Protein AF-0000000079276105 (afdb_homodimer)

Radius of gyration: 37.13 Å; Cα contacts (8 Å, |Δi|>4): 1372; chains: 2; bounding box: 143×108×104 Å

pLDDT: mean 85.69, std 26.73, range [13.9, 98.94]

Sequence (684 aa):
MSLVTCQRFIRVLRTFSAPSLNPFFSAVNPKIQPFCHRSVSFTVARSCSKMASYTIEERGPQNSMDYRVFFKNASGTYVSPFHDIPLTPPGSTDPAVFNMVVEVPRWTNAKMEIKTTEKLNPIRQDVKKEKLRFVKNCFPHHGYIWNYGALPQTWEDPSHTDEHTNCKGDNDPLDVCEIGSRVAKRGDVIQVKVLGVLAMIDEGETDWKIVAIDVRDKLANVLNDIEDLRKHMPGFLEATFEWFKIYKVPDGKPFNTFAFNSEPKNKDFALSIIKQTHGQWQQLMQGKTDPAGIVCENVTVAGSAHMVAADTAKQFFEAAPETGQVEPVNPEIDAWHYIPQQMSLVTCQRFIRVLRTFSAPSLNPFFSAVNPKIQPFCHRSVSFTVARSCSKMASYTIEERGPQNSMDYRVFFKNASGTYVSPFHDIPLTPPGSTDPAVFNMVVEVPRWTNAKMEIKTTEKLNPIRQDVKKEKLRFVKNCFPHHGYIWNYGALPQTWEDPSHTDEHTNCKGDNDPLDVCEIGSRVAKRGDVIQVKVLGVLAMIDEGETDWKIVAIDVRDKLANVLNDIEDLRKHMPGFLEATFEWFKIYKVPDGKPFNTFAFNSEPKNKDFALSIIKQTHGQWQQLMQGKTDPAGIVCENVTVAGSAHMVAADTAKQFFEAAPETGQVEPVNPEIDAWHYIPQQ

Organism: Patiria miniata (NCBI:txid46514)

InterPro domains:
  IPR008162 Inorganic pyrophosphatase [PF00719] (100-282)
  IPR008162 Inorganic pyrophosphatase [PTHR10286] (49-293)
  IPR008162 Inorganic pyrophosphatase [cd00412] (97-278)
  IPR036649 Inorganic pyrophosphatase superfamily [G3DSA:3.90.80.10] (51-342)
  IPR036649 Inorganic pyrophosphatase superfamily [SSF50324] (54-339)

Foldseek 3Di:
DDDPDPCPDDDDDDDDDPDDPPDPPVDDPPPPDPPPPPPPPPPVPPVPVPFFDKDWDWFAAAPAQQIWIWIATPVRFTWQQAEAQDQCTPPDPDLQKGKWAFQDWALFWFQWAQQQQAPSRTIGTDDDPRHGGTFAAAPPGRHHHFRKYARHLFFQAQVDQDPQLRAGAPGGGAMEGANADDGDDHGDIFMWGWAWWWWWDDPRHTRIYTYTYGCPGPCNVQRHHPVSCCVPPNPVLVVVLVCQQCRCVVVVDHGIDTGPRSDIGMSVVVSVNRVVRSVVSVCLQQVNDDSVSGDNEGDHDPNGPRDDHSVVSVVSVVVRHHYDHHDDDDPCSRDYDYDDDD/DDDPDDDDDDDDDDDDDDDDYDDDPPDDDDPPDPPPPPPPPPPVPPCPLPQFDKDWDWFAAAPAQQIWIWIATPVRFTWQQAAAQDQCTPPDPDLQKGKWAFQDWALFWFQWAQQQQAPSRTTGTDDDPRHGGTFAAAPPGGHHHFRKYARHLFFQAQVDQDPQLRAGAPGGGAMEGANADDGDDHGDIFMWGWAWWWWWADPRHTRIYTYTYGCPGPCNVVRHHPVSCCVPPNPVLVVVLVCQQCRCVVVVDHGIDTGPRSDIGMSVVVSVNRVVRSVVSVCLQQVNDDSVSGDNEGDHDPNGPRDDHSVVSVVSVVVRHHYDHHDDDDPCSRDYDYDDDD

Secondary structure (DSSP, 8-state):
------------------------------------------------------EEEEES-TTSTT-EEEEE-TTS-EE-TTTTS-SSPTT---TTEEEEEEEE-TT--B-EEE-TTSTT--EEE-EETTEE-B--EETT--S-SSEEEEETT----TTPBPTTT--EE-SSPEEEEE-SSS-PPTT-EEEEEEEEEEEEEETTEEEEEEEEEETTSTTTTT--STTHHHHHSTTHHHHHHHHHHHTTGGGTPPPPEESGGG--B-HHHHHHHHHHHHHHHHHHHTT-S--TT----BSS-TT-TTB--HHHHHHHHHTSPPP-PPPPPPGGGG-EE-----/------------------------------------------------------EEEEES-TTSTT-EEEEE-TTS-EE-TTTTS-SSPTT---TTEEEEEEEE-TT--B-EEE-TTSTT--EEE-EETTEE-B--EETT--S-SSEEEEETT----TTPBPTTT--EE-SSPEEEEE-SSS-PPTT-EEEEEEEEEEEEEETTEEEEEEEEEETTSTTTTT--STTHHHHHSTTHHHHHHHHHHHTTGGGTPPPPEESGGG--B-HHHHHHHHHHHHHHHHHHHTT-S--TT----BSS-TT-TTB--HHHHHHHHHTSPPP-PPPPPPGGGG-EE-----

Nearest PDB structures (foldseek):
  6c45-assembly2_C  TM=9.780E-01  e=4.608E-44  Homo sapiens
  2ik0-assembly1_B  TM=9.447E-01  e=2.100E-42  Saccharomyces cerevisiae
  1wgi-assembly1_B  TM=9.507E-01  e=5.790E-42  Saccharomyces cerevisiae
  1m38-assembly1_B  TM=9.476E-01  e=4.561E-42  Saccharomyces cerevisiae
  2ik7-assembly1_B  TM=9.477E-01  e=6.524E-42  Saccharomyces cerevisiae

Solvent-accessible surface area (backbone atoms only — not comparable to full-atom values): 38229 Å² total; per-residue (Å²): 143,70,95,71,87,73,86,75,82,89,82,74,89,83,80,80,73,82,82,74,85,70,79,74,82,74,79,77,77,73,81,74,69,80,74,75,73,72,71,72,71,71,69,68,66,74,67,64,58,67,68,84,54,66,48,70,49,74,24,16,20,46,76,45,93,57,25,33,39,37,38,23,42,80,88,65,42,49,36,11,61,50,60,42,38,56,35,58,46,74,80,63,84,53,91,54,40,29,30,31,41,31,38,27,29,40,59,41,33,61,43,38,32,68,32,52,68,35,84,45,24,30,37,28,64,42,68,56,95,92,32,80,41,60,48,49,17,41,63,77,42,54,35,36,88,25,33,27,30,28,32,20,43,28,24,28,45,56,86,43,66,39,88,88,72,73,20,24,26,64,66,40,52,41,33,30,37,31,65,44,44,67,69,53,52,66,65,39,75,44,52,26,34,51,16,13,24,38,44,33,41,55,97,66,18,42,46,56,38,32,34,27,27,35,63,84,33,91,56,38,84,71,48,69,33,46,70,39,38,60,75,78,37,61,61,50,66,61,49,51,54,48,48,68,25,46,48,47,34,90,77,72,42,70,72,46,48,46,45,76,84,69,40,73,40,42,30,71,56,33,51,51,51,50,52,51,21,26,50,45,28,51,36,43,44,57,62,72,46,85,57,83,71,52,51,68,54,24,62,66,48,82,79,39,78,39,58,47,53,62,67,57,40,45,49,56,58,67,68,47,54,64,66,54,70,70,45,84,74,73,62,73,66,57,28,75,38,74,71,81,83,128,139,82,89,85,72,89,85,84,83,76,92,78,87,90,82,88,78,90,83,82,86,88,84,79,84,78,77,79,78,78,84,78,74,83,76,78,77,73,76,73,75,72,72,68,67,75,70,66,56,67,68,84,53,68,47,69,50,74,25,16,20,46,78,46,93,55,24,33,40,37,38,24,43,79,88,66,42,51,35,10,60,50,58,41,39,56,35,58,46,73,78,62,82,54,90,54,41,28,30,32,41,30,38,27,30,41,60,41,32,64,42,37,33,69,32,50,67,36,84,47,23,31,37,29,62,41,69,58,94,90,32,81,40,59,48,50,18,42,63,76,44,53,36,36,89,27,33,27,31,28,34,18,42,27,24,29,47,57,87,42,65,39,88,89,71,73,21,23,25,66,67,40,52,40,33,33,37,30,65,44,44,67,69,53,54,65,64,39,75,44,51,27,34,51,17,14,25,37,44,34,43,54,96,66,18,41,45,54,38,32,32,26,28,34,62,84,34,91,56,38,86,70,48,69,33,45,71,39,38,59,76,78,37,60,61,50,65,60,48,51,54,49,46,67,25,48,47,48,34,90,77,72,41,70,72,46,48,47,44,76,84,70,42,73,39,44,29,69,57,32,51,50,53,52,52,50,21,27,50,46,28,52,34,42,45,56,64,73,48,84,56,84,72,51,51,67,54,23,63,67,50,82,80,37,77,37,59,48,55,62,67,57,42,46,49,58,59,68,69,48,52,65,66,55,71,70,45,83,72,71,62,72,64,58,27,76,39,76,72,81,82,128

Structure (mmCIF, N/CA/C/O backbone):
data_AF-0000000079276105-model_v1
#
loop_
_entity.id
_entity.type
_entity.pdbx_description
1 polymer 'Inorganic pyrophosphatase'
#
loop_
_atom_site.group_PDB
_atom_site.id
_atom_site.type_symbol
_atom_site.label_atom_id
_atom_site.label_alt_id
_atom_site.label_comp_id
_atom_site.label_asym_id
_atom_site.label_entity_id
_atom_site.label_seq_id
_atom_site.pdbx_PDB_ins_code
_atom_site.Cartn_x
_atom_site.Cartn_y
_atom_site.Cartn_z
_atom_site.occupancy
_atom_site.B_iso_or_equiv
_atom_site.auth_seq_id
_atom_site.auth_comp_id
_atom_site.auth_asym_id
_atom_site.auth_atom_id
_atom_site.pdbx_PDB_model_num
ATOM 1 N N . MET A 1 1 ? -35.656 -9.117 66.438 1 18.77 1 MET A N 1
ATOM 2 C CA . MET A 1 1 ? -37.094 -9.336 66.688 1 18.77 1 MET A CA 1
ATOM 3 C C . MET A 1 1 ? -37.938 -8.461 65.812 1 18.77 1 MET A C 1
ATOM 5 O O . MET A 1 1 ? -38.906 -8.945 65.188 1 18.77 1 MET A O 1
ATOM 9 N N . SER A 1 2 ? -37.969 -7.176 66 1 15.38 2 SER A N 1
ATOM 10 C CA . SER A 1 2 ? -39.031 -6.238 66.312 1 15.38 2 SER A CA 1
ATOM 11 C C . SER A 1 2 ? -39.531 -5.508 65.062 1 15.38 2 SER A C 1
ATOM 13 O O . SER A 1 2 ? -40.75 -5.367 64.875 1 15.38 2 SER A O 1
ATOM 15 N N . LEU A 1 3 ? -38.812 -4.566 64.438 1 16.64 3 LEU A N 1
ATOM 16 C CA . LEU A 1 3 ? -39.406 -3.234 64.312 1 16.64 3 LEU A CA 1
ATOM 17 C C . LEU A 1 3 ? -40.312 -3.156 63.094 1 16.64 3 LEU A C 1
ATOM 19 O O . LEU A 1 3 ? -39.844 -3.248 61.969 1 16.64 3 LEU A O 1
ATOM 23 N N . VAL A 1 4 ? -41.625 -3.484 63.125 1 17.94 4 VAL A N 1
ATOM 24 C CA . VAL A 1 4 ? -42.812 -3.883 62.375 1 17.94 4 VAL A CA 1
ATOM 25 C C . VAL A 1 4 ? -43.406 -2.67 61.688 1 17.94 4 VAL A C 1
ATOM 27 O O . VAL A 1 4 ? -44.188 -2.818 60.719 1 17.94 4 VAL A O 1
ATOM 30 N N . THR A 1 5 ? -43.031 -1.369 62.094 1 16.92 5 THR A N 1
ATOM 31 C CA . THR A 1 5 ? -44.219 -0.502 62.219 1 16.92 5 THR A CA 1
ATOM 32 C C . THR A 1 5 ? -44.656 -0.034 60.812 1 16.92 5 THR A C 1
ATOM 34 O O . THR A 1 5 ? -43.875 0.525 60.062 1 16.92 5 THR A O 1
ATOM 37 N N . CYS A 1 6 ? -45.875 -0.445 60.156 1 17.64 6 CYS A N 1
ATOM 38 C CA . CYS A 1 6 ? -46.719 -0.57 58.969 1 17.64 6 CYS A CA 1
ATOM 39 C C . CYS A 1 6 ? -47.406 0.744 58.656 1 17.64 6 CYS A C 1
ATOM 41 O O . CYS A 1 6 ? -48.438 0.753 57.969 1 17.64 6 CYS A O 1
ATOM 43 N N . GLN A 1 7 ? -46.812 1.893 59.188 1 15.2 7 GLN A N 1
ATOM 44 C CA . GLN A 1 7 ? -47.812 2.939 59.375 1 15.2 7 GLN A CA 1
ATOM 45 C C . GLN A 1 7 ? -48.406 3.383 58.031 1 15.2 7 GLN A C 1
ATOM 47 O O . GLN A 1 7 ? -47.656 3.797 57.125 1 15.2 7 GLN A O 1
ATOM 52 N N . ARG A 1 8 ? -49.719 3.162 57.688 1 15.91 8 ARG A N 1
ATOM 53 C CA . ARG A 1 8 ? -50.781 3.064 56.719 1 15.91 8 ARG A CA 1
ATOM 54 C C . ARG A 1 8 ? -51.281 4.445 56.312 1 15.91 8 ARG A C 1
ATOM 56 O O . ARG A 1 8 ? -52.219 4.566 55.5 1 15.91 8 ARG A O 1
ATOM 63 N N . PHE A 1 9 ? -50.594 5.676 56.625 1 15.14 9 PHE A N 1
ATOM 64 C CA . PHE A 1 9 ? -51.531 6.727 57.031 1 15.14 9 PHE A CA 1
ATOM 65 C C . PHE A 1 9 ? -52.406 7.113 55.844 1 15.14 9 PHE A C 1
ATOM 67 O O . PHE A 1 9 ? -52.062 6.859 54.688 1 15.14 9 PHE A O 1
ATOM 74 N N . ILE A 1 10 ? -53.156 8.359 56 1 15.45 10 ILE A N 1
ATOM 75 C CA . ILE A 1 10 ? -54.531 8.906 56.125 1 15.45 10 ILE A CA 1
ATOM 76 C C . ILE A 1 10 ? -54.969 9.508 54.812 1 15.45 10 ILE A C 1
ATOM 78 O O . ILE A 1 10 ? -54.156 10.086 54.062 1 15.45 10 ILE A O 1
ATOM 82 N N . ARG A 1 11 ? -56.281 9.492 54.469 1 15.89 11 ARG A N 1
ATOM 83 C CA . ARG A 1 11 ? -57.406 9.445 53.531 1 15.89 11 ARG A CA 1
ATOM 84 C C . ARG A 1 11 ? -57.75 10.844 53.031 1 15.89 11 ARG A C 1
ATOM 86 O O . ARG A 1 11 ? -58.625 11 52.156 1 15.89 11 ARG A O 1
ATOM 93 N N . VAL A 1 12 ? -57.188 11.992 53.688 1 14.58 12 VAL A N 1
ATOM 94 C CA . VAL A 1 12 ? -58.312 12.883 53.969 1 14.58 12 VAL A CA 1
ATOM 95 C C . VAL A 1 12 ? -58.906 13.445 52.688 1 14.58 12 VAL A C 1
ATOM 97 O O . VAL A 1 12 ? -60.094 13.352 52.438 1 14.58 12 VAL A O 1
ATOM 100 N N . LEU A 1 13 ? -58.594 14.805 52.312 1 15.87 13 LEU A N 1
ATOM 101 C CA . LEU A 1 13 ? -59.562 15.875 52.562 1 15.87 13 LEU A CA 1
ATOM 102 C C . LEU A 1 13 ? -60.438 16.094 51.344 1 15.87 13 LEU A C 1
ATOM 104 O O . LEU A 1 13 ? -60.094 15.664 50.219 1 15.87 13 LEU A O 1
ATOM 108 N N . ARG A 1 14 ? -60.688 17.531 50.938 1 16.06 14 ARG A N 1
ATOM 109 C CA . ARG A 1 14 ? -61.781 18.469 51 1 16.06 14 ARG A CA 1
ATOM 110 C C . ARG A 1 14 ? -62.469 18.609 49.625 1 16.06 14 ARG A C 1
ATOM 112 O O . ARG A 1 14 ? -61.781 18.828 48.625 1 16.06 14 ARG A O 1
ATOM 119 N N . THR A 1 15 ? -63.719 18.234 49.531 1 17.47 15 THR A N 1
ATOM 120 C CA . THR A 1 15 ? -64.688 17.969 48.5 1 17.47 15 THR A CA 1
ATOM 121 C C . THR A 1 15 ? -65.188 19.266 47.812 1 17.47 15 THR A C 1
ATOM 123 O O . THR A 1 15 ? -65.812 19.234 46.781 1 17.47 15 THR A O 1
ATOM 126 N N . PHE A 1 16 ? -64.688 20.547 48.281 1 17.41 16 PHE A N 1
ATOM 127 C CA . PHE A 1 16 ? -65.875 21.406 48.25 1 17.41 16 PHE A CA 1
ATOM 128 C C . PHE A 1 16 ? -66.438 21.531 46.844 1 17.41 16 PHE A C 1
ATOM 130 O O . PHE A 1 16 ? -65.688 21.375 45.875 1 17.41 16 PHE A O 1
ATOM 137 N N . SER A 1 17 ? -67.812 21.906 46.781 1 17.98 17 SER A N 1
ATOM 138 C CA . SER A 1 17 ? -69.062 21.797 46.031 1 17.98 17 SER A CA 1
ATOM 139 C C . SER A 1 17 ? -69.125 22.875 44.969 1 17.98 17 SER A C 1
ATOM 141 O O . SER A 1 17 ? -70.125 22.984 44.281 1 17.98 17 SER A O 1
ATOM 143 N N . ALA A 1 18 ? -68.125 23.625 44.594 1 19.19 18 ALA A N 1
ATOM 144 C CA . ALA A 1 18 ? -68.625 24.922 44.156 1 19.19 18 ALA A CA 1
ATOM 145 C C . ALA A 1 18 ? -69.625 24.766 43.031 1 19.19 18 ALA A C 1
ATOM 147 O O . ALA A 1 18 ? -69.5 23.875 42.188 1 19.19 18 ALA A O 1
ATOM 148 N N . PRO A 1 19 ? -70.688 25.656 43.094 1 19.64 19 PRO A N 1
ATOM 149 C CA . PRO A 1 19 ? -72 25.703 42.469 1 19.64 19 PRO A CA 1
ATOM 150 C C . PRO A 1 19 ? -71.938 25.828 40.938 1 19.64 19 PRO A C 1
ATOM 152 O O . PRO A 1 19 ? -70.875 26.188 40.406 1 19.64 19 PRO A O 1
ATOM 155 N N . SER A 1 20 ? -73.125 25.625 40.281 1 18.66 20 SER A N 1
ATOM 156 C CA . SER A 1 20 ? -73.75 25.156 39.031 1 18.66 20 SER A CA 1
ATOM 157 C C . SER A 1 20 ? -73.812 26.25 38 1 18.66 20 SER A C 1
ATOM 159 O O . SER A 1 20 ? -74.062 26 36.812 1 18.66 20 SER A O 1
ATOM 161 N N . LEU A 1 21 ? -73.25 27.484 38.312 1 21.05 21 LEU A N 1
ATOM 162 C CA . LEU A 1 21 ? -74.125 28.453 37.625 1 21.05 21 LEU A CA 1
ATOM 163 C C . LEU A 1 21 ? -74.062 28.234 36.125 1 21.05 21 LEU A C 1
ATOM 165 O O . LEU A 1 21 ? -73 28.031 35.531 1 21.05 21 LEU A O 1
ATOM 169 N N . ASN A 1 22 ? -75.312 27.984 35.5 1 18.56 22 ASN A N 1
ATOM 170 C CA . ASN A 1 22 ? -75.75 27.438 34.219 1 18.56 22 ASN A CA 1
ATOM 171 C C . ASN A 1 22 ? -75.5 28.422 33.094 1 18.56 22 ASN A C 1
ATOM 173 O O . ASN A 1 22 ? -75.688 28.078 31.922 1 18.56 22 ASN A O 1
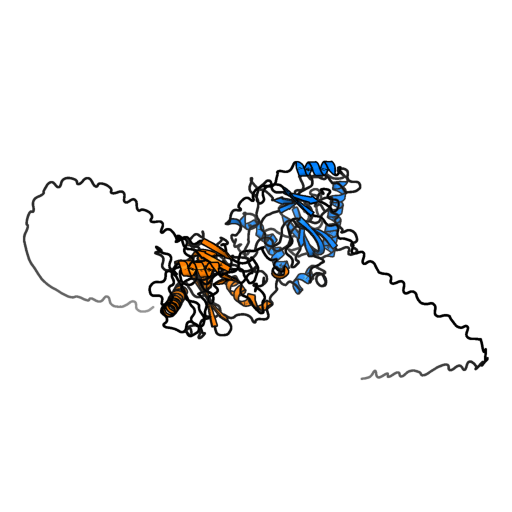ATOM 177 N N . PRO A 1 23 ? -75.125 29.703 33.281 1 21.25 23 PRO A N 1
ATOM 178 C CA . PRO A 1 23 ? -75.875 30.516 32.375 1 21.25 23 PRO A CA 1
ATOM 179 C C . PRO A 1 23 ? -75.625 30.219 30.906 1 21.25 23 PRO A C 1
ATOM 181 O O . PRO A 1 23 ? -74.5 29.719 30.578 1 21.25 23 PRO A O 1
ATOM 184 N N . PHE A 1 24 ? -76.688 30.141 29.984 1 22.02 24 PHE A N 1
ATOM 185 C CA . PHE A 1 24 ? -76.938 29.672 28.625 1 22.02 24 PHE A CA 1
ATOM 186 C C . PHE A 1 24 ? -76.188 30.562 27.609 1 22.02 24 PHE A C 1
ATOM 188 O O . PHE A 1 24 ? -76.5 30.5 26.406 1 22.02 24 PHE A O 1
ATOM 195 N N . PHE A 1 25 ? -75.062 31.266 27.891 1 19.94 25 PHE A N 1
ATOM 196 C CA . PHE A 1 25 ? -74.875 32.312 26.891 1 19.94 25 PHE A CA 1
ATOM 197 C C . PHE A 1 25 ? -74.688 31.734 25.5 1 19.94 25 PHE A C 1
ATOM 199 O O . PHE A 1 25 ? -73.938 30.781 25.328 1 19.94 25 PHE A O 1
ATOM 206 N N . SER A 1 26 ? -75.688 31.922 24.594 1 21.2 26 SER A N 1
ATOM 207 C CA . SER A 1 26 ? -75.875 31.438 23.234 1 21.2 26 SER A CA 1
ATOM 208 C C . SER A 1 26 ? -74.75 31.906 22.297 1 21.2 26 SER A C 1
ATOM 210 O O . SER A 1 26 ? -74.812 31.625 21.094 1 21.2 26 SER A O 1
ATOM 212 N N . ALA A 1 27 ? -73.688 32.438 22.719 1 21.16 27 ALA A N 1
ATOM 213 C CA . ALA A 1 27 ? -73.125 33.344 21.719 1 21.16 27 ALA A CA 1
ATOM 214 C C . ALA A 1 27 ? -72.812 32.594 20.422 1 21.16 27 ALA A C 1
ATOM 216 O O . ALA A 1 27 ? -72.438 31.422 20.438 1 21.16 27 ALA A O 1
ATOM 217 N N . VAL A 1 28 ? -73.062 33.281 19.297 1 25.8 28 VAL A N 1
ATOM 218 C CA . VAL A 1 28 ? -73.188 33.156 17.844 1 25.8 28 VAL A CA 1
ATOM 219 C C . VAL A 1 28 ? -71.812 32.812 17.266 1 25.8 28 VAL A C 1
ATOM 221 O O . VAL A 1 28 ? -70.812 33.406 17.641 1 25.8 28 VAL A O 1
ATOM 224 N N . ASN A 1 29 ? -71.562 31.609 16.797 1 22.11 29 ASN A N 1
ATOM 225 C CA . ASN A 1 29 ? -70.312 31.047 16.328 1 22.11 29 ASN A CA 1
ATOM 226 C C . ASN A 1 29 ? -69.75 31.781 15.102 1 22.11 29 ASN A C 1
ATOM 228 O O . ASN A 1 29 ? -70.375 31.797 14.047 1 22.11 29 ASN A O 1
ATOM 232 N N . PRO A 1 30 ? -69.125 33 15.344 1 24.72 30 PRO A N 1
ATOM 233 C CA . PRO A 1 30 ? -68.625 33.531 14.055 1 24.72 30 PRO A CA 1
ATOM 234 C C . PRO A 1 30 ? -67.812 32.531 13.25 1 24.72 30 PRO A C 1
ATOM 236 O O . PRO A 1 30 ? -67.188 31.641 13.82 1 24.72 30 PRO A O 1
ATOM 239 N N . LYS A 1 31 ? -68.25 32.312 11.922 1 23.81 31 LYS A N 1
ATOM 240 C CA . LYS A 1 31 ? -67.625 31.422 10.93 1 23.81 31 LYS A CA 1
ATOM 241 C C . LYS A 1 31 ? -66.125 31.719 10.758 1 23.81 31 LYS A C 1
ATOM 243 O O . LYS A 1 31 ? -65.75 32.844 10.43 1 23.81 31 LYS A O 1
ATOM 248 N N . ILE A 1 32 ? -65.25 31.172 11.688 1 23.45 32 ILE A N 1
ATOM 249 C CA . ILE A 1 32 ? -63.812 31.359 11.539 1 23.45 32 ILE A CA 1
ATOM 250 C C . ILE A 1 32 ? -63.375 30.906 10.156 1 23.45 32 ILE A C 1
ATOM 252 O O . ILE A 1 32 ? -63.625 29.75 9.773 1 23.45 32 ILE A O 1
ATOM 256 N N . GLN A 1 33 ? -63.406 31.797 9.219 1 26.39 33 GLN A N 1
ATOM 257 C CA . GLN A 1 33 ? -62.875 31.531 7.887 1 26.39 33 GLN A CA 1
ATOM 258 C C . GLN A 1 33 ? -61.5 30.844 7.953 1 26.39 33 GLN A C 1
ATOM 260 O O . GLN A 1 33 ? -60.688 31.172 8.812 1 26.39 33 GLN A O 1
ATOM 265 N N . PRO A 1 34 ? -61.469 29.609 7.441 1 24.36 34 PRO A N 1
ATOM 266 C CA . PRO A 1 34 ? -60.219 28.828 7.523 1 24.36 34 PRO A CA 1
ATOM 267 C C . PRO A 1 34 ? -59.031 29.562 6.969 1 24.36 34 PRO A C 1
ATOM 269 O O . PRO A 1 34 ? -59.094 30.203 5.918 1 24.36 34 PRO A O 1
ATOM 272 N N . PHE A 1 35 ? -58.344 30.344 7.855 1 24.03 35 PHE A N 1
ATOM 273 C CA . PHE A 1 35 ? -57.062 30.891 7.379 1 24.03 35 PHE A CA 1
ATOM 274 C C . PHE A 1 35 ? -56.219 29.812 6.734 1 24.03 35 PHE A C 1
ATOM 276 O O . PHE A 1 35 ? -56 28.75 7.316 1 24.03 35 PHE A O 1
ATOM 283 N N . CYS A 1 36 ? -56.281 29.672 5.387 1 24.98 36 CYS A N 1
ATOM 284 C CA . CYS A 1 36 ? -55.375 28.812 4.617 1 24.98 36 CYS A CA 1
ATOM 285 C C . CYS A 1 36 ? -53.938 29 5.059 1 24.98 36 CYS A C 1
ATOM 287 O O . CYS A 1 36 ? -53.406 30.125 5.059 1 24.98 36 CYS A O 1
ATOM 289 N N . HIS A 1 37 ? -53.594 28.25 6.141 1 24.33 37 HIS A N 1
ATOM 290 C CA . HIS A 1 37 ? -52.188 28.25 6.535 1 24.33 37 HIS A CA 1
ATOM 291 C C . HIS A 1 37 ? -51.281 28.078 5.328 1 24.33 37 HIS A C 1
ATOM 293 O O . HIS A 1 37 ? -51.375 27.078 4.605 1 24.33 37 HIS A O 1
ATOM 299 N N . ARG A 1 38 ? -51.156 29.156 4.52 1 27.27 38 ARG A N 1
ATOM 300 C CA . ARG A 1 38 ? -50.031 29.125 3.57 1 27.27 38 ARG A CA 1
ATOM 301 C C . ARG A 1 38 ? -48.781 28.578 4.227 1 27.27 38 ARG A C 1
ATOM 303 O O . ARG A 1 38 ? -48.281 29.156 5.207 1 27.27 38 ARG A O 1
ATOM 310 N N . SER A 1 39 ? -48.75 27.25 4.305 1 27.77 39 SER A N 1
ATOM 311 C CA . SER A 1 39 ? -47.5 26.625 4.711 1 27.77 39 SER A CA 1
ATOM 312 C C . SER A 1 39 ? -46.312 27.281 4.016 1 27.77 39 SER A C 1
ATOM 314 O O . SER A 1 39 ? -46.25 27.344 2.785 1 27.77 39 SER A O 1
ATOM 316 N N . VAL A 1 40 ? -45.875 28.422 4.559 1 29.59 40 VAL A N 1
ATOM 317 C CA . VAL A 1 40 ? -44.594 28.875 4.102 1 29.59 40 VAL A CA 1
ATOM 318 C C . VAL A 1 40 ? -43.562 27.734 4.191 1 29.59 40 VAL A C 1
ATOM 320 O O . VAL A 1 40 ? -43.344 27.188 5.273 1 29.59 40 VAL A O 1
ATOM 323 N N . SER A 1 41 ? -43.656 26.844 3.227 1 30.58 41 SER A N 1
ATOM 324 C CA . SER A 1 41 ? -42.562 25.906 3.111 1 30.58 41 SER A CA 1
ATOM 325 C C . SER A 1 41 ? -41.219 26.625 3.291 1 30.58 41 SER A C 1
ATOM 327 O O . SER A 1 41 ? -40.875 27.531 2.527 1 30.58 41 SER A O 1
ATOM 329 N N . PHE A 1 42 ? -40.875 26.875 4.539 1 28.08 42 PHE A N 1
ATOM 330 C CA . PHE A 1 42 ? -39.5 27.25 4.719 1 28.08 42 PHE A CA 1
ATOM 331 C C . PHE A 1 42 ? -38.562 26.266 4.035 1 28.08 42 PHE A C 1
ATOM 333 O O . PHE A 1 42 ? -38.531 25.078 4.41 1 28.08 42 PHE A O 1
ATOM 340 N N . THR A 1 43 ? -38.562 26.359 2.729 1 30.27 43 THR A N 1
ATOM 341 C CA . THR A 1 43 ? -37.406 25.703 2.154 1 30.27 43 THR A CA 1
ATOM 342 C C . THR A 1 43 ? -36.156 26.078 2.922 1 30.27 43 THR A C 1
ATOM 344 O O . THR A 1 43 ? -35.75 27.25 2.947 1 30.27 43 THR A O 1
ATOM 347 N N . VAL A 1 44 ? -36.031 25.5 4.039 1 29.98 44 VAL A N 1
ATOM 348 C CA . VAL A 1 44 ? -34.688 25.625 4.574 1 29.98 44 VAL A CA 1
ATOM 349 C C . VAL A 1 44 ? -33.656 25.359 3.467 1 29.98 44 VAL A C 1
ATOM 351 O O . VAL A 1 44 ? -33.625 24.266 2.898 1 29.98 44 VAL A O 1
ATOM 354 N N . ALA A 1 45 ? -33.438 26.328 2.719 1 28.8 45 ALA A N 1
ATOM 355 C CA . ALA A 1 45 ? -32.219 26.219 1.913 1 28.8 45 ALA A CA 1
ATOM 356 C C . ALA A 1 45 ? -31.078 25.578 2.707 1 28.8 45 ALA A C 1
ATOM 358 O O . ALA A 1 45 ? -30.703 26.062 3.771 1 28.8 45 ALA A O 1
ATOM 359 N N . ARG A 1 46 ? -31.188 24.281 2.752 1 31.77 46 ARG A N 1
ATOM 360 C CA . ARG A 1 46 ? -29.906 23.703 3.172 1 31.77 46 ARG A CA 1
ATOM 361 C C . ARG A 1 46 ? -28.734 24.469 2.594 1 31.77 46 ARG A C 1
ATOM 363 O O . ARG A 1 46 ? -28.516 24.453 1.382 1 31.77 46 ARG A O 1
ATOM 370 N N . SER A 1 47 ? -28.641 25.734 3.102 1 30.12 47 SER A N 1
ATOM 371 C CA . SER A 1 47 ? -27.359 26.344 2.771 1 30.12 47 SER A CA 1
ATOM 372 C C . SER A 1 47 ? -26.234 25.328 2.846 1 30.12 47 SER A C 1
ATOM 374 O O . SER A 1 47 ? -25.891 24.844 3.93 1 30.12 47 SER A O 1
ATOM 376 N N . CYS A 1 48 ? -26.312 24.375 2.035 1 33.34 48 CYS A N 1
ATOM 377 C CA . CYS A 1 48 ? -25.062 23.625 1.912 1 33.34 48 CYS A CA 1
ATOM 378 C C . CYS A 1 48 ? -23.859 24.562 1.88 1 33.34 48 CYS A C 1
ATOM 380 O O . CYS A 1 48 ? -23.75 25.406 0.982 1 33.34 48 CYS A O 1
ATOM 382 N N . SER A 1 49 ? -23.469 25.188 3.035 1 34.47 49 SER A N 1
ATOM 383 C CA . SER A 1 49 ? -22.188 25.875 3.035 1 34.47 49 SER A CA 1
ATOM 384 C C . SER A 1 49 ? -21.266 25.312 1.957 1 34.47 49 SER A C 1
ATOM 386 O O . SER A 1 49 ? -21 24.109 1.917 1 34.47 49 SER A O 1
ATOM 388 N N . LYS A 1 50 ? -21.359 25.719 0.839 1 44.59 50 LYS A N 1
ATOM 389 C CA . LYS A 1 50 ? -20.484 25.406 -0.288 1 44.59 50 LYS A CA 1
ATOM 390 C C . LYS A 1 50 ? -19.031 25.297 0.159 1 44.59 50 LYS A C 1
ATOM 392 O O . LYS A 1 50 ? -18.453 26.266 0.654 1 44.59 50 LYS A O 1
ATOM 397 N N . MET A 1 51 ? -18.672 24.203 0.826 1 54.12 51 MET A N 1
ATOM 398 C CA . MET A 1 51 ? -17.25 23.938 1.075 1 54.12 51 MET A CA 1
ATOM 399 C C . MET A 1 51 ? -16.375 24.656 0.059 1 54.12 51 MET A C 1
ATOM 401 O O . MET A 1 51 ? -16.609 24.562 -1.147 1 54.12 51 MET A O 1
ATOM 405 N N . ALA A 1 52 ? -15.727 25.781 0.507 1 60.78 52 ALA A N 1
ATOM 406 C CA . ALA A 1 52 ? -14.797 26.484 -0.382 1 60.78 52 ALA A CA 1
ATOM 407 C C . ALA A 1 52 ? -13.961 25.5 -1.183 1 60.78 52 ALA A C 1
ATOM 409 O O . ALA A 1 52 ? -13.383 24.562 -0.617 1 60.78 52 ALA A O 1
ATOM 410 N N . SER A 1 53 ? -14.172 25.391 -2.492 1 86.75 53 SER A N 1
ATOM 411 C CA . SER A 1 53 ? -13.539 24.453 -3.424 1 86.75 53 SER A CA 1
ATOM 412 C C . SER A 1 53 ? -12.164 24.953 -3.85 1 86.75 53 SER A C 1
ATOM 414 O O . SER A 1 53 ? -11.984 26.141 -4.125 1 86.75 53 SER A O 1
ATOM 416 N N . TYR A 1 54 ? -11.164 24.328 -3.469 1 97.25 54 TYR A N 1
ATOM 417 C CA . TYR A 1 54 ? -9.797 24.609 -3.91 1 97.25 54 TYR A CA 1
ATOM 418 C C . TYR A 1 54 ? -9.375 23.625 -4.992 1 97.25 54 TYR A C 1
ATOM 420 O O . TYR A 1 54 ? -9.805 22.469 -4.996 1 97.25 54 TYR A O 1
ATOM 428 N N . THR A 1 55 ? -8.602 24.062 -5.934 1 98.06 55 THR A N 1
ATOM 429 C CA . THR A 1 55 ? -8.008 23.219 -6.965 1 98.06 55 THR A CA 1
ATOM 430 C C . THR A 1 55 ? -6.484 23.344 -6.945 1 98.06 55 THR A C 1
ATOM 432 O O . THR A 1 55 ? -5.934 24.25 -6.312 1 98.06 55 THR A O 1
ATOM 435 N N . ILE A 1 56 ? -5.855 22.422 -7.578 1 98.56 56 ILE A N 1
ATOM 436 C CA . ILE A 1 56 ? -4.398 22.453 -7.574 1 98.56 56 ILE A CA 1
ATOM 437 C C . ILE A 1 56 ? -3.883 22.656 -9 1 98.56 56 ILE A C 1
ATOM 439 O O . ILE A 1 56 ? -4.605 22.406 -9.969 1 98.56 56 ILE A O 1
ATOM 443 N N . GLU A 1 57 ? -2.688 23.141 -9.078 1 98.31 57 GLU A N 1
ATOM 444 C CA . GLU A 1 57 ? -1.908 23.203 -10.312 1 98.31 57 GLU A CA 1
ATOM 445 C C . GLU A 1 57 ? -0.454 22.812 -10.07 1 98.31 57 GLU A C 1
ATOM 447 O O . GLU A 1 57 ? 0.198 23.359 -9.172 1 98.31 57 GLU A O 1
ATOM 452 N N . GLU A 1 58 ? 0.024 21.875 -10.867 1 98.19 58 GLU A N 1
ATOM 453 C CA . GLU A 1 58 ? 1.362 21.328 -10.664 1 98.19 58 GLU A CA 1
ATOM 454 C C . GLU A 1 58 ? 2.389 22.047 -11.531 1 98.19 58 GLU A C 1
ATOM 456 O O . GLU A 1 58 ? 2.066 22.5 -12.633 1 98.19 58 GLU A O 1
ATOM 461 N N . ARG A 1 59 ? 3.57 22.219 -11.031 1 98.12 59 ARG A N 1
ATOM 462 C CA . ARG A 1 59 ? 4.742 22.703 -11.75 1 98.12 59 ARG A CA 1
ATOM 463 C C . ARG A 1 59 ? 5.938 21.781 -11.547 1 98.12 59 ARG A C 1
ATOM 465 O O . ARG A 1 59 ? 6.012 21.062 -10.547 1 98.12 59 ARG A O 1
ATOM 472 N N . GLY A 1 60 ? 6.875 21.75 -12.539 1 98 60 GLY A N 1
ATOM 473 C CA . GLY A 1 60 ? 8.016 20.859 -12.461 1 98 60 GLY A CA 1
ATOM 474 C C . GLY A 1 60 ? 7.668 19.406 -12.742 1 98 60 GLY A C 1
ATOM 475 O O . GLY A 1 60 ? 6.531 18.984 -12.523 1 98 60 GLY A O 1
ATOM 476 N N . PRO A 1 61 ? 8.695 18.609 -13.203 1 97.12 61 PRO A N 1
ATOM 477 C CA . PRO A 1 61 ? 8.43 17.188 -13.43 1 97.12 61 PRO A CA 1
ATOM 478 C C . PRO A 1 61 ? 8.141 16.438 -12.133 1 97.12 61 PRO A C 1
ATOM 480 O O . PRO A 1 61 ? 8.828 16.641 -11.133 1 97.12 61 PRO A O 1
ATOM 483 N N . GLN A 1 62 ? 7.129 15.609 -12.188 1 96.94 62 GLN A N 1
ATOM 484 C CA . GLN A 1 62 ? 6.871 14.727 -11.055 1 96.94 62 GLN A CA 1
ATOM 485 C C . GLN A 1 62 ? 8.086 13.867 -10.727 1 96.94 62 GLN A C 1
ATOM 487 O O . GLN A 1 62 ? 8.789 13.414 -11.633 1 96.94 62 GLN A O 1
ATOM 492 N N . ASN A 1 63 ? 8.328 13.688 -9.469 1 97.19 63 ASN A N 1
ATOM 493 C CA . ASN A 1 63 ? 9.445 12.898 -8.961 1 97.19 63 ASN A CA 1
ATOM 494 C C . ASN A 1 63 ? 10.781 13.586 -9.219 1 97.19 63 ASN A C 1
ATOM 496 O O . ASN A 1 63 ? 11.781 12.922 -9.477 1 97.19 63 ASN A O 1
ATOM 500 N N . SER A 1 64 ? 10.789 14.891 -9.281 1 97.5 64 SER A N 1
ATOM 501 C CA . SER A 1 64 ? 12 15.688 -9.414 1 97.5 64 SER A CA 1
ATOM 502 C C . SER A 1 64 ? 12.102 16.734 -8.312 1 97.5 64 SER A C 1
ATOM 504 O O . SER A 1 64 ? 11.133 16.984 -7.59 1 97.5 64 SER A O 1
ATOM 506 N N . MET A 1 65 ? 13.219 17.344 -8.188 1 96.75 65 MET A N 1
ATOM 507 C CA . MET A 1 65 ? 13.461 18.375 -7.184 1 96.75 65 MET A CA 1
ATOM 508 C C . MET A 1 65 ? 12.672 19.641 -7.508 1 96.75 65 MET A C 1
ATOM 510 O O . MET A 1 65 ? 12.484 20.5 -6.641 1 96.75 65 MET A O 1
ATOM 514 N N . ASP A 1 66 ? 12.18 19.719 -8.695 1 97.44 66 ASP A N 1
ATOM 515 C CA . ASP A 1 66 ? 11.508 20.938 -9.141 1 97.44 66 ASP A CA 1
ATOM 516 C C . ASP A 1 66 ? 9.992 20.812 -8.977 1 97.44 66 ASP A C 1
ATOM 518 O O . ASP A 1 66 ? 9.266 21.797 -9.148 1 97.44 66 ASP A O 1
ATOM 522 N N . TYR A 1 67 ? 9.508 19.656 -8.633 1 98.44 67 TYR A N 1
ATOM 523 C CA . TYR A 1 67 ? 8.07 19.406 -8.578 1 98.44 67 TYR A CA 1
ATOM 524 C C . TYR A 1 67 ? 7.426 20.203 -7.449 1 98.44 67 TYR A C 1
ATOM 526 O O . TYR A 1 67 ? 7.953 20.234 -6.332 1 98.44 67 TYR A O 1
ATOM 534 N N . ARG A 1 68 ? 6.301 20.906 -7.762 1 98.62 68 ARG A N 1
ATOM 535 C CA . ARG A 1 68 ? 5.52 21.688 -6.816 1 98.62 68 ARG A CA 1
ATOM 536 C C . ARG A 1 68 ? 4.027 21.562 -7.09 1 98.62 68 ARG A C 1
ATOM 538 O O . ARG A 1 68 ? 3.613 21.422 -8.242 1 98.62 68 ARG A O 1
ATOM 545 N N . VAL A 1 69 ? 3.279 21.625 -6.043 1 98.81 69 VAL A N 1
ATOM 546 C CA . VAL A 1 69 ? 1.824 21.672 -6.141 1 98.81 69 VAL A CA 1
ATOM 547 C C . VAL A 1 69 ? 1.316 23 -5.586 1 98.81 69 VAL A C 1
ATOM 549 O O . VAL A 1 69 ? 1.462 23.281 -4.395 1 98.81 69 VAL A O 1
ATOM 552 N N . PHE A 1 70 ? 0.711 23.781 -6.441 1 98.88 70 PHE A N 1
ATOM 553 C CA . PHE A 1 70 ? 0.147 25.078 -6.059 1 98.88 70 PHE A CA 1
ATOM 554 C C . PHE A 1 70 ? -1.369 24.984 -5.934 1 98.88 70 PHE A C 1
ATOM 556 O O . PHE A 1 70 ? -1.986 24.047 -6.449 1 98.88 70 PHE A O 1
ATOM 563 N N . PHE A 1 71 ? -1.946 25.938 -5.23 1 98.88 71 PHE A N 1
ATOM 564 C CA . PHE A 1 71 ? -3.375 25.938 -4.934 1 98.88 71 PHE A CA 1
ATOM 565 C C . PHE A 1 71 ? -4.055 27.172 -5.5 1 98.88 71 PHE A C 1
ATOM 567 O O . PHE A 1 71 ? -3.469 28.25 -5.512 1 98.88 71 PHE A O 1
ATOM 574 N N . LYS A 1 72 ? -5.293 26.969 -5.898 1 98.5 72 LYS A N 1
ATOM 575 C CA . LYS A 1 72 ? -6.188 28.062 -6.301 1 98.5 72 LYS A CA 1
ATOM 576 C C . LYS A 1 72 ? -7.516 27.984 -5.559 1 98.5 72 LYS A C 1
ATOM 578 O O . LYS A 1 72 ? -8.023 26.891 -5.289 1 98.5 72 LYS A O 1
ATOM 583 N N . ASN A 1 73 ? -8.023 29.156 -5.25 1 97 73 ASN A N 1
ATOM 584 C CA . ASN A 1 73 ? -9.367 29.172 -4.684 1 97 73 ASN A CA 1
ATOM 585 C C . ASN A 1 73 ? -10.438 29.188 -5.77 1 97 73 ASN A C 1
ATOM 587 O O . ASN A 1 73 ? -10.125 29.047 -6.957 1 97 73 ASN A O 1
ATOM 591 N N . ALA A 1 74 ? -11.68 29.328 -5.363 1 94.75 74 ALA A N 1
ATOM 592 C CA . ALA A 1 74 ? -12.812 29.219 -6.277 1 94.75 74 ALA A CA 1
ATOM 593 C C . ALA A 1 74 ? -12.781 30.328 -7.316 1 94.75 74 ALA A C 1
ATOM 595 O O . ALA A 1 74 ? -13.289 30.172 -8.43 1 94.75 74 ALA A O 1
ATOM 596 N N . SER A 1 75 ? -12.18 31.453 -6.961 1 94.44 75 SER A N 1
ATOM 597 C CA . SER A 1 75 ? -12.125 32.594 -7.863 1 94.44 75 SER A CA 1
ATOM 598 C C . SER A 1 75 ? -10.961 32.469 -8.844 1 94.44 75 SER A C 1
ATOM 600 O O . SER A 1 75 ? -10.789 33.312 -9.719 1 94.44 75 SER A O 1
ATOM 602 N N . GLY A 1 76 ? -10.117 31.438 -8.641 1 96.38 76 GLY A N 1
ATOM 603 C CA . GLY A 1 76 ? -8.984 31.219 -9.539 1 96.38 76 GLY A CA 1
ATOM 604 C C . GLY A 1 76 ? -7.719 31.906 -9.07 1 96.38 76 GLY A C 1
ATOM 605 O O . GLY A 1 76 ? -6.715 31.922 -9.789 1 96.38 76 GLY A O 1
ATOM 606 N N . THR A 1 77 ? -7.793 32.531 -7.918 1 97.88 77 THR A N 1
ATOM 607 C CA . THR A 1 77 ? -6.625 33.188 -7.34 1 97.88 77 THR A CA 1
ATOM 608 C C . THR A 1 77 ? -5.699 32.188 -6.684 1 97.88 77 THR A C 1
ATOM 610 O O . THR A 1 77 ? -6.16 31.297 -5.953 1 97.88 77 THR A O 1
ATOM 613 N N . TYR A 1 78 ? -4.395 32.281 -7.043 1 98.62 78 TYR A N 1
ATOM 614 C CA . TYR A 1 78 ? -3.424 31.422 -6.367 1 98.62 78 TYR A CA 1
ATOM 615 C C . TYR A 1 78 ? -3.328 31.766 -4.887 1 98.62 78 TYR A C 1
ATOM 617 O O . TYR A 1 78 ? -3.275 32.938 -4.523 1 98.62 78 TYR A O 1
ATOM 625 N N . VAL A 1 79 ? -3.297 30.75 -4.035 1 98.75 79 VAL A N 1
ATOM 626 C CA . VAL A 1 79 ? -3.334 30.969 -2.594 1 98.75 79 VAL A CA 1
ATOM 627 C C . VAL A 1 79 ? -2.309 30.078 -1.902 1 98.75 79 VAL A C 1
ATOM 629 O O . VAL A 1 79 ? -1.904 29.047 -2.449 1 98.75 79 VAL A O 1
ATOM 632 N N . SER A 1 80 ? -1.836 30.547 -0.733 1 98.81 80 SER A N 1
ATOM 633 C CA . SER A 1 80 ? -1.01 29.719 0.147 1 98.81 80 SER A CA 1
ATOM 634 C C . SER A 1 80 ? -1.857 28.719 0.925 1 98.81 80 SER A C 1
ATOM 636 O O . SER A 1 80 ? -2.768 29.109 1.661 1 98.81 80 SER A O 1
ATOM 638 N N . PRO A 1 81 ? -1.578 27.406 0.815 1 98.88 81 PRO A N 1
ATOM 639 C CA . PRO A 1 81 ? -2.312 26.438 1.632 1 98.88 81 PRO A CA 1
ATOM 640 C C . PRO A 1 81 ? -2 26.562 3.121 1 98.88 81 PRO A C 1
ATOM 642 O O . PRO A 1 81 ? -2.723 26.016 3.957 1 98.88 81 PRO A O 1
ATOM 645 N N . PHE A 1 82 ? -0.969 27.266 3.463 1 98.88 82 PHE A N 1
ATOM 646 C CA . PHE A 1 82 ? -0.56 27.5 4.844 1 98.88 82 PHE A CA 1
ATOM 647 C C . PHE A 1 82 ? -1.339 28.656 5.449 1 98.88 82 PHE A C 1
ATOM 649 O O . PHE A 1 82 ? -1.852 28.547 6.566 1 98.88 82 PHE A O 1
ATOM 656 N N . HIS A 1 83 ? -1.525 29.703 4.641 1 98.81 83 HIS A N 1
ATOM 657 C CA . HIS A 1 83 ? -1.967 30.953 5.238 1 98.81 83 HIS A CA 1
ATOM 658 C C . HIS A 1 83 ? -3.371 31.328 4.77 1 98.81 83 HIS A C 1
ATOM 660 O O . HIS A 1 83 ? -4.156 31.891 5.535 1 98.81 83 HIS A O 1
ATOM 666 N N . ASP A 1 84 ? -3.682 31.016 3.537 1 98.62 84 ASP A N 1
ATOM 667 C CA . ASP A 1 84 ? -4.887 31.578 2.93 1 98.62 84 ASP A CA 1
ATOM 668 C C . ASP A 1 84 ? -6.086 30.641 3.139 1 98.62 84 ASP A C 1
ATOM 670 O O . ASP A 1 84 ? -7.234 31.078 3.072 1 98.62 84 ASP A O 1
ATOM 674 N N . ILE A 1 85 ? -5.867 29.328 3.279 1 98.56 85 ILE A N 1
ATOM 675 C CA . ILE A 1 85 ? -6.961 28.422 3.578 1 98.56 85 ILE A CA 1
ATOM 676 C C . ILE A 1 85 ? -7.336 28.516 5.055 1 98.56 85 ILE A C 1
ATOM 678 O O . ILE A 1 85 ? -6.48 28.359 5.93 1 98.56 85 ILE A O 1
ATOM 682 N N . PRO A 1 86 ? -8.586 28.859 5.309 1 98.12 86 PRO A N 1
ATOM 683 C CA . PRO A 1 86 ? -8.961 29.047 6.711 1 98.12 86 PRO A CA 1
ATOM 684 C C . PRO A 1 86 ? -8.875 27.75 7.527 1 98.12 86 PRO A C 1
ATOM 686 O O . PRO A 1 86 ? -9.148 26.672 7 1 98.12 86 PRO A O 1
ATOM 689 N N . LEU A 1 87 ? -8.484 27.875 8.773 1 98.56 87 LEU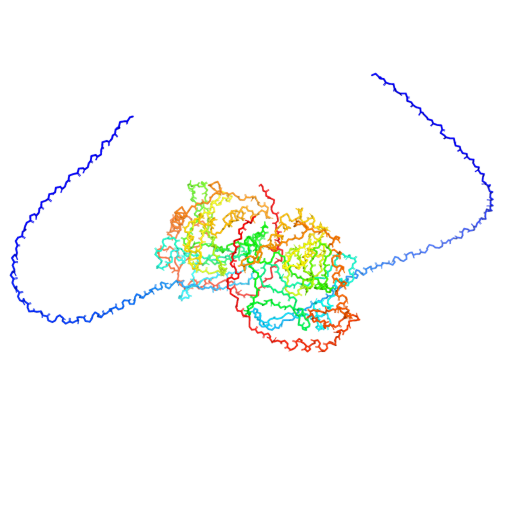 A N 1
ATOM 690 C CA . LEU A 1 87 ? -8.477 26.75 9.688 1 98.56 87 LEU A CA 1
ATOM 691 C C . LEU A 1 87 ? -9.883 26.156 9.836 1 98.56 87 LEU A C 1
ATOM 693 O O . LEU A 1 87 ? -10.078 24.953 9.633 1 98.56 87 LEU A O 1
ATOM 697 N N . THR A 1 88 ? -10.805 27.031 10.188 1 97.94 88 THR A N 1
ATOM 698 C CA . THR A 1 88 ? -12.195 26.625 10.305 1 97.94 88 THR A CA 1
ATOM 699 C C . THR A 1 88 ? -12.922 26.797 8.977 1 97.94 88 THR A C 1
ATOM 701 O O . THR A 1 88 ? -12.906 27.891 8.391 1 97.94 88 THR A O 1
ATOM 704 N N . PRO A 1 89 ? -13.531 25.703 8.539 1 96.62 89 PRO A N 1
ATOM 705 C CA . PRO A 1 89 ? -14.297 25.859 7.305 1 96.62 89 PRO A CA 1
ATOM 706 C C . PRO A 1 89 ? -15.43 26.875 7.441 1 96.62 89 PRO A C 1
ATOM 708 O O . PRO A 1 89 ? -16.141 26.891 8.445 1 96.62 89 PRO A O 1
ATOM 711 N N . PRO A 1 90 ? -15.547 27.641 6.402 1 91 90 PRO A N 1
ATOM 712 C CA . PRO A 1 90 ? -16.656 28.609 6.461 1 91 90 PRO A CA 1
ATOM 713 C C . PRO A 1 90 ? -18.016 27.922 6.633 1 91 90 PRO A C 1
ATOM 715 O O . PRO A 1 90 ? -18.297 26.938 5.953 1 91 90 PRO A O 1
ATOM 718 N N . GLY A 1 91 ? -18.719 28.359 7.527 1 88.06 91 GLY A N 1
ATOM 719 C CA . GLY A 1 91 ? -20.078 27.875 7.727 1 88.06 91 GLY A CA 1
ATOM 720 C C . GLY A 1 91 ? -20.141 26.672 8.656 1 88.06 91 GLY A C 1
ATOM 721 O O . GLY A 1 91 ? -21.234 26.203 9 1 88.06 91 GLY A O 1
ATOM 722 N N . SER A 1 92 ? -18.984 26.188 9.031 1 89.19 92 SER A N 1
ATOM 723 C CA . SER A 1 92 ? -19 25.047 9.945 1 89.19 92 SER A CA 1
ATOM 724 C C . SER A 1 92 ? -19.484 25.453 11.328 1 89.19 92 SER A C 1
ATOM 726 O O . SER A 1 92 ? -19.141 26.516 11.836 1 89.19 92 SER A O 1
ATOM 728 N N . THR A 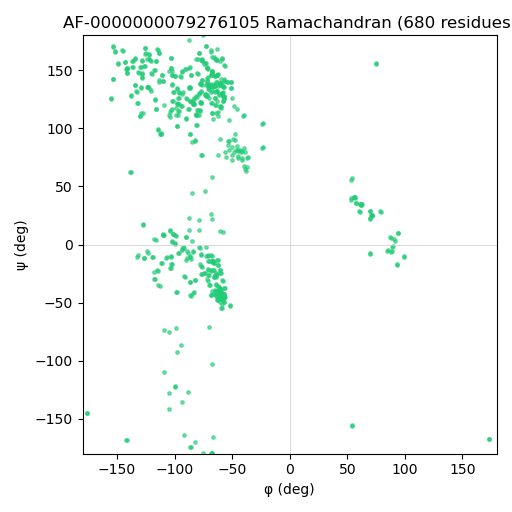1 93 ? -20.359 24.609 11.93 1 91.25 93 THR A N 1
ATOM 729 C CA . THR A 1 93 ? -20.875 24.875 13.266 1 91.25 93 THR A CA 1
ATOM 730 C C . THR A 1 93 ? -20.234 23.938 14.289 1 91.25 93 THR A C 1
ATOM 732 O O . THR A 1 93 ? -20.391 24.141 15.5 1 91.25 93 THR A O 1
ATOM 735 N N . ASP A 1 94 ? -19.562 22.984 13.859 1 94.31 94 ASP A N 1
ATOM 736 C CA . ASP A 1 94 ? -18.875 22.047 14.75 1 94.31 94 ASP A CA 1
ATOM 737 C C . ASP A 1 94 ? -17.469 22.562 15.086 1 94.31 94 ASP A C 1
ATOM 739 O O . ASP A 1 94 ? -16.625 22.672 14.195 1 94.31 94 ASP A O 1
ATOM 743 N N . PRO A 1 95 ? -17.25 22.844 16.344 1 96.25 95 PRO A N 1
ATOM 744 C CA . PRO A 1 95 ? -15.969 23.422 16.734 1 96.25 95 PRO A CA 1
ATOM 745 C C . PRO A 1 95 ? -14.805 22.438 16.578 1 96.25 95 PRO A C 1
ATOM 747 O O . PRO A 1 95 ? -13.641 22.844 16.672 1 96.25 95 PRO A O 1
ATOM 750 N N . ALA A 1 96 ? -15.086 21.203 16.312 1 98.19 96 ALA A N 1
ATOM 751 C CA . ALA A 1 96 ? -14.031 20.188 16.203 1 98.19 96 ALA A CA 1
ATOM 752 C C . ALA A 1 96 ? -13.688 19.906 14.742 1 98.19 96 ALA A C 1
ATOM 754 O O . ALA A 1 96 ? -12.852 19.047 14.453 1 98.19 96 ALA A O 1
ATOM 755 N N . VAL A 1 97 ? -14.352 20.609 13.859 1 98.62 97 VAL A N 1
ATOM 756 C CA . VAL A 1 97 ? -14.148 20.359 12.438 1 98.62 97 VAL A CA 1
ATOM 757 C C . VAL A 1 97 ? -13.234 21.438 11.852 1 98.62 97 VAL A C 1
ATOM 759 O O . VAL A 1 97 ? -13.438 22.625 12.086 1 98.62 97 VAL A O 1
ATOM 762 N N . PHE A 1 98 ? -12.234 20.984 11.125 1 98.88 98 PHE A N 1
ATOM 763 C CA . PHE A 1 98 ? -11.25 21.891 10.539 1 98.88 98 PHE A CA 1
ATOM 764 C C . PHE A 1 98 ? -10.945 21.5 9.102 1 98.88 98 PHE A C 1
ATOM 766 O O . PHE A 1 98 ? -11.195 20.359 8.703 1 98.88 98 PHE A O 1
ATOM 773 N N . ASN A 1 99 ? -10.422 22.484 8.289 1 98.81 99 ASN A N 1
ATOM 774 C CA . ASN A 1 99 ? -9.82 22.156 7 1 98.81 99 ASN A CA 1
ATOM 775 C C . ASN A 1 99 ? -8.469 21.469 7.172 1 98.81 99 ASN A C 1
ATOM 777 O O . ASN A 1 99 ? -7.684 21.844 8.047 1 98.81 99 ASN A O 1
ATOM 781 N N . MET A 1 100 ? -8.273 20.484 6.398 1 98.88 100 MET A N 1
ATOM 782 C CA . MET A 1 100 ? -6.992 19.797 6.297 1 98.88 100 MET A CA 1
ATOM 783 C C . MET A 1 100 ? -6.453 19.859 4.867 1 98.88 100 MET A C 1
ATOM 785 O O . MET A 1 100 ? -7.203 19.672 3.91 1 98.88 100 MET A O 1
ATOM 789 N N . VAL A 1 101 ? -5.203 20.219 4.758 1 98.94 101 VAL A N 1
ATOM 790 C CA . VAL A 1 101 ? -4.504 20.109 3.48 1 98.94 101 VAL A CA 1
ATOM 791 C C . VAL A 1 101 ? -3.773 18.766 3.398 1 98.94 101 VAL A C 1
ATOM 793 O O . VAL A 1 101 ? -2.865 18.5 4.188 1 98.94 101 VAL A O 1
ATOM 796 N N . VAL A 1 102 ? -4.129 17.938 2.424 1 98.94 102 VAL A N 1
ATOM 797 C CA . VAL A 1 102 ? -3.51 16.625 2.273 1 98.94 102 VAL A CA 1
ATOM 798 C C . VAL A 1 102 ? -2.195 16.766 1.511 1 98.94 102 VAL A C 1
ATOM 800 O O . VAL A 1 102 ? -2.174 17.25 0.377 1 98.94 102 VAL A O 1
ATOM 803 N N . GLU A 1 103 ? -1.14 16.344 2.176 1 98.94 103 GLU A N 1
ATOM 804 C CA . GLU A 1 103 ? 0.19 16.391 1.574 1 98.94 103 GLU A CA 1
ATOM 805 C C . GLU A 1 103 ? 0.584 15.031 1.01 1 98.94 103 GLU A C 1
ATOM 807 O O . GLU A 1 103 ? 1.187 14.953 -0.063 1 98.94 103 GLU A O 1
ATOM 812 N N . VAL A 1 104 ? 0.25 14.062 1.745 1 98.88 104 VAL A N 1
ATOM 813 C CA . VAL A 1 104 ? 0.687 12.703 1.446 1 98.88 104 VAL A CA 1
ATOM 814 C C . VAL A 1 104 ? -0.512 11.758 1.472 1 98.88 104 VAL A C 1
ATOM 816 O O . VAL A 1 104 ? -1.074 11.484 2.535 1 98.88 104 VAL A O 1
ATOM 819 N N . PRO A 1 105 ? -0.921 11.234 0.291 1 98.75 105 PRO A N 1
ATOM 820 C CA . PRO A 1 105 ? -1.97 10.211 0.294 1 98.75 105 PRO A CA 1
ATOM 821 C C . PRO A 1 105 ? -1.547 8.938 1.017 1 98.75 105 PRO A C 1
ATOM 823 O O . PRO A 1 105 ? -0.374 8.555 0.969 1 98.75 105 PRO A O 1
ATOM 826 N N . ARG A 1 106 ? -2.471 8.273 1.676 1 98.69 106 ARG A N 1
ATOM 827 C CA . ARG A 1 106 ? -2.201 6.996 2.332 1 98.69 106 ARG A CA 1
ATOM 828 C C . ARG A 1 106 ? -1.521 6.02 1.376 1 98.69 106 ARG A C 1
ATOM 830 O O . ARG A 1 106 ? -1.847 5.98 0.187 1 98.69 106 ARG A O 1
ATOM 837 N N . TRP A 1 107 ? -0.525 5.266 1.91 1 98.38 107 TRP A N 1
ATOM 838 C CA . TRP A 1 107 ? 0.192 4.172 1.265 1 98.38 107 TRP A CA 1
ATOM 839 C C . TRP A 1 107 ? 1.126 4.699 0.181 1 98.38 107 TRP A C 1
ATOM 841 O O . TRP A 1 107 ? 1.396 4.008 -0.804 1 98.38 107 TRP A O 1
ATOM 851 N N . THR A 1 108 ? 1.559 5.93 0.257 1 98.19 108 THR A N 1
ATOM 852 C CA . THR A 1 108 ? 2.645 6.465 -0.554 1 98.19 108 THR A CA 1
ATOM 853 C C . THR A 1 108 ? 3.854 6.805 0.315 1 98.19 108 THR A C 1
ATOM 855 O O . THR A 1 108 ? 3.742 6.871 1.541 1 98.19 108 THR A O 1
ATOM 858 N N . ASN A 1 109 ? 4.973 7.004 -0.3 1 98.31 109 ASN A N 1
ATOM 859 C CA . ASN A 1 109 ? 6.219 7.055 0.458 1 98.31 109 ASN A CA 1
ATOM 860 C C . ASN A 1 109 ? 6.859 8.438 0.394 1 98.31 109 ASN A C 1
ATOM 862 O O . ASN A 1 109 ? 7.715 8.773 1.216 1 98.31 109 ASN A O 1
ATOM 866 N N . ALA A 1 110 ? 6.527 9.234 -0.618 1 98.5 110 ALA A N 1
ATOM 867 C CA . ALA A 1 110 ? 7.203 10.516 -0.816 1 98.5 110 ALA A CA 1
ATOM 868 C C . ALA A 1 110 ? 6.914 11.469 0.335 1 98.5 110 ALA A C 1
ATOM 870 O O . ALA A 1 110 ? 5.754 11.711 0.679 1 98.5 110 ALA A O 1
ATOM 871 N N . LYS A 1 111 ? 7.938 12.031 0.98 1 98.44 111 LYS A N 1
ATOM 872 C CA . LYS A 1 111 ? 7.781 13 2.064 1 98.44 111 LYS A CA 1
ATOM 873 C C . LYS A 1 111 ? 7.418 14.375 1.522 1 98.44 111 LYS A C 1
ATOM 875 O O . LYS A 1 111 ? 8.25 15.281 1.513 1 98.44 111 LYS A O 1
ATOM 880 N N . MET A 1 112 ? 6.18 14.484 1.162 1 98.75 112 MET A N 1
ATOM 881 C CA . MET A 1 112 ? 5.637 15.734 0.633 1 98.75 112 MET A CA 1
ATOM 882 C C . MET A 1 112 ? 5.137 16.625 1.761 1 98.75 112 MET A C 1
ATOM 884 O O . MET A 1 112 ? 4.465 16.156 2.682 1 98.75 112 MET A O 1
ATOM 888 N N . GLU A 1 113 ? 5.469 17.891 1.688 1 98.56 113 GLU A N 1
ATOM 889 C CA . GLU A 1 113 ? 5.059 18.812 2.734 1 98.56 113 GLU A CA 1
ATOM 890 C C . GLU A 1 113 ? 4.852 20.219 2.174 1 98.56 113 GLU A C 1
ATOM 892 O O . GLU A 1 113 ? 5.41 20.562 1.128 1 98.56 113 GLU A O 1
ATOM 897 N N . ILE A 1 114 ? 4.039 20.969 2.873 1 98.81 114 ILE A N 1
ATOM 898 C CA . ILE A 1 114 ? 3.973 22.391 2.604 1 98.81 114 ILE A CA 1
ATOM 899 C C . ILE A 1 114 ? 5.344 23.031 2.834 1 98.81 114 ILE A C 1
ATOM 901 O O . ILE A 1 114 ? 5.887 22.953 3.938 1 98.81 114 ILE A O 1
ATOM 905 N N . LYS A 1 115 ? 5.855 23.594 1.785 1 98.56 115 LYS A N 1
ATOM 906 C CA . LYS A 1 115 ? 7.152 24.25 1.911 1 98.56 115 LYS A CA 1
ATOM 907 C C . LYS A 1 115 ? 7.004 25.656 2.506 1 98.56 115 LYS A C 1
ATOM 909 O O . LYS A 1 115 ? 6.773 26.609 1.778 1 98.56 115 LYS A O 1
ATOM 914 N N . THR A 1 116 ? 7.312 25.781 3.705 1 98.62 116 THR A N 1
ATOM 915 C CA . THR A 1 116 ? 6.992 26.969 4.488 1 98.62 116 THR A CA 1
ATOM 916 C C . THR A 1 116 ? 7.949 28.109 4.156 1 98.62 116 THR A C 1
ATOM 918 O O . THR A 1 116 ? 7.707 29.25 4.523 1 98.62 116 THR A O 1
ATOM 921 N N . THR A 1 117 ? 9.008 27.844 3.363 1 98.19 117 THR A N 1
ATOM 922 C CA . THR A 1 117 ? 10.039 28.844 3.107 1 98.19 117 THR A CA 1
ATOM 923 C C . THR A 1 117 ? 9.969 29.344 1.666 1 98.19 117 THR A C 1
ATOM 925 O O . THR A 1 117 ? 10.891 30.016 1.189 1 98.19 117 THR A O 1
ATOM 928 N N . GLU A 1 118 ? 8.961 28.953 0.984 1 97.94 118 GLU A N 1
ATOM 929 C CA . GLU A 1 118 ? 8.773 29.406 -0.394 1 97.94 118 GLU A CA 1
ATOM 930 C C . GLU A 1 118 ? 7.496 30.219 -0.539 1 97.94 118 GLU A C 1
ATOM 932 O O . GLU A 1 118 ? 6.516 29.984 0.173 1 97.94 118 GLU A O 1
ATOM 937 N N . LYS A 1 119 ? 7.539 31.141 -1.472 1 97.75 119 LYS A N 1
ATOM 938 C CA . LYS A 1 119 ? 6.359 31.953 -1.753 1 97.75 119 LYS A CA 1
ATOM 939 C C . LYS A 1 119 ? 5.18 31.094 -2.184 1 97.75 119 LYS A C 1
ATOM 941 O O . LYS A 1 119 ? 5.352 30.125 -2.93 1 97.75 119 LYS A O 1
ATOM 946 N N . LEU A 1 120 ? 4.035 31.422 -1.701 1 98.31 120 LEU A N 1
ATOM 947 C CA . LEU A 1 120 ? 2.781 30.703 -1.917 1 98.31 120 LEU A CA 1
ATOM 948 C C . LEU A 1 120 ? 2.793 29.359 -1.202 1 98.31 120 LEU A C 1
ATOM 950 O O . LEU A 1 120 ? 1.783 28.656 -1.186 1 98.31 120 LEU A O 1
ATOM 954 N N . ASN A 1 121 ? 3.908 28.953 -0.646 1 98.81 121 ASN A N 1
ATOM 955 C CA . ASN A 1 121 ? 4.051 27.766 0.178 1 98.81 121 ASN A CA 1
ATOM 956 C C . ASN A 1 121 ? 3.523 26.516 -0.538 1 98.81 121 ASN A C 1
ATOM 958 O O . ASN A 1 121 ? 2.691 25.797 0.006 1 98.81 121 ASN A O 1
ATOM 962 N N . PRO A 1 122 ? 4 26.172 -1.74 1 98.88 122 PRO A N 1
ATOM 963 C CA . PRO A 1 122 ? 3.518 24.969 -2.422 1 98.88 122 PRO A CA 1
ATOM 964 C C . PRO A 1 122 ? 3.854 23.688 -1.663 1 98.88 122 PRO A C 1
ATOM 966 O O . PRO A 1 122 ? 4.688 23.703 -0.752 1 98.88 122 PRO A O 1
ATOM 969 N N . ILE A 1 123 ? 3.129 22.594 -1.95 1 98.88 123 ILE A N 1
ATOM 970 C CA . ILE A 1 123 ? 3.594 21.297 -1.503 1 98.88 123 ILE A CA 1
ATOM 971 C C . ILE A 1 123 ? 4.809 20.875 -2.322 1 98.88 123 ILE A C 1
ATOM 973 O O . ILE A 1 123 ? 4.801 20.969 -3.553 1 98.88 123 ILE A O 1
ATOM 977 N N . ARG A 1 124 ? 5.805 20.516 -1.624 1 98.56 124 ARG A N 1
ATOM 978 C CA . ARG A 1 124 ? 7.059 20.078 -2.227 1 98.56 124 ARG A CA 1
ATOM 979 C C . ARG A 1 124 ? 7.672 18.922 -1.439 1 98.56 124 ARG A C 1
ATOM 981 O O . ARG A 1 124 ? 7.457 18.812 -0.23 1 98.56 124 ARG A O 1
ATOM 988 N N . GLN A 1 125 ? 8.406 18.094 -2.156 1 98.56 125 GLN A N 1
ATOM 989 C CA . GLN A 1 125 ? 9.023 16.969 -1.478 1 98.56 125 GLN A CA 1
ATOM 990 C C . GLN A 1 125 ? 10.266 17.391 -0.706 1 98.56 125 GLN A C 1
ATOM 992 O O . GLN A 1 125 ? 11.078 18.188 -1.209 1 98.56 125 GLN A O 1
ATOM 997 N N . ASP A 1 126 ? 10.414 16.875 0.479 1 97.56 126 ASP A N 1
ATOM 998 C CA . ASP A 1 126 ? 11.602 17.109 1.297 1 97.56 126 ASP A CA 1
ATOM 999 C C . ASP A 1 126 ? 12.852 16.547 0.624 1 97.56 126 ASP A C 1
ATOM 1001 O O . ASP A 1 126 ? 12.781 15.562 -0.107 1 97.56 126 ASP A O 1
ATOM 1005 N N . VAL A 1 127 ? 13.984 17.25 0.821 1 96.81 127 VAL A N 1
ATOM 1006 C CA . VAL A 1 127 ? 15.266 16.891 0.226 1 96.81 127 VAL A CA 1
ATOM 1007 C C . VAL A 1 127 ? 16.344 16.844 1.307 1 96.81 127 VAL A C 1
ATOM 1009 O O . VAL A 1 127 ? 16.391 17.703 2.184 1 96.81 127 VAL A O 1
ATOM 1012 N N . LYS A 1 128 ? 17.141 15.859 1.285 1 93 128 LYS A N 1
ATOM 1013 C CA . LYS A 1 128 ? 18.328 15.742 2.123 1 93 128 LYS A CA 1
ATOM 1014 C C . LYS A 1 128 ? 19.547 15.312 1.302 1 93 128 LYS A C 1
ATOM 1016 O O . LYS A 1 128 ? 19.5 14.297 0.602 1 93 128 LYS A O 1
ATOM 1021 N N . LYS A 1 129 ? 20.609 16.109 1.302 1 93.31 129 LYS A N 1
ATOM 1022 C CA . LYS A 1 129 ? 21.828 15.836 0.545 1 93.31 129 LYS A CA 1
ATOM 1023 C C . LYS A 1 129 ? 21.516 15.633 -0.935 1 93.31 129 LYS A C 1
ATOM 1025 O O . LYS A 1 129 ? 21.953 14.641 -1.529 1 93.31 129 LYS A O 1
ATOM 1030 N N . GLU A 1 130 ? 20.609 16.469 -1.437 1 93.44 130 GLU A N 1
ATOM 1031 C CA . GLU A 1 130 ? 20.266 16.562 -2.855 1 93.44 130 GLU A CA 1
ATOM 1032 C C . GLU A 1 130 ? 19.516 15.312 -3.318 1 93.44 130 GLU A C 1
ATOM 1034 O O . GLU A 1 130 ? 19.625 14.922 -4.484 1 93.44 130 GLU A O 1
ATOM 1039 N N . LYS A 1 131 ? 18.953 14.656 -2.436 1 95.62 131 LYS A N 1
ATOM 1040 C CA . LYS A 1 131 ? 18.109 13.508 -2.773 1 95.62 131 LYS A CA 1
ATOM 1041 C C . LYS A 1 131 ? 16.703 13.68 -2.215 1 95.62 131 LYS A C 1
ATOM 1043 O O . LYS A 1 131 ? 16.531 14.125 -1.08 1 95.62 131 LYS A O 1
ATOM 1048 N N . LEU A 1 132 ? 15.758 13.352 -3.088 1 97.75 132 LEU A N 1
ATOM 1049 C CA . LEU A 1 132 ? 14.375 13.336 -2.627 1 97.75 132 LEU A CA 1
ATOM 1050 C C . LEU A 1 132 ? 14.188 12.328 -1.498 1 97.75 132 LEU A C 1
ATOM 1052 O O . LEU A 1 132 ? 14.734 11.219 -1.554 1 97.75 132 LEU A O 1
ATOM 1056 N N . ARG A 1 133 ? 13.43 12.711 -0.471 1 97.75 133 ARG A N 1
ATOM 1057 C CA . ARG A 1 133 ? 13.273 11.844 0.69 1 97.75 133 ARG A CA 1
ATOM 1058 C C . ARG A 1 133 ? 11.977 11.047 0.606 1 97.75 133 ARG A C 1
ATOM 1060 O O . ARG A 1 133 ? 10.93 11.586 0.236 1 97.75 133 ARG A O 1
ATOM 1067 N N . PHE A 1 134 ? 12.109 9.766 0.889 1 97.88 134 PHE A N 1
ATOM 1068 C CA . PHE A 1 134 ? 11 8.828 0.998 1 97.88 134 PHE A CA 1
ATOM 1069 C C . PHE A 1 134 ? 10.992 8.156 2.367 1 97.88 134 PHE A C 1
ATOM 1071 O O . PHE A 1 134 ? 12.047 7.816 2.906 1 97.88 134 PHE A O 1
ATOM 1078 N N . VAL A 1 135 ? 9.766 8.078 2.947 1 97.88 135 VAL A N 1
ATOM 1079 C CA . VAL A 1 135 ? 9.688 7.211 4.121 1 97.88 135 VAL A CA 1
ATOM 1080 C C . VAL A 1 135 ? 9.891 5.758 3.703 1 97.88 135 VAL A C 1
ATOM 1082 O O . VAL A 1 135 ? 9.523 5.363 2.592 1 97.88 135 VAL A O 1
ATOM 1085 N N . LYS A 1 136 ? 10.484 5.016 4.598 1 97.19 136 LYS A N 1
ATOM 1086 C CA . LYS A 1 136 ? 10.719 3.598 4.344 1 97.19 136 LYS A CA 1
ATOM 1087 C C . LYS A 1 136 ? 9.508 2.762 4.754 1 97.19 136 LYS A C 1
ATOM 1089 O O . LYS A 1 136 ? 8.695 3.199 5.566 1 97.19 136 LYS A O 1
ATOM 1094 N N . ASN A 1 137 ? 9.32 1.575 4.078 1 98 137 ASN A N 1
ATOM 1095 C CA . ASN A 1 137 ? 8.297 0.613 4.465 1 98 137 ASN A CA 1
ATOM 1096 C C . ASN A 1 137 ? 8.766 -0.279 5.609 1 98 137 ASN A C 1
ATOM 1098 O O . ASN A 1 137 ? 9.383 -1.319 5.379 1 98 137 ASN A O 1
ATOM 1102 N N . CYS A 1 138 ? 8.539 0.158 6.801 1 97.69 138 CYS A N 1
ATOM 1103 C CA . CYS A 1 138 ? 8.852 -0.678 7.953 1 97.69 138 CYS A CA 1
ATOM 1104 C C . CYS A 1 138 ? 7.789 -1.749 8.156 1 97.69 138 CYS A C 1
ATOM 1106 O O . CYS A 1 138 ? 6.645 -1.438 8.492 1 97.69 138 CYS A O 1
ATOM 1108 N N . PHE A 1 139 ? 8.148 -2.996 8 1 96.75 139 PHE A N 1
ATOM 1109 C CA . PHE A 1 139 ? 7.188 -4.09 8.031 1 96.75 139 PHE A CA 1
ATOM 1110 C C . PHE A 1 139 ? 6.41 -4.094 9.344 1 96.75 139 PHE A C 1
ATOM 1112 O O . PHE A 1 139 ? 7.004 -4.023 10.422 1 96.75 139 PHE A O 1
ATOM 1119 N N . PRO A 1 140 ? 5.027 -4.113 9.227 1 96.06 140 PRO A N 1
ATOM 1120 C CA . PRO A 1 140 ? 4.188 -4.445 8.07 1 96.06 140 PRO A CA 1
ATOM 1121 C C . PRO A 1 140 ? 3.588 -3.209 7.402 1 96.06 140 PRO A C 1
ATOM 1123 O O . PRO A 1 140 ? 2.662 -3.328 6.594 1 96.06 140 PRO A O 1
ATOM 1126 N N . HIS A 1 141 ? 4.098 -2.012 7.781 1 97.06 141 HIS A N 1
ATOM 1127 C CA . HIS A 1 141 ? 3.479 -0.771 7.332 1 97.06 141 HIS A CA 1
ATOM 1128 C C . HIS A 1 141 ? 3.971 -0.385 5.938 1 97.06 141 HIS A C 1
ATOM 1130 O O . HIS A 1 141 ? 5.176 -0.291 5.707 1 97.06 141 HIS A O 1
ATOM 1136 N N . HIS A 1 142 ? 3.088 -0.177 5.023 1 97.5 142 HIS A N 1
ATOM 1137 C CA . HIS A 1 142 ? 3.396 0.324 3.688 1 97.5 142 HIS A CA 1
ATOM 1138 C C . HIS A 1 142 ? 3.199 1.834 3.605 1 97.5 142 HIS A C 1
ATOM 1140 O O . HIS A 1 142 ? 2.07 2.322 3.707 1 97.5 142 HIS A O 1
ATOM 1146 N N . GLY A 1 143 ? 4.312 2.553 3.377 1 97.88 143 GLY A N 1
ATOM 1147 C CA . GLY A 1 143 ? 4.172 3.998 3.291 1 97.88 143 GLY A CA 1
ATOM 1148 C C . GLY A 1 143 ? 3.479 4.605 4.496 1 97.88 143 GLY A C 1
ATOM 1149 O O . GLY A 1 143 ? 3.635 4.121 5.617 1 97.88 143 GLY A O 1
ATOM 1150 N N . TYR A 1 144 ? 2.896 5.746 4.289 1 98.62 144 TYR A N 1
ATOM 1151 C CA . TYR A 1 144 ? 2.035 6.348 5.301 1 98.62 144 TYR A CA 1
ATOM 1152 C C . TYR A 1 144 ? 0.74 5.559 5.449 1 98.62 144 TYR A C 1
ATOM 1154 O O . TYR A 1 144 ? 0.132 5.156 4.457 1 98.62 144 TYR A O 1
ATOM 1162 N N . ILE A 1 145 ? 0.296 5.348 6.652 1 98.31 145 ILE A N 1
ATOM 1163 C CA . ILE A 1 145 ? -0.857 4.473 6.824 1 98.31 145 ILE A CA 1
ATOM 1164 C C . ILE A 1 145 ? -2.115 5.309 7.043 1 98.31 145 ILE A C 1
ATOM 1166 O O . ILE A 1 145 ? -3.184 4.77 7.336 1 98.31 145 ILE A O 1
ATOM 1170 N N . TRP A 1 146 ? -2.037 6.645 6.867 1 98.38 146 TRP A N 1
ATOM 1171 C CA . TRP A 1 146 ? -3.09 7.652 6.875 1 98.38 146 TRP A CA 1
ATOM 1172 C C . TRP A 1 146 ? -2.934 8.617 5.699 1 98.38 146 TRP A C 1
ATOM 1174 O O . TRP A 1 146 ? -1.89 8.633 5.043 1 98.38 146 TRP A O 1
ATOM 1184 N N . ASN A 1 147 ? -4.066 9.273 5.402 1 98.88 147 ASN A N 1
ATOM 1185 C CA . ASN A 1 147 ? -3.805 10.531 4.703 1 98.88 147 ASN A CA 1
ATOM 1186 C C . ASN A 1 147 ? -3.119 11.547 5.609 1 98.88 147 ASN A C 1
ATOM 1188 O O . ASN A 1 147 ? -3.609 11.844 6.699 1 98.88 147 ASN A O 1
ATOM 1192 N N . TYR A 1 148 ? -1.97 11.953 5.156 1 98.94 148 TYR A N 1
ATOM 1193 C CA . TYR A 1 148 ? -1.146 12.797 6.012 1 98.94 148 TYR A CA 1
ATOM 1194 C C . TYR A 1 148 ? -1.08 14.227 5.469 1 98.94 148 TYR A C 1
ATOM 1196 O O . TYR A 1 148 ? -1.057 14.43 4.254 1 98.94 148 TYR A O 1
ATOM 1204 N N . GLY A 1 149 ? -1.115 15.211 6.383 1 98.88 149 GLY A N 1
ATOM 1205 C CA . GLY A 1 149 ? -1.019 16.594 5.965 1 98.88 149 GLY A CA 1
ATOM 1206 C C . GLY A 1 149 ? -0.978 17.562 7.129 1 98.88 149 GLY A C 1
ATOM 1207 O O . GLY A 1 149 ? -0.323 17.312 8.141 1 98.88 149 GLY A O 1
ATOM 1208 N N . ALA A 1 150 ? -1.62 18.734 6.887 1 98.94 150 ALA A N 1
ATOM 1209 C CA . ALA A 1 150 ? -1.479 19.797 7.875 1 98.94 150 ALA A CA 1
ATOM 1210 C C . ALA A 1 150 ? -2.791 20.562 8.055 1 98.94 150 ALA A C 1
ATOM 1212 O O . ALA A 1 150 ? -3.627 20.594 7.145 1 98.94 150 ALA A O 1
ATOM 1213 N N . LEU A 1 151 ? -2.967 21.109 9.25 1 98.94 151 LEU A N 1
ATOM 1214 C CA . LEU A 1 151 ? -4 22.125 9.453 1 98.94 151 LEU A CA 1
ATOM 1215 C C . LEU A 1 151 ? -3.496 23.5 9.055 1 98.94 151 LEU A C 1
ATOM 1217 O O . LEU A 1 151 ? -2.502 23.984 9.594 1 98.94 151 LEU A O 1
ATOM 1221 N N . PRO A 1 152 ? -4.211 24.078 8.109 1 98.88 152 PRO A N 1
ATOM 1222 C CA . PRO A 1 152 ? -3.803 25.438 7.762 1 98.88 152 PRO A CA 1
ATOM 1223 C C . PRO A 1 152 ? -3.963 26.422 8.914 1 98.88 152 PRO A C 1
ATOM 1225 O O . PRO A 1 152 ? -4.645 26.125 9.898 1 98.88 152 PRO A O 1
ATOM 1228 N N . GLN A 1 153 ? -3.221 27.516 8.82 1 98.75 153 GLN A N 1
ATOM 1229 C CA . GLN A 1 153 ? -3.295 28.609 9.773 1 98.75 153 GLN A CA 1
ATOM 1230 C C . GLN A 1 153 ? -3.002 28.125 11.195 1 98.75 153 GLN A C 1
ATOM 1232 O O . GLN A 1 153 ? -3.688 28.531 12.141 1 98.75 153 GLN A O 1
ATOM 1237 N N . THR A 1 154 ? -2.131 27.219 11.312 1 98.94 154 THR A N 1
ATOM 1238 C CA . THR A 1 154 ? -1.487 26.812 12.562 1 98.94 154 THR A CA 1
ATOM 1239 C C . THR A 1 154 ? 0.032 26.859 12.422 1 98.94 154 THR A C 1
ATOM 1241 O O . THR A 1 154 ? 0.562 26.812 11.312 1 98.94 154 THR A O 1
ATOM 1244 N N . TRP A 1 155 ? 0.691 27.047 13.531 1 98.75 155 TRP A N 1
ATOM 1245 C CA . TRP A 1 155 ? 2.148 27.109 13.523 1 98.75 155 TRP A CA 1
ATOM 1246 C C . TRP A 1 155 ? 2.725 26.719 14.883 1 98.75 155 TRP A C 1
ATOM 1248 O O . TRP A 1 155 ? 2.283 27.234 15.914 1 98.75 155 TRP A O 1
ATOM 1258 N N . GLU A 1 156 ? 3.609 25.75 14.805 1 97.81 156 GLU A N 1
ATOM 1259 C CA . GLU A 1 156 ? 4.348 25.406 16.016 1 97.81 156 GLU A CA 1
ATOM 1260 C C . GLU A 1 156 ? 5.59 26.281 16.172 1 97.81 156 GLU A C 1
ATOM 1262 O O . GLU A 1 156 ? 6.66 25.953 15.656 1 97.81 156 GLU A O 1
ATOM 1267 N N . ASP A 1 157 ? 5.461 27.328 16.922 1 97.19 157 ASP A N 1
ATOM 1268 C CA . ASP A 1 157 ? 6.465 28.375 17.094 1 97.19 157 ASP A CA 1
ATOM 1269 C C . ASP A 1 157 ? 7.715 27.828 17.766 1 97.19 157 ASP A C 1
ATOM 1271 O O . ASP A 1 157 ? 7.652 27.359 18.906 1 97.19 157 ASP A O 1
ATOM 1275 N N . PRO A 1 158 ? 8.867 27.922 17.078 1 96.5 158 PRO A N 1
ATOM 1276 C CA . PRO A 1 158 ? 10.094 27.375 17.672 1 96.5 158 PRO A CA 1
ATOM 1277 C C . PRO A 1 158 ? 10.602 28.203 18.844 1 96.5 158 PRO A C 1
ATOM 1279 O O . PRO A 1 158 ? 11.508 27.781 19.562 1 96.5 158 PRO A O 1
ATOM 1282 N N . SER A 1 159 ? 10.055 29.328 19.078 1 95.69 159 SER A N 1
ATOM 1283 C CA . SER A 1 159 ? 10.43 30.141 20.234 1 95.69 159 SER A CA 1
ATOM 1284 C C . SER A 1 159 ? 9.578 29.797 21.453 1 95.69 159 SER A C 1
ATOM 1286 O O . SER A 1 159 ? 9.891 30.203 22.578 1 95.69 159 SER A O 1
ATOM 1288 N N . HIS A 1 160 ? 8.578 29.109 21.25 1 94.56 160 HIS A N 1
ATOM 1289 C CA . HIS A 1 160 ? 7.668 28.719 22.328 1 94.56 160 HIS A CA 1
ATOM 1290 C C . HIS A 1 160 ? 8.055 27.359 22.906 1 94.56 160 HIS A C 1
ATOM 1292 O O . HIS A 1 160 ? 8.289 26.406 22.156 1 94.56 160 HIS A O 1
ATOM 1298 N N . THR A 1 161 ? 8.148 27.266 24.219 1 95.56 161 THR A N 1
ATOM 1299 C CA . THR A 1 161 ? 8.32 26 24.922 1 95.56 161 THR A CA 1
ATOM 1300 C C . THR A 1 161 ? 6.977 25.484 25.422 1 95.56 161 THR A C 1
ATOM 1302 O O . THR A 1 161 ? 6.309 26.141 26.219 1 95.56 161 THR A O 1
ATOM 1305 N N . ASP A 1 162 ? 6.629 24.312 24.969 1 94.06 162 ASP A N 1
ATOM 1306 C CA . ASP A 1 162 ? 5.348 23.75 25.375 1 94.06 162 ASP A CA 1
ATOM 1307 C C . ASP A 1 162 ? 5.375 23.328 26.844 1 94.06 162 ASP A C 1
ATOM 1309 O O . ASP A 1 162 ? 6.324 22.688 27.297 1 94.06 162 ASP A O 1
ATOM 1313 N N . GLU A 1 163 ? 4.332 23.641 27.562 1 93.5 163 GLU A N 1
ATOM 1314 C CA . GLU A 1 163 ? 4.293 23.422 29 1 93.5 163 GLU A CA 1
ATOM 1315 C C . GLU A 1 163 ? 4.129 21.938 29.328 1 93.5 163 GLU A C 1
ATOM 1317 O O . GLU A 1 163 ? 4.52 21.484 30.406 1 93.5 163 GLU A O 1
ATOM 1322 N N . HIS A 1 164 ? 3.596 21.219 28.438 1 93.56 164 HIS A N 1
ATOM 1323 C CA . HIS A 1 164 ? 3.32 19.812 28.703 1 93.56 164 HIS A CA 1
ATOM 1324 C C . HIS A 1 164 ? 4.535 18.938 28.391 1 93.56 164 HIS A C 1
ATOM 1326 O O . HIS A 1 164 ? 4.742 17.906 29.031 1 93.56 164 HIS A O 1
ATOM 1332 N N . THR A 1 165 ? 5.309 19.359 27.391 1 94.44 165 THR A N 1
ATOM 1333 C CA . THR A 1 165 ? 6.398 18.516 26.922 1 94.44 165 THR A CA 1
ATOM 1334 C C . THR A 1 165 ? 7.754 19.125 27.266 1 94.44 165 THR A C 1
ATOM 1336 O O . THR A 1 165 ? 8.781 18.453 27.188 1 94.44 165 THR A O 1
ATOM 1339 N N . ASN A 1 166 ? 7.801 20.391 27.609 1 94.75 166 ASN A N 1
ATOM 1340 C CA . ASN A 1 166 ? 9.008 21.156 27.891 1 94.75 166 ASN A CA 1
ATOM 1341 C C . ASN A 1 166 ? 9.938 21.203 26.672 1 94.75 166 ASN A C 1
ATOM 1343 O O . ASN A 1 166 ? 11.156 21.25 26.828 1 94.75 166 ASN A O 1
ATOM 1347 N N . CYS A 1 167 ? 9.352 21.109 25.484 1 95.69 167 CYS A N 1
ATOM 1348 C CA . CYS A 1 167 ? 10.078 21.172 24.219 1 95.69 167 CYS A CA 1
ATOM 1349 C C . CYS A 1 167 ? 9.586 22.312 23.359 1 95.69 167 CYS A C 1
ATOM 1351 O O . CYS A 1 167 ? 8.461 22.797 23.531 1 95.69 167 CYS A O 1
ATOM 1353 N N . LYS A 1 168 ? 10.406 22.766 22.438 1 95.81 168 LYS A N 1
ATOM 1354 C CA . LYS A 1 168 ? 10.07 23.844 21.516 1 95.81 168 LYS A CA 1
ATOM 1355 C C . LYS A 1 168 ? 9.211 23.344 20.359 1 95.81 168 LYS A C 1
ATOM 1357 O O . LYS A 1 168 ? 9.141 22.141 20.109 1 95.81 168 LYS A O 1
ATOM 1362 N N . GLY A 1 169 ? 8.516 24.297 19.719 1 94.94 169 GLY A N 1
ATOM 1363 C CA . GLY A 1 169 ? 7.801 23.938 18.516 1 94.94 169 GLY A CA 1
ATOM 1364 C C . GLY A 1 169 ? 8.719 23.562 17.359 1 94.94 169 GLY A C 1
ATOM 1365 O O . GLY A 1 169 ? 9.875 23.984 17.312 1 94.94 169 GLY A O 1
ATOM 1366 N N . ASP A 1 170 ? 8.211 22.859 16.344 1 93.88 170 ASP A N 1
ATOM 1367 C CA . ASP A 1 170 ? 9.062 22.297 15.305 1 93.88 170 ASP A CA 1
ATOM 1368 C C . ASP A 1 170 ? 9.062 23.188 14.055 1 93.88 170 ASP A C 1
ATOM 1370 O O . ASP A 1 170 ? 9.477 22.75 12.977 1 93.88 170 ASP A O 1
ATOM 1374 N N . ASN A 1 171 ? 8.43 24.406 14.125 1 96.88 171 ASN A N 1
ATOM 1375 C CA . ASN A 1 171 ? 8.5 25.422 13.078 1 96.88 171 ASN A CA 1
ATOM 1376 C C . ASN A 1 171 ? 7.707 25 11.844 1 96.88 171 ASN A C 1
ATOM 1378 O O . ASN A 1 171 ? 8.055 25.391 10.719 1 96.88 171 ASN A O 1
ATOM 1382 N N . ASP A 1 172 ? 6.727 24.172 11.953 1 97.56 172 ASP A N 1
ATOM 1383 C CA . ASP A 1 172 ? 5.832 23.719 10.891 1 97.56 172 ASP A CA 1
ATOM 1384 C C . ASP A 1 172 ? 4.371 23.891 11.289 1 97.56 172 ASP A C 1
ATOM 1386 O O . ASP A 1 172 ? 4.062 24.094 12.469 1 97.56 172 ASP A O 1
ATOM 1390 N N . PRO A 1 173 ? 3.41 23.953 10.242 1 98.69 173 PRO A N 1
ATOM 1391 C CA . PRO A 1 173 ? 2.006 23.797 10.633 1 98.69 173 PRO A CA 1
ATOM 1392 C C . PRO A 1 173 ? 1.726 22.469 11.336 1 98.69 173 PRO A C 1
ATOM 1394 O O . PRO A 1 173 ? 2.529 21.547 11.25 1 98.69 173 PRO A O 1
ATOM 1397 N N . LEU A 1 174 ? 0.647 22.438 12.039 1 98.69 174 LEU A N 1
ATOM 1398 C CA . LEU A 1 174 ? 0.272 21.234 12.773 1 98.69 174 LEU A CA 1
ATOM 1399 C C . LEU A 1 174 ? 0.017 20.078 11.82 1 98.69 174 LEU A C 1
ATOM 1401 O O . LEU A 1 174 ? -0.731 20.219 10.852 1 98.69 174 LEU A O 1
ATOM 1405 N N . ASP A 1 175 ? 0.616 18.938 12.141 1 98.75 175 ASP A N 1
ATOM 1406 C CA . ASP A 1 175 ? 0.429 17.719 11.344 1 98.75 175 ASP A CA 1
ATOM 1407 C C . ASP A 1 175 ? -0.892 17.031 11.68 1 98.75 175 ASP A C 1
ATOM 1409 O O . ASP A 1 175 ? -1.342 17.078 12.828 1 98.75 175 ASP A O 1
ATOM 1413 N N . VAL A 1 176 ? -1.437 16.422 10.641 1 98.88 176 VAL A N 1
ATOM 1414 C CA . VAL A 1 176 ? -2.688 15.695 10.836 1 98.88 176 VAL A CA 1
ATOM 1415 C C . VAL A 1 176 ? -2.598 14.32 10.188 1 98.88 176 VAL A C 1
ATOM 1417 O O . VAL A 1 176 ? -2.104 14.188 9.062 1 98.88 176 VAL A O 1
ATOM 1420 N N . CYS A 1 177 ? -2.975 13.312 10.906 1 98.94 177 CYS A N 1
ATOM 1421 C CA . CYS A 1 177 ? -3.262 11.977 10.398 1 98.94 177 CYS A CA 1
ATOM 1422 C C . CYS A 1 177 ? -4.758 11.781 10.195 1 98.94 177 CYS A C 1
ATOM 1424 O O . CYS A 1 177 ? -5.508 11.625 11.156 1 98.94 177 CYS A O 1
ATOM 1426 N N . GLU A 1 178 ? -5.234 11.859 8.977 1 98.94 178 GLU A N 1
ATOM 1427 C CA . GLU A 1 178 ? -6.633 11.578 8.688 1 98.94 178 GLU A CA 1
ATOM 1428 C C . GLU A 1 178 ? -6.855 10.086 8.438 1 98.94 178 GLU A C 1
ATOM 1430 O O . GLU A 1 178 ? -6.254 9.508 7.535 1 98.94 178 GLU A O 1
ATOM 1435 N N . ILE A 1 179 ? -7.73 9.445 9.18 1 98.81 179 ILE A N 1
ATOM 1436 C CA . ILE A 1 179 ? -7.695 7.992 9.336 1 98.81 179 ILE A CA 1
ATOM 1437 C C . ILE A 1 179 ? -8.883 7.367 8.609 1 98.81 179 ILE A C 1
ATOM 1439 O O . ILE A 1 179 ? -9.148 6.172 8.75 1 98.81 179 ILE A O 1
ATOM 1443 N N . GLY A 1 180 ? -9.656 8.086 7.848 1 98.06 180 GLY A N 1
ATOM 1444 C CA . GLY A 1 180 ? -10.828 7.57 7.16 1 98.06 180 GLY A CA 1
ATOM 1445 C C . GLY A 1 180 ? -10.484 6.574 6.066 1 98.06 180 GLY A C 1
ATOM 1446 O O . GLY A 1 180 ? -9.32 6.25 5.855 1 98.06 180 GLY A O 1
ATOM 1447 N N . SER A 1 181 ? -11.508 6.094 5.406 1 97 181 SER A N 1
ATOM 1448 C CA . SER A 1 181 ? -11.375 4.98 4.473 1 97 181 SER A CA 1
ATOM 1449 C C . SER A 1 181 ? -10.883 5.457 3.111 1 97 181 SER A C 1
ATOM 1451 O O . SER A 1 181 ? -10.18 4.727 2.412 1 97 181 SER A O 1
ATOM 1453 N N . ARG A 1 182 ? -11.211 6.617 2.77 1 96.25 182 ARG A N 1
ATOM 1454 C CA . ARG A 1 182 ? -10.875 7.121 1.44 1 96.25 182 ARG A CA 1
ATOM 1455 C C . ARG A 1 182 ? -9.406 7.516 1.354 1 96.25 182 ARG A C 1
ATOM 1457 O O . ARG A 1 182 ? -8.883 8.172 2.256 1 96.25 182 ARG A O 1
ATOM 1464 N N . VAL A 1 183 ? -8.734 7.059 0.307 1 98.19 183 VAL A N 1
ATOM 1465 C CA . VAL A 1 183 ? -7.41 7.586 0.004 1 98.19 183 VAL A CA 1
ATOM 1466 C C . VAL A 1 183 ? -7.535 8.922 -0.716 1 98.19 183 VAL A C 1
ATOM 1468 O O . VAL A 1 183 ? -8.102 9 -1.811 1 98.19 183 VAL A O 1
ATOM 1471 N N . ALA A 1 184 ? -7.078 9.945 -0.114 1 98.19 184 ALA A N 1
ATOM 1472 C CA . ALA A 1 184 ? -7.164 11.289 -0.68 1 98.19 184 ALA A CA 1
ATOM 1473 C C . ALA A 1 184 ? -6.09 11.508 -1.745 1 98.19 184 ALA A C 1
ATOM 1475 O O . ALA A 1 184 ? -5.191 10.68 -1.903 1 98.19 184 ALA A O 1
ATOM 1476 N N . LYS A 1 185 ? -6.254 12.523 -2.514 1 97.88 185 LYS A N 1
ATOM 1477 C CA . LYS A 1 185 ? -5.223 12.961 -3.453 1 97.88 185 LYS A CA 1
ATOM 1478 C C . LYS A 1 185 ? -4.336 14.039 -2.832 1 97.88 185 LYS A C 1
ATOM 1480 O O . LYS A 1 185 ? -4.789 14.82 -1.995 1 97.88 185 LYS A O 1
ATOM 1485 N N . ARG A 1 186 ? -3.115 14.023 -3.264 1 98.62 186 ARG A N 1
ATOM 1486 C CA . ARG A 1 186 ? -2.24 15.117 -2.859 1 98.62 186 ARG A CA 1
ATOM 1487 C C . ARG A 1 186 ? -2.826 16.469 -3.264 1 98.62 186 ARG A C 1
ATOM 1489 O O . ARG A 1 186 ? -3.225 16.656 -4.414 1 98.62 186 ARG A O 1
ATOM 1496 N N . GLY A 1 187 ? -2.975 17.375 -2.307 1 98.75 187 GLY A N 1
ATOM 1497 C CA . GLY A 1 187 ? -3.504 18.688 -2.602 1 98.75 187 GLY A CA 1
ATOM 1498 C C . GLY A 1 187 ? -4.977 18.828 -2.264 1 98.75 187 GLY A C 1
ATOM 1499 O O . GLY A 1 187 ? -5.523 19.938 -2.293 1 98.75 187 GLY A O 1
ATOM 1500 N N . ASP A 1 188 ? -5.629 17.688 -1.945 1 98.56 188 ASP A N 1
ATOM 1501 C CA . ASP A 1 188 ? -7.012 17.797 -1.489 1 98.56 188 ASP A CA 1
ATOM 1502 C C . ASP A 1 188 ? -7.113 18.688 -0.25 1 98.56 188 ASP A C 1
ATOM 1504 O O . ASP A 1 188 ? -6.254 18.625 0.633 1 98.56 188 ASP A O 1
ATOM 1508 N N . VAL A 1 189 ? -8.109 19.547 -0.251 1 98.69 189 VAL A N 1
ATOM 1509 C CA . VAL A 1 189 ? -8.531 20.25 0.961 1 98.69 189 VAL A CA 1
ATOM 1510 C C . VAL A 1 189 ? -9.836 19.641 1.474 1 98.69 189 VAL A C 1
ATOM 1512 O O . VAL A 1 189 ? -10.883 19.781 0.832 1 98.69 189 VAL A O 1
ATOM 1515 N N . ILE A 1 190 ? -9.727 18.969 2.627 1 98.38 190 ILE A N 1
ATOM 1516 C CA . ILE A 1 190 ? -10.891 18.25 3.146 1 98.38 190 ILE A CA 1
ATOM 1517 C C . ILE A 1 190 ? -11.211 18.734 4.555 1 98.38 190 ILE A C 1
ATOM 1519 O O . ILE A 1 190 ? -10.383 19.406 5.191 1 98.38 190 ILE A O 1
ATOM 1523 N N . GLN A 1 191 ? -12.406 18.5 4.969 1 98.56 191 GLN A N 1
ATOM 1524 C CA . GLN A 1 191 ? -12.812 18.812 6.336 1 98.56 191 GLN A CA 1
ATOM 1525 C C . GLN A 1 191 ? -12.711 17.578 7.234 1 98.56 191 GLN A C 1
ATOM 1527 O O . GLN A 1 191 ? -13.203 16.516 6.879 1 98.56 191 GLN A O 1
ATOM 1532 N N . VAL A 1 192 ? -12.078 17.797 8.367 1 98.81 192 VAL A N 1
ATOM 1533 C CA . VAL A 1 192 ? -11.844 16.656 9.242 1 98.81 192 VAL A CA 1
ATOM 1534 C C . VAL A 1 192 ? -12.336 16.969 10.648 1 98.81 192 VAL A C 1
ATOM 1536 O O . VAL A 1 192 ? -12.289 18.125 11.086 1 98.81 192 VAL A O 1
ATOM 1539 N N . LYS A 1 193 ? -12.797 15.984 11.273 1 98.81 193 LYS A N 1
ATOM 1540 C CA . LYS A 1 193 ? -13.172 16.031 12.68 1 98.81 193 LYS A CA 1
ATOM 1541 C C . LYS A 1 193 ? -12.039 15.523 13.57 1 98.81 193 LYS A C 1
ATOM 1543 O O . LYS A 1 193 ? -11.586 14.383 13.406 1 98.81 193 LYS A O 1
ATOM 1548 N N . VAL A 1 194 ? -11.656 16.344 14.539 1 98.88 194 VAL A N 1
ATOM 1549 C CA . VAL A 1 194 ? -10.539 16.031 15.414 1 98.88 194 VAL A CA 1
ATOM 1550 C C . VAL A 1 194 ? -10.969 14.984 16.453 1 98.88 194 VAL A C 1
ATOM 1552 O O . VAL A 1 194 ? -12.055 15.094 17.031 1 98.88 194 VAL A O 1
ATOM 1555 N N . LEU A 1 195 ? -10.07 13.984 16.688 1 98.94 195 LEU A N 1
ATOM 1556 C CA . LEU A 1 195 ? -10.359 12.914 17.641 1 98.94 195 LEU A CA 1
ATOM 1557 C C . LEU A 1 195 ? -9.375 12.93 18.797 1 98.94 195 LEU A C 1
ATOM 1559 O O . LEU A 1 195 ? -9.703 12.484 19.906 1 98.94 195 LEU A O 1
ATOM 1563 N N . GLY A 1 196 ? -8.195 13.359 18.609 1 98.94 196 GLY A N 1
ATOM 1564 C CA . GLY A 1 196 ? -7.137 13.367 19.609 1 98.94 196 GLY A CA 1
ATOM 1565 C C . GLY A 1 196 ? -5.789 13.789 19.047 1 98.94 196 GLY A C 1
ATOM 1566 O O . GLY A 1 196 ? -5.715 14.359 17.953 1 98.94 196 GLY A O 1
ATOM 1567 N N . VAL A 1 197 ? -4.727 13.547 19.891 1 98.88 197 VAL A N 1
ATOM 1568 C CA . VAL A 1 197 ? -3.406 13.992 19.453 1 98.88 197 VAL A CA 1
ATOM 1569 C C . VAL A 1 197 ? -2.33 13.125 20.109 1 98.88 197 VAL A C 1
ATOM 1571 O O . VAL A 1 197 ? -2.508 12.625 21.219 1 98.88 197 VAL A O 1
ATOM 1574 N N . LEU A 1 198 ? -1.318 12.875 19.297 1 98.62 198 LEU A N 1
ATOM 1575 C CA . LEU A 1 198 ? -0.074 12.289 19.797 1 98.62 198 LEU A CA 1
ATOM 1576 C C . LEU A 1 198 ? 1.006 13.359 19.938 1 98.62 198 LEU A C 1
ATOM 1578 O O . LEU A 1 198 ? 1.073 14.289 19.125 1 98.62 198 LEU A O 1
ATOM 1582 N N . ALA A 1 199 ? 1.854 13.234 20.922 1 98.19 199 ALA A N 1
ATOM 1583 C CA . ALA A 1 199 ? 2.984 14.141 21.109 1 98.19 199 ALA A CA 1
ATOM 1584 C C . ALA A 1 199 ? 4.309 13.422 20.875 1 98.19 199 ALA A C 1
ATOM 1586 O O . ALA A 1 199 ? 4.867 12.805 21.781 1 98.19 199 ALA A O 1
ATOM 1587 N N . MET A 1 200 ? 4.824 13.516 19.688 1 97.44 200 MET A N 1
ATOM 1588 C CA . MET A 1 200 ? 6.125 12.93 19.391 1 97.44 200 MET A CA 1
ATOM 1589 C C . MET A 1 200 ? 7.254 13.891 19.734 1 97.44 200 MET A C 1
ATOM 1591 O O . MET A 1 200 ? 7.152 15.094 19.484 1 97.44 200 MET A O 1
ATOM 1595 N N . ILE A 1 201 ? 8.219 13.391 20.344 1 95.12 201 ILE A N 1
ATOM 1596 C CA . ILE A 1 201 ? 9.406 14.164 20.688 1 95.12 201 ILE A CA 1
ATOM 1597 C C . ILE A 1 201 ? 10.547 13.805 19.75 1 95.12 201 ILE A C 1
ATOM 1599 O O . ILE A 1 201 ? 10.984 12.648 19.703 1 95.12 201 ILE A O 1
ATOM 1603 N N . ASP A 1 202 ? 10.945 14.727 18.969 1 87.44 202 ASP A N 1
ATOM 1604 C CA . ASP A 1 202 ? 12.031 14.539 18.016 1 87.44 202 ASP A CA 1
ATOM 1605 C C . ASP A 1 202 ? 13.094 15.617 18.156 1 87.44 202 ASP A C 1
ATOM 1607 O O . ASP A 1 202 ? 12.836 16.797 17.875 1 87.44 202 ASP A O 1
ATOM 1611 N N . GLU A 1 203 ? 14.32 15.227 18.609 1 84.38 203 GLU A N 1
ATOM 1612 C CA . GLU A 1 203 ? 15.469 16.109 18.734 1 84.38 203 GLU A CA 1
ATOM 1613 C C . GLU A 1 203 ? 15.125 17.359 19.547 1 84.38 203 GLU A C 1
ATOM 1615 O O . GLU A 1 203 ? 15.414 18.484 19.125 1 84.38 203 GLU A O 1
ATOM 1620 N N . GLY A 1 204 ? 14.359 17.281 20.609 1 87.69 204 GLY A N 1
ATOM 1621 C CA . GLY A 1 204 ? 14.047 18.375 21.516 1 87.69 204 GLY A CA 1
ATOM 1622 C C . GLY A 1 204 ? 12.852 19.203 21.078 1 87.69 204 GLY A C 1
ATOM 1623 O O . GLY A 1 204 ? 12.531 20.219 21.688 1 87.69 204 GLY A O 1
ATOM 1624 N N . GLU A 1 205 ? 12.234 18.766 20.078 1 94 205 GLU A N 1
ATOM 1625 C CA . GLU A 1 205 ? 11.047 19.453 19.562 1 94 205 GLU A CA 1
ATOM 1626 C C . GLU A 1 205 ? 9.797 18.594 19.734 1 94 205 GLU A C 1
ATOM 1628 O O . GLU A 1 205 ? 9.859 17.359 19.609 1 94 205 GLU A O 1
ATOM 1633 N N . THR A 1 206 ? 8.727 19.312 20.109 1 95.12 206 THR A N 1
ATOM 1634 C CA . THR A 1 206 ? 7.438 18.625 20.094 1 95.12 206 THR A CA 1
ATOM 1635 C C . THR A 1 206 ? 6.82 18.656 18.703 1 95.12 206 THR A C 1
ATOM 1637 O O . THR A 1 206 ? 6.703 19.719 18.094 1 95.12 206 THR A O 1
ATOM 1640 N N . ASP A 1 207 ? 6.598 17.531 18.281 1 96.31 207 ASP A N 1
ATOM 1641 C CA . ASP A 1 207 ? 5.906 17.344 17 1 96.31 207 ASP A CA 1
ATOM 1642 C C . ASP A 1 207 ? 4.512 16.75 17.219 1 96.31 207 ASP A C 1
ATOM 1644 O O . ASP A 1 207 ? 4.359 15.539 17.328 1 96.31 207 ASP A O 1
ATOM 1648 N N . TRP A 1 208 ? 3.557 17.703 17.266 1 98.19 208 TRP A N 1
ATOM 1649 C CA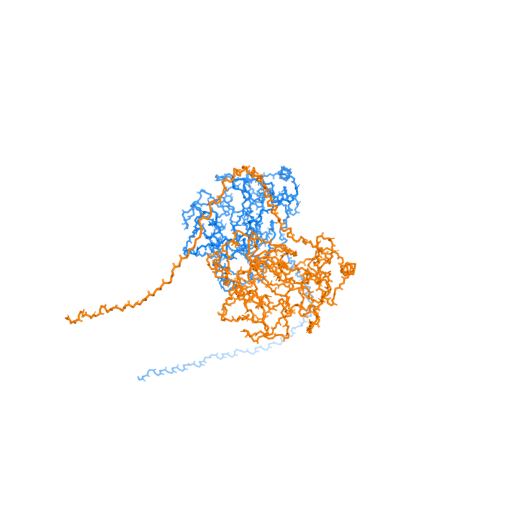 . TRP A 1 208 ? 2.182 17.266 17.516 1 98.19 208 TRP A CA 1
ATOM 1650 C C . TRP A 1 208 ? 1.597 16.594 16.281 1 98.19 208 TRP A C 1
ATOM 1652 O O . TRP A 1 208 ? 1.69 17.125 15.172 1 98.19 208 TRP A O 1
ATOM 1662 N N . LYS A 1 209 ? 1.035 15.406 16.5 1 98.75 209 LYS A N 1
ATOM 1663 C CA . LYS A 1 209 ? 0.361 14.656 15.438 1 98.75 209 LYS A CA 1
ATOM 1664 C C . LYS A 1 209 ? -1.133 14.531 15.719 1 98.75 209 LYS A C 1
ATOM 1666 O O . LYS A 1 209 ? -1.555 13.641 16.469 1 98.75 209 LYS A O 1
ATOM 1671 N N . ILE A 1 210 ? -1.921 15.414 15.07 1 98.94 210 ILE A N 1
ATOM 1672 C CA . ILE A 1 210 ? -3.369 15.391 15.242 1 98.94 210 ILE A CA 1
ATOM 1673 C C . ILE A 1 210 ? -3.949 14.141 14.578 1 98.94 210 ILE A C 1
ATOM 1675 O O . ILE A 1 210 ? -3.555 13.789 13.461 1 98.94 210 ILE A O 1
ATOM 1679 N N . VAL A 1 211 ? -4.828 13.461 15.273 1 98.94 211 VAL A N 1
ATOM 1680 C CA . VAL A 1 211 ? -5.598 12.359 14.703 1 98.94 211 VAL A CA 1
ATOM 1681 C C . VAL A 1 211 ? -7.016 12.836 14.391 1 98.94 211 VAL A C 1
ATOM 1683 O O . VAL A 1 211 ? -7.711 13.359 15.266 1 98.94 211 VAL A O 1
ATOM 1686 N N . ALA A 1 212 ? -7.43 12.688 13.148 1 98.94 212 ALA A N 1
ATOM 1687 C CA . ALA A 1 212 ? -8.727 13.195 12.711 1 98.94 212 ALA A CA 1
ATOM 1688 C C . ALA A 1 212 ? -9.352 12.273 11.664 1 98.94 212 ALA A C 1
ATOM 1690 O O . ALA A 1 212 ? -8.711 11.344 11.18 1 98.94 212 ALA A O 1
ATOM 1691 N N . ILE A 1 213 ? -10.586 12.492 11.414 1 98.94 213 ILE A N 1
ATOM 1692 C CA . ILE A 1 213 ? -11.289 11.695 10.414 1 98.94 213 ILE A CA 1
ATOM 1693 C C . ILE A 1 213 ? -12.109 12.602 9.508 1 98.94 213 ILE A C 1
ATOM 1695 O O . ILE A 1 213 ? -12.703 13.578 9.969 1 98.94 213 ILE A O 1
ATOM 1699 N N . ASP A 1 214 ? -12.07 12.328 8.211 1 98.56 214 ASP A N 1
ATOM 1700 C CA . ASP A 1 214 ? -12.922 13.047 7.262 1 98.56 214 ASP A CA 1
ATOM 1701 C C . ASP A 1 214 ? -14.375 13.039 7.715 1 98.56 214 ASP A C 1
ATOM 1703 O O . ASP A 1 214 ? -14.922 11.992 8.062 1 98.56 214 ASP A O 1
ATOM 1707 N N . VAL A 1 215 ? -15.008 14.195 7.641 1 98.25 215 VAL A N 1
ATOM 1708 C CA . VAL A 1 215 ? -16.375 14.32 8.133 1 98.25 215 VAL A CA 1
ATOM 1709 C C . VAL A 1 215 ? -17.312 13.484 7.266 1 98.25 215 VAL A C 1
ATOM 1711 O O . VAL A 1 215 ? -18.422 13.141 7.691 1 98.25 215 VAL A O 1
ATOM 1714 N N . ARG A 1 216 ? -16.969 13.18 6.109 1 97.19 216 ARG A N 1
ATOM 1715 C CA . ARG A 1 216 ? -17.812 12.453 5.164 1 97.19 216 ARG A CA 1
ATOM 1716 C C . ARG A 1 216 ? -17.656 10.945 5.352 1 97.19 216 ARG A C 1
ATOM 1718 O O . ARG A 1 216 ? -18.391 10.164 4.742 1 97.19 216 ARG A O 1
ATOM 1725 N N . ASP A 1 217 ? -16.672 10.453 6.152 1 98.19 217 ASP A N 1
ATOM 1726 C CA . ASP A 1 217 ? -16.406 9.031 6.324 1 98.19 217 ASP A CA 1
ATOM 1727 C C . ASP A 1 217 ? -17.562 8.344 7.059 1 98.19 217 ASP A C 1
ATOM 1729 O O . ASP A 1 217 ? -18.188 8.938 7.945 1 98.19 217 ASP A O 1
ATOM 1733 N N . LYS A 1 218 ? -17.797 7.055 6.77 1 96.56 218 LYS A N 1
ATOM 1734 C CA . LYS A 1 218 ? -18.891 6.297 7.371 1 96.56 218 LYS A CA 1
ATOM 1735 C C . LYS A 1 218 ? -18.703 6.168 8.883 1 96.56 218 LYS A C 1
ATOM 1737 O O . LYS A 1 218 ? -19.688 6.043 9.617 1 96.56 218 LYS A O 1
ATOM 1742 N N . LEU A 1 219 ? -17.438 6.262 9.383 1 97.88 219 LEU A N 1
ATOM 1743 C CA . LEU A 1 219 ? -17.172 6.094 10.805 1 97.88 219 LEU A CA 1
ATOM 1744 C C . LEU A 1 219 ? -17.172 7.441 11.523 1 97.88 219 LEU A C 1
AT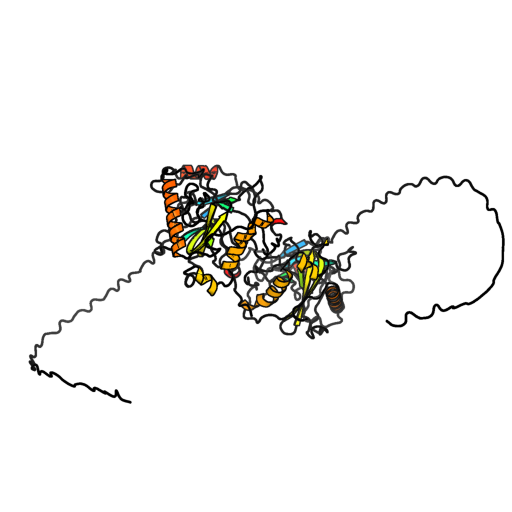OM 1746 O O . LEU A 1 219 ? -17.062 7.496 12.75 1 97.88 219 LEU A O 1
ATOM 1750 N N . ALA A 1 220 ? -17.297 8.523 10.82 1 98.25 220 ALA A N 1
ATOM 1751 C CA . ALA A 1 220 ? -17.203 9.844 11.422 1 98.25 220 ALA A CA 1
ATOM 1752 C C . ALA A 1 220 ? -18.234 10.023 12.531 1 98.25 220 ALA A C 1
ATOM 1754 O O . ALA A 1 220 ? -17.984 10.711 13.523 1 98.25 220 ALA A O 1
ATOM 1755 N N . ASN A 1 221 ? -19.375 9.383 12.414 1 97.81 221 ASN A N 1
ATOM 1756 C CA . ASN A 1 221 ? -20.453 9.57 13.375 1 97.81 221 ASN A CA 1
ATOM 1757 C C . ASN A 1 221 ? -20.188 8.828 14.68 1 97.81 221 ASN A C 1
ATOM 1759 O O . ASN A 1 221 ? -20.688 9.219 15.734 1 97.81 221 ASN A O 1
ATOM 1763 N N . VAL A 1 222 ? -19.391 7.777 14.609 1 98.19 222 VAL A N 1
ATOM 1764 C CA . VAL A 1 222 ? -19.188 6.973 15.805 1 98.19 222 VAL A CA 1
ATOM 1765 C C . VAL A 1 222 ? -17.828 7.277 16.422 1 98.19 222 VAL A C 1
ATOM 1767 O O . VAL A 1 222 ? -17.578 6.965 17.594 1 98.19 222 VAL A O 1
ATOM 1770 N N . LEU A 1 223 ? -16.953 7.828 15.656 1 98.62 223 LEU A N 1
ATOM 1771 C CA . LEU A 1 223 ? -15.664 8.266 16.188 1 98.62 223 LEU A CA 1
ATOM 1772 C C . LEU A 1 223 ? -15.742 9.711 16.672 1 98.62 223 LEU A C 1
ATOM 1774 O O . LEU A 1 223 ? -15.766 10.641 15.859 1 98.62 223 LEU A O 1
ATOM 1778 N N . ASN A 1 224 ? -15.711 9.891 18.016 1 98.5 224 ASN A N 1
ATOM 1779 C CA . ASN A 1 224 ? -15.883 11.234 18.562 1 98.5 224 ASN A CA 1
ATOM 1780 C C . ASN A 1 224 ? -14.742 11.602 19.516 1 98.5 224 ASN A C 1
ATOM 1782 O O . ASN A 1 224 ? -14.625 12.758 19.938 1 98.5 224 ASN A O 1
ATOM 1786 N N . ASP A 1 225 ? -13.969 10.648 19.859 1 98.69 225 ASP A N 1
ATOM 1787 C CA . ASP A 1 225 ? -12.789 10.812 20.703 1 98.69 225 ASP A CA 1
ATOM 1788 C C . ASP A 1 225 ? -11.734 9.758 20.391 1 98.69 225 ASP A C 1
ATOM 1790 O O . ASP A 1 225 ? -12.023 8.758 19.734 1 98.69 225 ASP A O 1
ATOM 1794 N N . ILE A 1 226 ? -10.547 9.93 20.844 1 98.69 226 ILE A N 1
ATOM 1795 C CA . ILE A 1 226 ? -9.406 9.109 20.453 1 98.69 226 ILE A CA 1
ATOM 1796 C C . ILE A 1 226 ? -9.625 7.668 20.906 1 98.69 226 ILE A C 1
ATOM 1798 O O . ILE A 1 226 ? -9.242 6.73 20.203 1 98.69 226 ILE A O 1
ATOM 1802 N N . GLU A 1 227 ? -10.266 7.453 22.016 1 97.94 227 GLU A N 1
ATOM 1803 C CA . GLU A 1 227 ? -10.445 6.109 22.562 1 97.94 227 GLU A CA 1
ATOM 1804 C C . GLU A 1 227 ? -11.438 5.309 21.719 1 97.94 227 GLU A C 1
ATOM 1806 O O . GLU A 1 227 ? -11.461 4.078 21.781 1 97.94 227 GLU A O 1
ATOM 1811 N N . ASP A 1 228 ? -12.336 5.996 20.938 1 98.5 228 ASP A N 1
ATOM 1812 C CA . ASP A 1 228 ? -13.281 5.309 20.062 1 98.5 228 ASP A CA 1
ATOM 1813 C C . ASP A 1 228 ? -12.547 4.457 19.031 1 98.5 228 ASP A C 1
ATOM 1815 O O . ASP A 1 228 ? -13.109 3.502 18.484 1 98.5 228 ASP A O 1
ATOM 1819 N N . LEU A 1 229 ? -11.297 4.809 18.719 1 98.06 229 LEU A N 1
ATOM 1820 C CA . LEU A 1 229 ? -10.508 4.043 17.75 1 98.06 229 LEU A CA 1
ATOM 1821 C C . LEU A 1 229 ? -10.312 2.607 18.234 1 98.06 229 LEU A C 1
ATOM 1823 O O . LEU A 1 229 ? -10.336 1.675 17.422 1 98.06 229 LEU A O 1
ATOM 1827 N N . ARG A 1 230 ? -10.117 2.426 19.5 1 96.88 230 ARG A N 1
ATOM 1828 C CA . ARG A 1 230 ? -9.852 1.091 20.031 1 96.88 230 ARG A CA 1
ATOM 1829 C C . ARG A 1 230 ? -11.055 0.177 19.828 1 96.88 230 ARG A C 1
ATOM 1831 O O . ARG A 1 230 ? -10.898 -1.029 19.625 1 96.88 230 ARG A O 1
ATOM 1838 N N . LYS A 1 231 ? -12.211 0.765 19.781 1 96 231 LYS A N 1
ATOM 1839 C CA . LYS A 1 231 ? -13.445 0.002 19.625 1 96 231 LYS A CA 1
ATOM 1840 C C . LYS A 1 231 ? -13.734 -0.25 18.141 1 96 231 LYS A C 1
ATOM 1842 O O . LYS A 1 231 ? -14.094 -1.365 17.766 1 96 231 LYS A O 1
ATOM 1847 N N . HIS A 1 232 ? -13.57 0.756 17.328 1 97.06 232 HIS A N 1
ATOM 1848 C CA . HIS A 1 232 ? -14.078 0.693 15.969 1 97.06 232 HIS A CA 1
ATOM 1849 C C . HIS A 1 232 ? -12.961 0.412 14.969 1 97.06 232 HIS A C 1
ATOM 1851 O O . HIS A 1 232 ? -13.227 0.023 13.828 1 97.06 232 HIS A O 1
ATOM 1857 N N . MET A 1 233 ? -11.742 0.599 15.344 1 97.56 233 MET A N 1
ATOM 1858 C CA . MET A 1 233 ? -10.555 0.355 14.539 1 97.56 233 MET A CA 1
ATOM 1859 C C . MET A 1 233 ? -9.461 -0.31 15.375 1 97.56 233 MET A C 1
ATOM 1861 O O . MET A 1 233 ? -8.367 0.24 15.531 1 97.56 233 MET A O 1
ATOM 1865 N N . PRO A 1 234 ? -9.75 -1.497 15.859 1 97.12 234 PRO A N 1
ATOM 1866 C CA . PRO A 1 234 ? -8.828 -2.135 16.797 1 97.12 234 PRO A CA 1
ATOM 1867 C C . PRO A 1 234 ? -7.422 -2.303 16.219 1 97.12 234 PRO A C 1
ATOM 1869 O O . PRO A 1 234 ? -7.262 -2.809 15.109 1 97.12 234 PRO A O 1
ATOM 1872 N N . GLY A 1 235 ? -6.43 -1.815 17.016 1 96.44 235 GLY A N 1
ATOM 1873 C CA . GLY A 1 235 ? -5.023 -1.947 16.672 1 96.44 235 GLY A CA 1
ATOM 1874 C C . GLY A 1 235 ? -4.48 -0.754 15.914 1 96.44 235 GLY A C 1
ATOM 1875 O O . GLY A 1 235 ? -3.266 -0.583 15.797 1 96.44 235 GLY A O 1
ATOM 1876 N N . PHE A 1 236 ? -5.34 0.07 15.344 1 97.88 236 PHE A N 1
ATOM 1877 C CA . PHE A 1 236 ? -4.91 1.142 14.453 1 97.88 236 PHE A CA 1
ATOM 1878 C C . PHE A 1 236 ? -4.148 2.215 15.219 1 97.88 236 PHE A C 1
ATOM 1880 O O . PHE A 1 236 ? -3.145 2.738 14.734 1 97.88 236 PHE A O 1
ATOM 1887 N N . LEU A 1 237 ? -4.66 2.576 16.391 1 98.12 237 LEU A N 1
ATOM 1888 C CA . LEU A 1 237 ? -3.979 3.576 17.203 1 98.12 237 LEU A CA 1
ATOM 1889 C C . LEU A 1 237 ? -2.584 3.102 17.594 1 98.12 237 LEU A C 1
ATOM 1891 O O . LEU A 1 237 ? -1.613 3.852 17.484 1 98.12 237 LEU A O 1
ATOM 1895 N N . GLU A 1 238 ? -2.451 1.901 18.047 1 97.12 238 GLU A N 1
ATOM 1896 C CA . GLU A 1 238 ? -1.162 1.312 18.406 1 97.12 238 GLU A CA 1
ATOM 1897 C C . GLU A 1 238 ? -0.228 1.27 17.188 1 97.12 238 GLU A C 1
ATOM 1899 O O . GLU A 1 238 ? 0.969 1.54 17.328 1 97.12 238 GLU A O 1
ATOM 1904 N N . ALA A 1 239 ? -0.774 0.904 16.031 1 97.81 239 ALA A N 1
ATOM 1905 C CA . ALA A 1 239 ? 0.015 0.904 14.797 1 97.81 239 ALA A CA 1
ATOM 1906 C C . ALA A 1 239 ? 0.513 2.309 14.469 1 97.81 239 ALA A C 1
ATOM 1908 O O . ALA A 1 239 ? 1.619 2.475 13.945 1 97.81 239 ALA A O 1
ATOM 1909 N N . THR A 1 240 ? -0.314 3.312 14.75 1 98.5 240 THR A N 1
ATOM 1910 C CA . THR A 1 240 ? 0.078 4.699 14.531 1 98.5 240 THR A CA 1
ATOM 1911 C C . THR A 1 240 ? 1.273 5.07 15.398 1 98.5 240 THR A C 1
ATOM 1913 O O . THR A 1 240 ? 2.252 5.641 14.914 1 98.5 240 THR A O 1
ATOM 1916 N N . PHE A 1 241 ? 1.247 4.727 16.688 1 97.94 241 PHE A N 1
ATOM 1917 C CA . PHE A 1 241 ? 2.387 4.941 17.562 1 97.94 241 PHE A CA 1
ATOM 1918 C C . PHE A 1 241 ? 3.621 4.219 17.047 1 97.94 241 PHE A C 1
ATOM 1920 O O . PHE A 1 241 ? 4.703 4.801 16.969 1 97.94 241 PHE A O 1
ATOM 1927 N N . GLU A 1 242 ? 3.43 3.008 16.688 1 97.25 242 GLU A N 1
ATOM 1928 C CA . GLU A 1 242 ? 4.551 2.195 16.219 1 97.25 242 GLU A CA 1
ATOM 1929 C C . GLU A 1 242 ? 5.172 2.785 14.953 1 97.25 242 GLU A C 1
ATOM 1931 O O . GLU A 1 242 ? 6.398 2.873 14.844 1 97.25 242 GLU A O 1
ATOM 1936 N N . TRP A 1 243 ? 4.332 3.125 14.023 1 98.12 243 TRP A N 1
ATOM 1937 C CA . TRP A 1 243 ? 4.82 3.709 12.781 1 98.12 243 TRP A CA 1
ATOM 1938 C C . TRP A 1 243 ? 5.738 4.895 13.062 1 98.12 243 TRP A C 1
ATOM 1940 O O . TRP A 1 243 ? 6.883 4.926 12.602 1 98.12 243 TRP A O 1
ATOM 1950 N N . PHE A 1 244 ? 5.254 5.879 13.883 1 97.94 244 PHE A N 1
ATOM 1951 C CA . PHE A 1 244 ? 6.023 7.082 14.18 1 97.94 244 PHE A CA 1
ATOM 1952 C C . PHE A 1 244 ? 7.277 6.742 14.977 1 97.94 244 PHE A C 1
ATOM 1954 O O . PHE A 1 244 ? 8.297 7.426 14.859 1 97.94 244 PHE A O 1
ATOM 1961 N N . LYS A 1 245 ? 7.223 5.711 15.695 1 96.94 245 LYS A N 1
ATOM 1962 C CA . LYS A 1 245 ? 8.359 5.289 16.5 1 96.94 245 LYS A CA 1
ATOM 1963 C C . LYS A 1 245 ? 9.5 4.773 15.633 1 96.94 245 LYS A C 1
ATOM 1965 O O . LYS A 1 245 ? 10.672 5.043 15.914 1 96.94 245 LYS A O 1
ATOM 1970 N N . ILE A 1 246 ? 9.18 4.098 14.477 1 97.19 246 ILE A N 1
ATOM 1971 C CA . ILE A 1 246 ? 10.227 3.273 13.875 1 97.19 246 ILE A CA 1
ATOM 1972 C C . ILE A 1 246 ? 10.539 3.773 12.469 1 97.19 246 ILE A C 1
ATOM 1974 O O . ILE A 1 246 ? 11.523 3.359 11.859 1 97.19 246 ILE A O 1
ATOM 1978 N N . TYR A 1 247 ? 9.766 4.684 11.859 1 96.56 247 TYR A N 1
ATOM 1979 C CA . TYR A 1 247 ? 9.789 4.945 10.43 1 96.56 247 TYR A CA 1
ATOM 1980 C C . TYR A 1 247 ? 11.117 5.562 10 1 96.56 247 TYR A C 1
ATOM 1982 O O . TYR A 1 247 ? 11.477 5.512 8.828 1 96.56 247 TYR A O 1
ATOM 1990 N N . LYS A 1 248 ? 11.922 6.043 10.93 1 95.38 248 LYS A N 1
ATOM 1991 C CA . LYS A 1 248 ? 13.203 6.656 10.594 1 95.38 248 LYS A CA 1
ATOM 1992 C C . LYS A 1 248 ? 14.359 5.703 10.883 1 95.38 248 LYS A C 1
ATOM 1994 O O . LYS A 1 248 ? 15.5 5.977 10.508 1 95.38 248 LYS A O 1
ATOM 1999 N N . VAL A 1 249 ? 14.117 4.645 11.531 1 96.31 249 VAL A N 1
ATOM 2000 C CA . VAL A 1 249 ? 15.156 3.742 12.016 1 96.31 249 VAL A CA 1
ATOM 2001 C C . VAL A 1 249 ? 15.953 3.197 10.836 1 96.31 249 VAL A C 1
ATOM 2003 O O . VAL A 1 249 ? 17.188 3.104 10.898 1 96.31 249 VAL A O 1
ATOM 2006 N N . PRO A 1 250 ? 15.344 2.854 9.711 1 95.94 250 PRO A N 1
ATOM 2007 C CA . PRO A 1 250 ? 16.125 2.357 8.57 1 95.94 250 PRO A CA 1
ATOM 2008 C C . PRO A 1 250 ? 17.141 3.373 8.062 1 95.94 250 PRO A C 1
ATOM 2010 O O . PRO A 1 250 ? 18.109 3.002 7.402 1 95.94 250 PRO A O 1
ATOM 2013 N N . ASP A 1 251 ? 16.906 4.625 8.367 1 93.88 251 ASP A N 1
ATOM 2014 C CA . ASP A 1 251 ? 17.844 5.672 7.949 1 93.88 251 ASP A CA 1
ATOM 2015 C C . ASP A 1 251 ? 18.906 5.91 9.008 1 93.88 251 ASP A C 1
ATOM 2017 O O . ASP A 1 251 ? 19.625 6.914 8.961 1 93.88 251 ASP A O 1
ATOM 2021 N N . GLY A 1 252 ? 18.953 5.148 10.008 1 93.69 252 GLY A N 1
ATOM 2022 C CA . GLY A 1 252 ? 20 5.219 11.008 1 93.69 252 GLY A CA 1
ATOM 2023 C C . GLY A 1 252 ? 19.641 6.086 12.195 1 93.69 252 GLY A C 1
ATOM 2024 O O . GLY A 1 252 ? 20.5 6.414 13.023 1 93.69 252 GLY A O 1
ATOM 2025 N N . LYS A 1 253 ? 18.391 6.469 12.25 1 93.88 253 LYS A N 1
ATOM 2026 C CA . LYS A 1 253 ? 17.938 7.289 13.375 1 93.88 253 LYS A CA 1
ATOM 2027 C C . LYS A 1 253 ? 17.422 6.422 14.516 1 93.88 253 LYS A C 1
ATOM 2029 O O . LYS A 1 253 ? 17.031 5.273 14.297 1 93.88 253 LYS A O 1
ATOM 2034 N N . PRO A 1 254 ? 17.547 6.93 15.766 1 94.25 254 PRO A N 1
ATOM 2035 C CA . PRO A 1 254 ? 16.984 6.18 16.891 1 94.25 254 PRO A CA 1
ATOM 2036 C C . PRO A 1 254 ? 15.461 6.133 16.875 1 94.25 254 PRO A C 1
ATOM 2038 O O . PRO A 1 254 ? 14.828 6.828 16.078 1 94.25 254 PRO A O 1
ATOM 2041 N N . PHE A 1 255 ? 14.945 5.242 17.719 1 95.25 255 PHE A N 1
ATOM 2042 C CA . PHE A 1 255 ? 13.5 5.227 17.906 1 95.25 255 PHE A CA 1
ATOM 2043 C C . PHE A 1 255 ? 13 6.586 18.391 1 95.25 255 PHE A C 1
ATOM 2045 O O . PHE A 1 255 ? 13.617 7.199 19.266 1 95.25 255 PHE A O 1
ATOM 2052 N N . ASN A 1 256 ? 11.914 7.039 17.812 1 95.31 256 ASN A N 1
ATOM 2053 C CA . ASN A 1 256 ? 11.266 8.234 18.359 1 95.31 256 ASN A CA 1
ATOM 2054 C C . ASN A 1 256 ? 10.578 7.941 19.688 1 95.31 256 ASN A C 1
ATOM 2056 O O . ASN A 1 256 ? 10.188 6.801 19.953 1 95.31 256 ASN A O 1
ATOM 2060 N N . THR A 1 257 ? 10.492 8.977 20.5 1 95.75 257 THR A N 1
ATOM 2061 C CA . THR A 1 257 ? 9.789 8.875 21.766 1 95.75 257 THR A CA 1
ATOM 2062 C C . THR A 1 257 ? 8.555 9.766 21.781 1 95.75 257 THR A C 1
ATOM 2064 O O . THR A 1 257 ? 8.359 10.578 20.875 1 95.75 257 THR A O 1
ATOM 2067 N N . PHE A 1 258 ? 7.742 9.531 22.781 1 97.56 258 PHE A N 1
ATOM 2068 C CA . PHE A 1 258 ? 6.496 10.289 22.906 1 97.56 258 PHE A CA 1
ATOM 2069 C C . PHE A 1 258 ? 6.336 10.828 24.328 1 97.56 258 PHE A C 1
ATOM 2071 O O . PHE A 1 258 ? 6.773 10.203 25.297 1 97.56 258 PHE A O 1
ATOM 2078 N N . ALA A 1 259 ? 5.715 11.961 24.406 1 97.06 259 ALA A N 1
ATOM 2079 C CA . ALA A 1 259 ? 5.309 12.477 25.719 1 97.06 259 ALA A CA 1
ATOM 2080 C C . ALA A 1 259 ? 4.129 11.688 26.281 1 97.06 259 ALA A C 1
ATOM 2082 O O . ALA A 1 259 ? 3.652 10.742 25.641 1 97.06 259 ALA A O 1
ATOM 2083 N N . PHE A 1 260 ? 3.805 11.93 27.516 1 97.44 260 PHE A N 1
ATOM 2084 C CA . PHE A 1 260 ? 2.637 11.391 28.203 1 97.44 260 PHE A CA 1
ATOM 2085 C C . PHE A 1 260 ? 2.699 9.867 28.266 1 97.44 260 PHE A C 1
ATOM 2087 O O . PHE A 1 260 ? 1.694 9.188 28.031 1 97.44 260 PHE A O 1
ATOM 2094 N N . ASN A 1 261 ? 3.814 9.312 28.391 1 95.88 261 ASN A N 1
ATOM 2095 C CA . ASN A 1 261 ? 4.02 7.875 28.516 1 95.88 261 ASN A CA 1
ATOM 2096 C C . ASN A 1 261 ? 3.52 7.137 27.266 1 95.88 261 ASN A C 1
ATOM 2098 O O . ASN A 1 261 ? 2.879 6.09 27.375 1 95.88 261 ASN A O 1
ATOM 2102 N N . SER A 1 262 ? 3.66 7.754 26.141 1 95.44 262 SER A N 1
ATOM 2103 C CA . SER A 1 262 ? 3.268 7.168 24.859 1 95.44 262 SER A CA 1
ATOM 2104 C C . SER A 1 262 ? 1.767 6.898 24.812 1 95.44 262 SER A C 1
ATOM 2106 O O . SER A 1 262 ? 1.332 5.871 24.281 1 95.44 262 SER A O 1
ATOM 2108 N N . GLU A 1 263 ? 1.089 7.762 25.438 1 97.69 263 GLU A N 1
ATOM 2109 C CA . GLU A 1 263 ? -0.368 7.723 25.359 1 97.69 263 GLU A CA 1
ATOM 2110 C C . GLU A 1 263 ? -0.91 8.914 24.578 1 97.69 263 GLU A C 1
ATOM 2112 O O . GLU A 1 263 ? -0.363 10.016 24.672 1 97.69 263 GLU A O 1
ATOM 2117 N N . PRO A 1 264 ? -1.978 8.672 23.875 1 98.44 264 PRO A N 1
ATOM 2118 C CA . PRO A 1 264 ? -2.607 9.805 23.188 1 98.44 264 PRO A CA 1
ATOM 2119 C C . PRO A 1 264 ? -3.354 10.727 24.156 1 98.44 264 PRO A C 1
ATOM 2121 O O . PRO A 1 264 ? -3.65 10.328 25.281 1 98.44 264 PRO A O 1
ATOM 2124 N N . LYS A 1 265 ? -3.512 11.938 23.734 1 98.75 265 LYS A N 1
ATOM 2125 C CA . LYS A 1 265 ? -4.402 12.844 24.453 1 98.75 265 LYS A CA 1
ATOM 2126 C C . LYS A 1 265 ? -5.727 13.016 23.719 1 98.75 265 LYS A C 1
ATOM 2128 O O . LYS A 1 265 ? -5.781 12.891 22.484 1 98.75 265 LYS A O 1
ATOM 2133 N N . ASN A 1 266 ? -6.734 13.289 24.438 1 98.69 266 ASN A N 1
ATOM 2134 C CA . ASN A 1 266 ? -8.102 13.25 23.938 1 98.69 266 ASN A CA 1
ATOM 2135 C C . ASN A 1 266 ? -8.414 14.461 23.062 1 98.69 266 ASN A C 1
ATOM 2137 O O . ASN A 1 266 ? -7.551 15.312 22.844 1 98.69 266 ASN A O 1
ATOM 2141 N N . LYS A 1 267 ? -9.617 14.469 22.594 1 98.81 267 LYS A N 1
ATOM 2142 C CA . LYS A 1 267 ? -10.109 15.492 21.688 1 98.81 267 LYS A CA 1
ATOM 2143 C C . LYS A 1 267 ? -9.969 16.891 22.281 1 98.81 267 LYS A C 1
ATOM 2145 O O . LYS A 1 267 ? -9.477 17.812 21.625 1 98.81 267 LYS A O 1
ATOM 2150 N N . ASP A 1 268 ? -10.414 17.062 23.484 1 98.75 268 ASP A N 1
ATOM 2151 C CA . ASP A 1 268 ? -10.383 18.375 24.125 1 98.75 268 ASP A CA 1
ATOM 2152 C C . ASP A 1 268 ? -8.953 18.906 24.203 1 98.75 268 ASP A C 1
ATOM 2154 O O . ASP A 1 268 ? -8.711 20.078 23.969 1 98.75 268 ASP A O 1
ATOM 2158 N N . PHE A 1 269 ? -8.07 18.062 24.609 1 98.75 269 PHE A N 1
ATOM 2159 C CA . PHE A 1 269 ? -6.668 18.438 24.656 1 98.75 269 PHE A CA 1
ATOM 2160 C C . PHE A 1 269 ? -6.172 18.828 23.266 1 98.75 269 PHE A C 1
ATOM 2162 O O . PHE A 1 269 ? -5.504 19.844 23.094 1 98.75 269 PHE A O 1
ATOM 2169 N N . ALA A 1 270 ? -6.508 18.016 22.297 1 98.88 270 ALA A N 1
ATOM 2170 C CA . ALA A 1 270 ? -6.121 18.312 20.922 1 98.88 270 ALA A CA 1
ATOM 2171 C C . ALA A 1 270 ? -6.633 19.672 20.484 1 98.88 270 ALA A C 1
ATOM 2173 O O . ALA A 1 270 ? -5.906 20.453 19.844 1 98.88 270 ALA A O 1
ATOM 2174 N N . LEU A 1 271 ? -7.871 19.953 20.766 1 98.88 271 LEU A N 1
ATOM 2175 C CA . LEU A 1 271 ? -8.469 21.234 20.422 1 98.88 271 LEU A CA 1
ATOM 2176 C C . LEU A 1 271 ? -7.719 22.375 21.078 1 98.88 271 LEU A C 1
ATOM 2178 O O . LEU A 1 271 ? -7.57 23.453 20.5 1 98.88 271 LEU A O 1
ATOM 2182 N N . SER A 1 272 ? -7.289 22.172 22.266 1 98.69 272 SER A N 1
ATOM 2183 C CA . SER A 1 272 ? -6.52 23.219 22.953 1 98.69 272 SER A CA 1
ATOM 2184 C C . SER A 1 272 ? -5.188 23.469 22.25 1 98.69 272 SER A C 1
ATOM 2186 O O . SER A 1 272 ? -4.727 24.609 22.172 1 98.69 272 SER A O 1
ATOM 2188 N N . ILE A 1 273 ? -4.539 22.391 21.781 1 98.62 273 ILE A N 1
ATOM 2189 C CA . ILE A 1 273 ? -3.283 22.516 21.047 1 98.62 273 ILE A CA 1
ATOM 2190 C C . ILE A 1 273 ? -3.527 23.266 19.734 1 98.62 273 ILE A C 1
ATOM 2192 O O . ILE A 1 273 ? -2.744 24.141 19.359 1 98.62 273 ILE A O 1
ATOM 2196 N N . ILE A 1 274 ? -4.605 22.906 19.062 1 98.88 274 ILE A N 1
ATOM 2197 C CA . ILE A 1 274 ? -4.957 23.578 17.812 1 98.88 274 ILE A CA 1
ATOM 2198 C C . ILE A 1 274 ? -5.188 25.062 18.062 1 98.88 274 ILE A C 1
ATOM 2200 O O . ILE A 1 274 ? -4.699 25.906 17.312 1 98.88 274 ILE A O 1
ATOM 2204 N N . LYS A 1 275 ? -5.926 25.375 19.094 1 98.69 275 LYS A N 1
ATOM 2205 C CA . LYS A 1 275 ? -6.168 26.766 19.453 1 98.69 275 LYS A CA 1
ATOM 2206 C C . LYS A 1 275 ? -4.859 27.5 19.734 1 98.69 275 LYS A C 1
ATOM 2208 O O . LYS A 1 275 ? -4.66 28.625 19.281 1 98.69 275 LYS A O 1
ATOM 2213 N N . GLN A 1 276 ? -4.016 26.891 20.469 1 98.25 276 GLN A N 1
ATOM 2214 C CA . GLN A 1 276 ? -2.727 27.484 20.812 1 98.25 276 GLN A CA 1
ATOM 2215 C C . GLN A 1 276 ? -1.897 27.75 19.562 1 98.25 276 GLN A C 1
ATOM 2217 O O . GLN A 1 276 ? -1.355 28.844 19.406 1 98.25 276 GLN A O 1
ATOM 2222 N N . THR A 1 277 ? -1.759 26.781 18.688 1 98.56 277 THR A N 1
ATOM 2223 C CA . THR A 1 277 ? -0.914 26.922 17.516 1 98.56 277 THR A CA 1
ATOM 2224 C C . THR A 1 277 ? -1.545 27.875 16.5 1 98.56 277 THR A C 1
ATOM 2226 O O . THR A 1 277 ? -0.839 28.531 15.727 1 98.56 277 THR A O 1
ATOM 2229 N N . HIS A 1 278 ? -2.857 27.922 16.484 1 98.75 278 HIS A N 1
ATOM 2230 C CA . HIS A 1 278 ? -3.52 28.953 15.703 1 98.75 278 HIS A CA 1
ATOM 2231 C C . HIS A 1 278 ? -3.156 30.344 16.219 1 98.75 278 HIS A C 1
ATOM 2233 O O . HIS A 1 278 ? -2.908 31.25 15.422 1 98.75 278 HIS A O 1
ATOM 2239 N N . GLY A 1 279 ? -3.203 30.516 17.484 1 98.38 279 GLY A N 1
ATOM 2240 C CA . GLY A 1 279 ? -2.777 31.781 18.078 1 98.38 279 GLY A CA 1
ATOM 2241 C C . GLY A 1 279 ? -1.352 32.156 17.719 1 98.38 279 GLY A C 1
ATOM 2242 O O . GLY A 1 279 ? -1.063 33.312 17.438 1 98.38 279 GLY A O 1
ATOM 2243 N N . GLN A 1 280 ? -0.471 31.203 17.812 1 98.25 280 GLN A N 1
ATOM 2244 C CA . GLN A 1 280 ? 0.916 31.438 17.422 1 98.25 280 GLN A CA 1
ATOM 2245 C C . GLN A 1 280 ? 1.008 31.875 15.969 1 98.25 280 GLN A C 1
ATOM 2247 O O . GLN A 1 280 ? 1.773 32.781 15.641 1 98.25 280 GLN A O 1
ATOM 2252 N N . TRP A 1 281 ? 0.245 31.25 15.164 1 98.44 281 TRP A N 1
ATOM 2253 C CA . TRP A 1 281 ? 0.18 31.641 13.758 1 98.44 281 TRP A CA 1
ATOM 2254 C C . TRP A 1 281 ? -0.323 33.062 13.602 1 98.44 281 TRP A C 1
ATOM 2256 O O . TRP A 1 281 ? 0.209 33.844 12.797 1 98.44 281 TRP A O 1
ATOM 2266 N N . GLN A 1 282 ? -1.358 33.438 14.336 1 97.94 282 GLN A N 1
ATOM 2267 C CA . GLN A 1 282 ? -1.879 34.781 14.273 1 97.94 282 GLN A CA 1
ATOM 2268 C C . GLN A 1 282 ? -0.797 35.812 14.625 1 97.94 282 GLN A C 1
ATOM 2270 O O . GLN A 1 282 ? -0.671 36.844 13.961 1 97.94 282 GLN A O 1
ATOM 2275 N N . GLN A 1 283 ? -0.033 35.5 15.633 1 97.25 283 GLN A N 1
ATOM 2276 C CA . GLN A 1 283 ? 1.07 36.375 16.016 1 97.25 283 GLN A CA 1
ATOM 2277 C C . GLN A 1 283 ? 2.096 36.469 14.883 1 97.25 283 GLN A C 1
ATOM 2279 O O . GLN A 1 283 ? 2.619 37.562 14.617 1 97.25 283 GLN A O 1
ATOM 2284 N N . LEU A 1 284 ? 2.348 35.344 14.258 1 97.56 284 LEU A N 1
ATOM 2285 C CA . LEU A 1 284 ? 3.254 35.312 13.117 1 97.56 284 LEU A CA 1
ATOM 2286 C C . LEU A 1 284 ? 2.75 36.219 11.992 1 97.56 284 LEU A C 1
ATOM 2288 O O . LEU A 1 284 ? 3.498 37.062 11.477 1 97.56 284 LEU A O 1
ATOM 2292 N N . MET A 1 285 ? 1.479 36.156 11.664 1 97.25 285 MET A N 1
ATOM 2293 C CA . MET A 1 285 ? 0.883 36.875 10.547 1 97.25 285 MET A CA 1
ATOM 2294 C C . MET A 1 285 ? 0.806 38.375 10.844 1 97.25 285 MET A C 1
ATOM 2296 O O . MET A 1 285 ? 0.828 39.188 9.922 1 97.25 285 MET A O 1
ATOM 2300 N N . GLN A 1 286 ? 0.757 38.688 12.086 1 95.31 286 GLN A N 1
ATOM 2301 C CA . GLN A 1 286 ? 0.674 40.094 12.5 1 95.31 286 GLN A CA 1
ATOM 2302 C C . GLN A 1 286 ? 2.064 40.688 12.672 1 95.31 286 GLN A C 1
ATOM 2304 O O . GLN A 1 286 ? 2.195 41.875 12.961 1 95.31 286 GLN A O 1
ATOM 2309 N N . GLY A 1 287 ? 3.055 39.906 12.555 1 94 287 GLY A N 1
ATOM 2310 C CA . GLY A 1 287 ? 4.418 40.375 12.672 1 94 287 GLY A CA 1
ATOM 2311 C C . GLY A 1 287 ? 4.859 40.594 14.109 1 94 287 GLY A C 1
ATOM 2312 O O . GLY A 1 287 ? 5.73 41.406 14.391 1 94 287 GLY A O 1
ATOM 2313 N N . LYS A 1 288 ? 4.312 39.875 15.031 1 94.38 288 LYS A N 1
ATOM 2314 C CA . LYS A 1 288 ? 4.559 40.094 16.453 1 94.38 288 LYS A CA 1
ATOM 2315 C C . LYS A 1 288 ? 5.551 39.062 17 1 94.38 288 LYS A C 1
ATOM 2317 O O . LYS A 1 288 ? 5.793 39 18.203 1 94.38 288 LYS A O 1
ATOM 2322 N N . THR A 1 289 ? 6.031 38.25 16.188 1 95.25 289 THR A N 1
ATOM 2323 C CA . THR A 1 289 ? 7.016 37.25 16.578 1 95.25 289 THR A CA 1
ATOM 2324 C C . THR A 1 289 ? 8.047 37.031 15.469 1 95.25 289 THR A C 1
ATOM 2326 O O . THR A 1 289 ? 7.836 37.469 14.328 1 95.25 289 THR A O 1
ATOM 2329 N N . ASP A 1 290 ? 9.219 36.531 15.812 1 95.69 290 ASP A N 1
ATOM 2330 C CA . ASP A 1 290 ? 10.211 36.125 14.828 1 95.69 290 ASP A CA 1
ATOM 2331 C C . ASP A 1 290 ? 9.664 35.031 13.914 1 95.69 290 ASP A C 1
ATOM 2333 O O . ASP A 1 290 ? 9.297 33.969 14.383 1 95.69 290 ASP A O 1
ATOM 2337 N N . PRO A 1 291 ? 9.57 35.312 12.656 1 95.94 291 PRO A N 1
ATOM 2338 C CA . PRO A 1 291 ? 8.977 34.344 11.742 1 95.94 291 PRO A CA 1
ATOM 2339 C C . PRO A 1 291 ? 9.836 33.094 11.586 1 95.94 291 PRO A C 1
ATOM 2341 O O . PRO A 1 291 ? 9.359 32.094 11.055 1 95.94 291 PRO A O 1
ATOM 2344 N N . ALA A 1 292 ? 11.055 33.094 11.984 1 96.5 292 ALA A N 1
ATOM 2345 C CA . ALA A 1 292 ? 11.938 31.922 11.953 1 96.5 292 ALA A CA 1
ATOM 2346 C C . ALA A 1 292 ? 12.047 31.344 10.547 1 96.5 292 ALA A C 1
ATOM 2348 O O . ALA A 1 292 ? 11.977 30.141 10.359 1 96.5 292 ALA A O 1
ATOM 2349 N N . GLY A 1 293 ? 12.125 32.156 9.5 1 97.62 293 GLY A N 1
ATOM 2350 C CA . GLY A 1 293 ? 12.352 31.75 8.125 1 97.62 293 GLY A CA 1
ATOM 2351 C C . GLY A 1 293 ? 11.07 31.453 7.371 1 97.62 293 GLY A C 1
ATOM 2352 O O . GLY A 1 293 ? 11.102 31.156 6.176 1 97.62 293 GLY A O 1
ATOM 2353 N N . ILE A 1 294 ? 9.914 31.547 7.996 1 98.31 294 ILE A N 1
ATOM 2354 C CA . ILE A 1 294 ? 8.625 31.266 7.371 1 98.31 294 ILE A CA 1
ATOM 2355 C C . ILE A 1 294 ? 8.266 32.375 6.402 1 98.31 294 ILE A C 1
ATOM 2357 O O . ILE A 1 294 ? 8.375 33.562 6.742 1 98.31 294 ILE A O 1
ATOM 2361 N N . VAL A 1 295 ? 7.941 32 5.184 1 98.31 295 VAL A N 1
ATOM 2362 C CA . VAL A 1 295 ? 7.395 32.938 4.215 1 98.31 295 VAL A CA 1
ATOM 2363 C C . VAL A 1 295 ? 5.898 33.125 4.465 1 98.31 295 VAL A C 1
ATOM 2365 O O . VAL A 1 295 ? 5.137 32.156 4.473 1 98.31 295 VAL A O 1
ATOM 2368 N N . CYS A 1 296 ? 5.426 34.406 4.59 1 98.25 296 CYS A N 1
ATOM 2369 C CA . CYS A 1 296 ? 4.098 34.656 5.141 1 98.25 296 CYS A CA 1
ATOM 2370 C C . CYS A 1 296 ? 3.199 35.344 4.113 1 98.25 296 CYS A C 1
ATOM 2372 O O . CYS A 1 296 ? 2.068 35.719 4.422 1 98.25 296 CYS A O 1
ATOM 2374 N N . GLU A 1 297 ? 3.682 35.531 2.885 1 97.44 297 GLU A N 1
ATOM 2375 C CA . GLU A 1 297 ? 2.834 36.188 1.882 1 97.44 297 GLU A CA 1
ATOM 2376 C C . GLU A 1 297 ? 1.495 35.469 1.753 1 97.44 297 GLU A C 1
ATOM 2378 O O . GLU A 1 297 ? 1.437 34.219 1.811 1 97.44 297 GLU A O 1
ATOM 2383 N N . ASN A 1 298 ? 0.431 36.156 1.616 1 98.38 298 ASN A N 1
ATOM 2384 C CA . ASN A 1 298 ? -0.936 35.656 1.5 1 98.38 298 ASN A CA 1
ATOM 2385 C C . ASN A 1 298 ? -1.822 36.625 0.723 1 98.38 298 ASN A C 1
ATOM 2387 O O . ASN A 1 298 ? -1.419 37.75 0.446 1 98.38 298 ASN A O 1
ATOM 2391 N N . VAL A 1 299 ? -3.021 36.156 0.404 1 97.94 299 VAL A N 1
ATOM 2392 C CA . VAL A 1 299 ? -3.852 37.031 -0.434 1 97.94 299 VAL A CA 1
ATOM 2393 C C . VAL A 1 299 ? -5.18 37.281 0.267 1 97.94 299 VAL A C 1
ATOM 2395 O O . VAL A 1 299 ? -5.957 38.156 -0.176 1 97.94 299 VAL A O 1
ATOM 2398 N N . THR A 1 300 ? -5.43 36.656 1.364 1 95.31 300 THR A N 1
ATOM 2399 C CA . THR A 1 300 ? -6.793 36.75 1.868 1 95.31 300 THR A CA 1
ATOM 2400 C C . THR A 1 300 ? -6.797 37.094 3.359 1 95.31 300 THR A C 1
ATOM 2402 O O . THR A 1 300 ? -7.852 37.344 3.943 1 95.31 300 THR A O 1
ATOM 2405 N N . VAL A 1 301 ? -5.703 37.062 4.055 1 96.19 301 VAL A N 1
ATOM 2406 C CA . VAL A 1 301 ? -5.684 37.125 5.512 1 96.19 301 VAL A CA 1
ATOM 2407 C C . VAL A 1 301 ? -5.836 38.594 5.973 1 96.19 301 VAL A C 1
ATOM 2409 O O . VAL A 1 301 ? -4.883 39.375 5.902 1 96.19 301 VAL A O 1
ATOM 2412 N N . ALA A 1 302 ? -6.934 38.781 6.535 1 92.38 302 ALA A N 1
ATOM 2413 C CA . ALA A 1 302 ? -7.215 40.156 7 1 92.38 302 ALA A CA 1
ATOM 2414 C C . ALA A 1 302 ? -6.23 40.562 8.086 1 92.38 302 ALA A C 1
ATOM 2416 O O . ALA A 1 302 ? -6.016 39.844 9.055 1 92.38 302 ALA A O 1
ATOM 2417 N N . GLY A 1 303 ? -5.676 41.75 7.926 1 90.31 303 GLY A N 1
ATOM 2418 C CA . GLY A 1 303 ? -4.793 42.281 8.945 1 90.31 303 GLY A CA 1
ATOM 2419 C C . GLY A 1 303 ? -3.361 41.812 8.812 1 90.31 303 GLY A C 1
ATOM 2420 O O . GLY A 1 303 ? -2.486 42.219 9.578 1 90.31 303 GLY A O 1
ATOM 2421 N N . SER A 1 304 ? -3.143 40.938 7.91 1 94.56 304 SER A N 1
ATOM 2422 C CA . SER A 1 304 ? -1.799 40.406 7.707 1 94.56 304 SER A CA 1
ATOM 2423 C C . SER A 1 304 ? -0.837 41.5 7.254 1 94.56 304 SER A C 1
ATOM 2425 O O . SER A 1 304 ? -1.187 42.344 6.41 1 94.56 304 SER A O 1
ATOM 2427 N N . ALA A 1 305 ? 0.365 41.5 7.742 1 92.62 305 ALA A N 1
ATOM 2428 C CA . ALA A 1 305 ? 1.419 42.438 7.332 1 92.62 305 ALA A CA 1
ATOM 2429 C C . ALA A 1 305 ? 2.027 42 5.996 1 92.62 305 ALA A C 1
ATOM 2431 O O . ALA A 1 305 ? 2.865 42.719 5.438 1 92.62 305 ALA A O 1
ATOM 2432 N N . HIS A 1 306 ? 1.609 40.875 5.406 1 95.38 306 HIS A N 1
ATOM 2433 C CA . HIS A 1 306 ? 2.289 40.281 4.262 1 95.38 306 HIS A CA 1
ATOM 2434 C C . HIS A 1 306 ? 1.323 40.031 3.107 1 95.38 306 HIS A C 1
ATOM 2436 O O . HIS A 1 306 ? 1.569 39.188 2.25 1 95.38 306 HIS A O 1
ATOM 2442 N N . MET A 1 307 ? 0.201 40.656 3.133 1 96.5 307 MET A N 1
ATOM 2443 C CA . MET A 1 307 ? -0.786 40.438 2.076 1 96.5 307 MET A CA 1
ATOM 2444 C C . MET A 1 307 ? -0.27 40.969 0.741 1 96.5 307 MET A C 1
ATOM 2446 O O . MET A 1 307 ? 0.324 42.062 0.68 1 96.5 307 MET A O 1
ATOM 2450 N N . VAL A 1 308 ? -0.459 40.281 -0.308 1 97.44 308 VAL A N 1
ATOM 2451 C CA . VAL A 1 308 ? -0.081 40.688 -1.657 1 97.44 308 VAL A CA 1
ATOM 2452 C C . VAL A 1 308 ? -1.297 40.625 -2.578 1 97.44 308 VAL A C 1
ATOM 2454 O O . VAL A 1 308 ? -2.297 39.969 -2.25 1 97.44 308 VAL A O 1
ATOM 2457 N N . ALA A 1 309 ? -1.156 41.25 -3.711 1 97.19 309 ALA A N 1
ATOM 2458 C CA . ALA A 1 309 ? -2.232 41.25 -4.699 1 97.19 309 ALA A CA 1
ATOM 2459 C C . ALA A 1 309 ? -2.289 39.906 -5.449 1 97.19 309 ALA A C 1
ATOM 2461 O O . ALA A 1 309 ? -1.293 39.188 -5.52 1 97.19 309 ALA A O 1
ATOM 2462 N N . ALA A 1 310 ? -3.432 39.625 -6.016 1 97.94 310 ALA A N 1
ATOM 2463 C CA . ALA A 1 310 ? -3.648 38.406 -6.793 1 97.94 310 ALA A CA 1
ATOM 2464 C C . ALA A 1 310 ? -2.641 38.312 -7.934 1 97.94 310 ALA A C 1
ATOM 2466 O O . ALA A 1 310 ? -2.139 37.219 -8.227 1 97.94 310 ALA A O 1
ATOM 2467 N N . ASP A 1 311 ? -2.309 39.406 -8.547 1 98 311 ASP A N 1
ATOM 2468 C CA . ASP A 1 311 ? -1.374 39.406 -9.664 1 98 311 ASP A CA 1
ATOM 2469 C C . ASP A 1 311 ? 0.03 39.031 -9.211 1 98 311 ASP A C 1
ATOM 2471 O O . ASP A 1 311 ? 0.76 38.344 -9.953 1 98 311 ASP A O 1
ATOM 2475 N N . THR A 1 312 ? 0.384 39.531 -8.086 1 98.19 312 THR A N 1
ATOM 2476 C CA . THR A 1 312 ? 1.682 39.188 -7.523 1 98.19 312 THR A CA 1
ATOM 2477 C C . THR A 1 312 ? 1.755 37.688 -7.238 1 98.19 312 THR A C 1
ATOM 2479 O O . THR A 1 312 ? 2.764 37.031 -7.527 1 98.19 312 THR A O 1
ATOM 2482 N N . ALA A 1 313 ? 0.69 37.125 -6.664 1 98.38 313 ALA A N 1
ATOM 2483 C CA . ALA A 1 313 ? 0.618 35.688 -6.422 1 98.38 313 ALA A CA 1
ATOM 2484 C C . ALA A 1 313 ? 0.776 34.875 -7.723 1 98.38 313 ALA A C 1
ATOM 2486 O O . ALA A 1 313 ? 1.479 33.875 -7.762 1 98.38 313 ALA A O 1
ATOM 2487 N N . LYS A 1 314 ? 0.137 35.344 -8.734 1 98.38 314 LYS A N 1
ATOM 2488 C CA . LYS A 1 314 ? 0.239 34.688 -10.047 1 98.38 314 LYS A CA 1
ATOM 2489 C C . LYS A 1 314 ? 1.679 34.688 -10.547 1 98.38 314 LYS A C 1
ATOM 2491 O O . LYS A 1 314 ? 2.135 33.719 -11.156 1 98.38 314 LYS A O 1
ATOM 2496 N N . GLN A 1 315 ? 2.379 35.812 -10.305 1 98.19 315 GLN A N 1
ATOM 2497 C CA . GLN A 1 315 ? 3.775 35.906 -10.719 1 98.19 315 GLN A CA 1
ATOM 2498 C C . GLN A 1 315 ? 4.637 34.875 -9.992 1 98.19 315 GLN A C 1
ATOM 2500 O O . GLN A 1 315 ? 5.566 34.312 -10.578 1 98.19 315 GLN A O 1
ATOM 2505 N N . PHE A 1 316 ? 4.336 34.719 -8.727 1 98.06 316 PHE A N 1
ATOM 2506 C CA . PHE A 1 316 ? 5.066 33.688 -7.98 1 98.06 316 PHE A CA 1
ATOM 2507 C C . PHE A 1 316 ? 4.895 32.312 -8.625 1 98.06 316 PHE A C 1
ATOM 2509 O O . PHE A 1 316 ? 5.863 31.578 -8.789 1 98.06 316 PHE A O 1
ATOM 2516 N N . PHE A 1 317 ? 3.709 31.922 -9.016 1 97.88 317 PHE A N 1
ATOM 2517 C CA . PHE A 1 317 ? 3.41 30.656 -9.688 1 97.88 317 PHE A CA 1
ATOM 2518 C C . PHE A 1 317 ? 4.176 30.547 -11 1 97.88 317 PHE A C 1
ATOM 2520 O O . PHE A 1 317 ? 4.781 29.516 -11.289 1 97.88 317 PHE A O 1
ATOM 2527 N N . GLU A 1 318 ? 4.129 31.609 -11.75 1 97.69 318 GLU A N 1
ATOM 2528 C CA . GLU A 1 318 ? 4.707 31.594 -13.086 1 97.69 318 GLU A CA 1
ATOM 2529 C C . GLU A 1 318 ? 6.23 31.5 -13.023 1 97.69 318 GLU A C 1
ATOM 2531 O O . GLU A 1 318 ? 6.871 31.125 -14.008 1 97.69 318 GLU A O 1
ATOM 2536 N N . ALA A 1 319 ? 6.746 31.906 -11.891 1 97.5 319 ALA A N 1
ATOM 2537 C CA . ALA A 1 319 ? 8.195 31.875 -11.727 1 97.5 319 ALA A CA 1
ATOM 2538 C C . ALA A 1 319 ? 8.68 30.438 -11.477 1 97.5 319 ALA A C 1
ATOM 2540 O O . ALA A 1 319 ? 9.875 30.156 -11.594 1 97.5 319 ALA A O 1
ATOM 2541 N N . ALA A 1 320 ? 7.789 29.5 -11.055 1 96.81 320 ALA A N 1
ATOM 2542 C CA . ALA A 1 320 ? 8.148 28.109 -10.789 1 96.81 320 ALA A CA 1
ATOM 2543 C C . ALA A 1 320 ? 8.445 27.359 -12.094 1 96.81 320 ALA A C 1
ATOM 2545 O O . ALA A 1 320 ? 7.938 27.734 -13.156 1 96.81 320 ALA A O 1
ATOM 2546 N N . PRO A 1 321 ? 9.297 26.359 -12.023 1 95.38 321 PRO A N 1
ATOM 2547 C CA . PRO A 1 321 ? 9.648 25.609 -13.234 1 95.38 321 PRO A CA 1
ATOM 2548 C C . PRO A 1 321 ? 8.438 25.031 -13.945 1 95.38 321 PRO A C 1
ATOM 2550 O O . PRO A 1 321 ? 7.457 24.656 -13.297 1 95.38 321 PRO A O 1
ATOM 2553 N N . GLU A 1 322 ? 8.547 24.828 -15.234 1 95.75 322 GLU A N 1
ATOM 2554 C CA . GLU A 1 322 ? 7.461 24.266 -16.031 1 95.75 322 GLU A CA 1
ATOM 2555 C C . GLU A 1 322 ? 7.328 22.766 -15.812 1 95.75 322 GLU A C 1
ATOM 2557 O O . GLU A 1 322 ? 8.297 22.094 -15.469 1 95.75 322 GLU A O 1
ATOM 2562 N N . THR A 1 323 ? 6.141 22.328 -16.156 1 94 323 THR A N 1
ATOM 2563 C CA . THR A 1 323 ? 5.879 20.891 -16.047 1 94 323 THR A CA 1
ATOM 2564 C C . THR A 1 323 ? 6.711 20.109 -17.062 1 94 323 THR A C 1
ATOM 2566 O O . THR A 1 323 ? 7.074 20.656 -18.109 1 94 323 THR A O 1
ATOM 2569 N N . GLY A 1 324 ? 7.102 18.953 -16.734 1 94.31 324 GLY A N 1
ATOM 2570 C CA . GLY A 1 324 ? 7.879 18.094 -17.609 1 94.31 324 GLY A CA 1
ATOM 2571 C C . GLY A 1 324 ? 7.504 16.625 -17.5 1 94.31 324 GLY A C 1
ATOM 2572 O O . GLY A 1 324 ? 6.461 16.281 -16.938 1 94.31 324 GLY A O 1
ATOM 2573 N N . GLN A 1 325 ? 8.375 15.859 -18.109 1 95.5 325 GLN A N 1
ATOM 2574 C CA . GLN A 1 325 ? 8.148 14.414 -18.078 1 95.5 325 GLN A CA 1
ATOM 2575 C C . GLN A 1 325 ? 8.406 13.852 -16.688 1 95.5 325 GLN A C 1
ATOM 2577 O O . GLN A 1 325 ? 9.375 14.227 -16.016 1 95.5 325 GLN A O 1
ATOM 2582 N N . VAL A 1 326 ? 7.582 12.953 -16.344 1 96.06 326 VAL A N 1
ATOM 2583 C CA . VAL A 1 326 ? 7.719 12.305 -15.039 1 96.06 326 VAL A CA 1
ATOM 2584 C C . VAL A 1 326 ? 9.062 11.586 -14.961 1 96.06 326 VAL A C 1
ATOM 2586 O O . VAL A 1 326 ? 9.43 10.844 -15.875 1 96.06 326 VAL A O 1
ATOM 2589 N N . GLU A 1 327 ? 9.82 11.836 -13.891 1 96.19 327 GLU A N 1
ATOM 2590 C CA . GLU A 1 327 ? 11.102 11.156 -13.688 1 96.19 327 GLU A CA 1
ATOM 2591 C C . GLU A 1 327 ? 10.906 9.812 -12.992 1 96.19 327 GLU A C 1
ATOM 2593 O O . GLU A 1 327 ? 10.008 9.664 -12.156 1 96.19 327 GLU A O 1
ATOM 2598 N N . PRO A 1 328 ? 11.766 8.812 -13.352 1 94.94 328 PRO A N 1
ATOM 2599 C CA . PRO A 1 328 ? 11.648 7.504 -12.703 1 94.94 328 PRO A CA 1
ATOM 2600 C C . PRO A 1 328 ? 12.039 7.543 -11.227 1 94.94 328 PRO A C 1
ATOM 2602 O O . PRO A 1 328 ? 12.891 8.344 -10.828 1 94.94 328 PRO A O 1
ATOM 2605 N N . VAL A 1 329 ? 11.375 6.746 -10.484 1 94.88 329 VAL A N 1
ATOM 2606 C CA . VAL A 1 329 ? 11.688 6.594 -9.062 1 94.88 329 VAL A CA 1
ATOM 2607 C C . VAL A 1 329 ? 12.477 5.305 -8.844 1 94.88 329 VAL A C 1
ATOM 2609 O O . VAL A 1 329 ? 12.172 4.273 -9.453 1 94.88 329 VAL A O 1
ATOM 2612 N N . ASN A 1 330 ? 13.531 5.367 -7.988 1 93.69 330 ASN A N 1
ATOM 2613 C CA . ASN A 1 330 ? 14.297 4.176 -7.633 1 93.69 330 ASN A CA 1
ATOM 2614 C C . ASN A 1 330 ? 13.406 3.105 -7.008 1 93.69 330 ASN A C 1
ATOM 2616 O O . ASN A 1 330 ? 12.75 3.35 -5.996 1 93.69 330 ASN A O 1
ATOM 2620 N N . PRO A 1 331 ? 13.375 1.874 -7.574 1 93.75 331 PRO A N 1
ATOM 2621 C CA . PRO A 1 331 ? 12.508 0.808 -7.066 1 93.75 331 PRO A CA 1
ATOM 2622 C C . PRO A 1 331 ? 12.852 0.398 -5.637 1 93.75 331 PRO A C 1
ATOM 2624 O O . PRO A 1 331 ? 12.062 -0.295 -4.984 1 93.75 331 PRO A O 1
ATOM 2627 N N . GLU A 1 332 ? 13.938 0.794 -5.152 1 93.44 332 GLU A N 1
ATOM 2628 C CA . GLU A 1 332 ? 14.352 0.458 -3.793 1 93.44 332 GLU A CA 1
ATOM 2629 C C . GLU A 1 332 ? 13.375 1.031 -2.768 1 93.44 332 GLU A C 1
ATOM 2631 O O . GLU A 1 332 ? 13.336 0.582 -1.62 1 93.44 332 GLU A O 1
ATOM 2636 N N . ILE A 1 333 ? 12.57 2.004 -3.203 1 95.62 333 ILE A N 1
ATOM 2637 C CA . ILE A 1 333 ? 11.617 2.627 -2.299 1 95.62 333 ILE A CA 1
ATOM 2638 C C . ILE A 1 333 ? 10.562 1.606 -1.88 1 95.62 333 ILE A C 1
ATOM 2640 O O . ILE A 1 333 ? 9.859 1.799 -0.88 1 95.62 333 ILE A O 1
ATOM 2644 N N . ASP A 1 334 ? 10.477 0.516 -2.607 1 96.25 334 ASP A N 1
ATOM 2645 C CA . ASP A 1 334 ? 9.422 -0.469 -2.379 1 96.25 334 ASP A CA 1
ATOM 2646 C C . ASP A 1 334 ? 9.891 -1.555 -1.412 1 96.25 334 ASP A C 1
ATOM 2648 O O . ASP A 1 334 ? 9.109 -2.438 -1.042 1 96.25 334 ASP A O 1
ATOM 2652 N N . ALA A 1 335 ? 11.102 -1.533 -0.956 1 96.44 335 ALA A N 1
ATOM 2653 C CA . ALA A 1 335 ? 11.664 -2.588 -0.116 1 96.44 335 ALA A CA 1
ATOM 2654 C C . ALA A 1 335 ? 11.055 -2.557 1.284 1 96.44 335 ALA A C 1
ATOM 2656 O O . ALA A 1 335 ? 10.781 -1.483 1.823 1 96.44 335 ALA A O 1
ATOM 2657 N N . TRP A 1 336 ? 10.852 -3.736 1.865 1 96.5 336 TRP A N 1
ATOM 2658 C CA . TRP A 1 336 ? 10.531 -3.867 3.281 1 96.5 336 TRP A CA 1
ATOM 2659 C C . TRP A 1 336 ? 11.766 -3.658 4.148 1 96.5 336 TRP A C 1
ATOM 2661 O O . TRP A 1 336 ? 12.867 -4.062 3.77 1 96.5 336 TRP A O 1
ATOM 2671 N N . HIS A 1 337 ? 11.602 -3.037 5.219 1 97.25 337 HIS A N 1
ATOM 2672 C CA . HIS A 1 337 ? 12.602 -2.953 6.273 1 97.25 337 HIS A CA 1
ATOM 2673 C C . HIS A 1 337 ? 12.102 -3.598 7.562 1 97.25 337 HIS A C 1
ATOM 2675 O O . HIS A 1 337 ? 11.016 -3.262 8.047 1 97.25 337 HIS A O 1
ATOM 2681 N N . TYR A 1 338 ? 12.789 -4.516 8.094 1 96.56 338 TYR A N 1
ATOM 2682 C CA . TYR A 1 338 ? 12.422 -5.234 9.312 1 96.56 338 TYR A CA 1
ATOM 2683 C C . TYR A 1 338 ? 13.117 -4.648 10.531 1 96.56 338 TYR A C 1
ATOM 2685 O O . TYR A 1 338 ? 14.344 -4.734 10.648 1 96.56 338 TYR A O 1
ATOM 2693 N N . ILE A 1 339 ? 12.297 -4.023 11.383 1 94.88 339 ILE A N 1
ATOM 2694 C CA . ILE A 1 339 ? 12.852 -3.336 12.547 1 94.88 339 ILE A CA 1
ATOM 2695 C C . ILE A 1 339 ? 12.75 -4.234 13.773 1 94.88 339 ILE A C 1
ATOM 2697 O O . ILE A 1 339 ? 11.672 -4.738 14.094 1 94.88 339 ILE A O 1
ATOM 2701 N N . PRO A 1 340 ? 13.922 -4.543 14.422 1 84.94 340 PRO A N 1
ATOM 2702 C CA . PRO A 1 340 ? 13.859 -5.348 15.648 1 84.94 340 PRO A CA 1
ATOM 2703 C C . PRO A 1 340 ? 13.016 -4.699 16.734 1 84.94 340 PRO A C 1
ATOM 2705 O O . PRO A 1 340 ? 12.992 -3.473 16.859 1 84.94 340 PRO A O 1
ATOM 2708 N N . GLN A 1 341 ? 12.133 -5.469 17.281 1 70.19 341 GLN A N 1
ATOM 2709 C CA . GLN A 1 341 ? 11.305 -4.953 18.359 1 70.19 341 GLN A CA 1
ATOM 2710 C C . GLN A 1 341 ? 12.141 -4.688 19.609 1 70.19 341 GLN A C 1
ATOM 2712 O O . GLN A 1 341 ? 13.086 -5.418 19.891 1 70.19 341 GLN A O 1
ATOM 2717 N N . GLN A 1 342 ? 12.336 -3.43 20.062 1 54.75 342 GLN A N 1
ATOM 2718 C CA . GLN A 1 342 ? 12.992 -3.193 21.344 1 54.75 342 GLN A CA 1
ATOM 2719 C C . GLN A 1 342 ? 12.141 -3.703 22.5 1 54.75 342 GLN A C 1
ATOM 2721 O O . GLN A 1 342 ? 10.914 -3.668 22.438 1 54.75 342 GLN A O 1
ATOM 2726 N N . MET B 1 1 ? 36.375 -47.719 47.094 1 19.52 1 MET B N 1
ATOM 2727 C CA . MET B 1 1 ? 37.688 -48.312 47.062 1 19.52 1 MET B CA 1
ATOM 2728 C C . MET B 1 1 ? 37.969 -48.969 45.719 1 19.52 1 MET B C 1
ATOM 2730 O O . MET B 1 1 ? 39.094 -48.938 45.219 1 19.52 1 MET B O 1
ATOM 2734 N N . SER B 1 2 ? 37.125 -49.812 45.281 1 16.91 2 SER B N 1
ATOM 2735 C CA . SER B 1 2 ? 37.438 -51.125 44.781 1 16.91 2 SER B CA 1
ATOM 2736 C C . SER B 1 2 ? 37.906 -51.094 43.312 1 16.91 2 SER B C 1
ATOM 2738 O O . SER B 1 2 ? 37.562 -50.125 42.594 1 16.91 2 SER B O 1
ATOM 2740 N N . LEU B 1 3 ? 38.062 -52.25 42.562 1 16.95 3 LEU B N 1
ATOM 2741 C CA . LEU B 1 3 ? 39.219 -52.906 41.938 1 16.95 3 LEU B CA 1
ATOM 2742 C C . LEU B 1 3 ? 39.312 -52.594 40.469 1 16.95 3 LEU B C 1
ATOM 2744 O O . LEU B 1 3 ? 38.344 -52.688 39.719 1 16.95 3 LEU B O 1
ATOM 2748 N N . VAL B 1 4 ? 40.406 -51.906 39.906 1 17.84 4 VAL B N 1
ATOM 2749 C CA . VAL B 1 4 ? 41.188 -51.281 38.844 1 17.84 4 VAL B CA 1
ATOM 2750 C C . VAL B 1 4 ? 41.5 -52.281 37.75 1 17.84 4 VAL B C 1
ATOM 2752 O O . VAL B 1 4 ? 42.281 -52 36.844 1 17.84 4 VAL B O 1
ATOM 2755 N N . THR B 1 5 ? 40.875 -53.406 37.812 1 14.87 5 THR B N 1
ATOM 2756 C CA . THR B 1 5 ? 41.812 -54.406 37.312 1 14.87 5 THR B CA 1
ATOM 2757 C C . THR B 1 5 ? 42.031 -54.25 35.812 1 14.87 5 THR B C 1
ATOM 2759 O O . THR B 1 5 ? 43.188 -54.25 35.344 1 14.87 5 THR B O 1
ATOM 2762 N N . CYS B 1 6 ? 41.094 -54.562 34.844 1 14.91 6 CYS B N 1
ATOM 2763 C CA . CYS B 1 6 ? 41.344 -55.781 34.094 1 14.91 6 CYS B CA 1
ATOM 2764 C C . CYS B 1 6 ? 42.156 -55.469 32.812 1 14.91 6 CYS B C 1
ATOM 2766 O O . CYS B 1 6 ? 42.125 -54.344 32.312 1 14.91 6 CYS B O 1
ATOM 2768 N N . GLN B 1 7 ? 42.219 -56.375 31.828 1 14.49 7 GLN B N 1
ATOM 2769 C CA . GLN B 1 7 ? 43 -57.281 31.016 1 14.49 7 GLN B CA 1
ATOM 2770 C C . GLN B 1 7 ? 43.125 -56.781 29.578 1 14.49 7 GLN B C 1
ATOM 2772 O O . GLN B 1 7 ? 42.156 -56.406 28.953 1 14.49 7 GLN B O 1
ATOM 2777 N N . ARG B 1 8 ? 44.375 -56.5 29 1 15.37 8 ARG B N 1
ATOM 2778 C CA . ARG B 1 8 ? 45.312 -56.031 27.984 1 15.37 8 ARG B CA 1
ATOM 2779 C C . ARG B 1 8 ? 45.25 -56.938 26.75 1 15.37 8 ARG B C 1
ATOM 2781 O O . ARG B 1 8 ? 46.094 -56.812 25.844 1 15.37 8 ARG B O 1
ATOM 2788 N N . PHE B 1 9 ? 44.281 -57.719 26.391 1 14.2 9 PHE B N 1
ATOM 2789 C CA . PHE B 1 9 ? 44.719 -58.906 25.688 1 14.2 9 PHE B CA 1
ATOM 2790 C C . PHE B 1 9 ? 45.281 -58.562 24.312 1 14.2 9 PHE B C 1
ATOM 2792 O O . PHE B 1 9 ? 44.906 -57.531 23.734 1 14.2 9 PHE B O 1
ATOM 2799 N N . ILE B 1 10 ? 45.781 -59.625 23.406 1 14.43 10 ILE B N 1
ATOM 2800 C CA . ILE B 1 10 ? 46.906 -60.25 22.75 1 14.43 10 ILE B CA 1
ATOM 2801 C C . ILE B 1 10 ? 46.781 -60.156 21.234 1 14.43 10 ILE B C 1
ATOM 2803 O O . ILE B 1 10 ? 47.75 -60.25 20.5 1 14.43 10 ILE B O 1
ATOM 2807 N N . ARG B 1 11 ? 45.562 -60 20.516 1 13.9 11 ARG B N 1
ATOM 2808 C CA . ARG B 1 11 ? 45.562 -61.094 19.531 1 13.9 11 ARG B CA 1
ATOM 2809 C C . ARG B 1 11 ? 46.531 -60.812 18.406 1 13.9 11 ARG B C 1
ATOM 2811 O O . ARG B 1 11 ? 46.656 -59.656 17.953 1 13.9 11 ARG B O 1
ATOM 2818 N N . VAL B 1 12 ? 47.094 -61.812 17.656 1 14.66 12 VAL B N 1
ATOM 2819 C CA . VAL B 1 12 ? 48.25 -62.5 17.078 1 14.66 12 VAL B CA 1
ATOM 2820 C C . VAL B 1 12 ? 48.344 -62.188 15.586 1 14.66 12 VAL B C 1
ATOM 2822 O O . VAL B 1 12 ? 49.406 -61.781 15.094 1 14.66 12 VAL B O 1
ATOM 2825 N N . LEU B 1 13 ? 47.469 -62.781 14.656 1 14.75 13 LEU B N 1
ATOM 2826 C CA . LEU B 1 13 ? 48.188 -63.781 13.875 1 14.75 13 LEU B CA 1
ATOM 2827 C C . LEU B 1 13 ? 48.844 -63.156 12.648 1 14.75 13 LEU B C 1
ATOM 2829 O O . LEU B 1 13 ? 48.469 -62.031 12.258 1 14.75 13 LEU B O 1
ATOM 2833 N N . ARG B 1 14 ? 48.562 -63.75 11.305 1 14.71 14 ARG B N 1
ATOM 2834 C CA . ARG B 1 14 ? 49.438 -64.625 10.539 1 14.71 14 ARG B CA 1
ATOM 2835 C C . ARG B 1 14 ? 50.094 -63.875 9.375 1 14.71 14 ARG B C 1
ATOM 2837 O O . ARG B 1 14 ? 49.594 -62.812 8.969 1 14.71 14 ARG B O 1
ATOM 2844 N N . THR B 1 15 ? 50.25 -64.5 8.227 1 14.87 15 THR B N 1
ATOM 2845 C CA . THR B 1 15 ? 51.406 -65.062 7.52 1 14.87 15 THR B CA 1
ATOM 2846 C C . THR B 1 15 ? 51.719 -64.188 6.293 1 14.87 15 THR B C 1
ATOM 2848 O O . THR B 1 15 ? 52.844 -63.719 6.129 1 14.87 15 THR B O 1
ATOM 2851 N N . PHE B 1 16 ? 51.438 -64.75 4.945 1 15.09 16 PHE B N 1
ATOM 2852 C CA . PHE B 1 16 ? 52.531 -65.312 4.164 1 15.09 16 PHE B CA 1
ATOM 2853 C C . PHE B 1 16 ? 53.031 -64.312 3.107 1 15.09 16 PHE B C 1
ATOM 2855 O O . PHE B 1 16 ? 52.375 -63.312 2.844 1 15.09 16 PHE B O 1
ATOM 2862 N N . SER B 1 17 ? 53 -64.75 1.694 1 15.14 17 SER B N 1
ATOM 2863 C CA . SER B 1 17 ? 54.156 -65.188 0.934 1 15.14 17 SER B CA 1
ATOM 2864 C C . SER B 1 17 ? 54.531 -64.125 -0.141 1 15.14 17 SER B C 1
ATOM 2866 O O . SER B 1 17 ? 55.688 -63.75 -0.262 1 15.14 17 SER B O 1
ATOM 2868 N N . ALA B 1 18 ? 53.75 -63.906 -1.374 1 16.3 18 ALA B N 1
ATOM 2869 C CA . ALA B 1 18 ? 54.469 -64.438 -2.539 1 16.3 18 ALA B CA 1
ATOM 2870 C C . ALA B 1 18 ? 55.406 -63.375 -3.096 1 16.3 18 ALA B C 1
ATOM 2872 O O . ALA B 1 18 ? 55.188 -62.188 -2.934 1 16.3 18 ALA B O 1
ATOM 2873 N N . PRO B 1 19 ? 56.219 -63.719 -4.145 1 16.81 19 PRO B N 1
ATOM 2874 C CA . PRO B 1 19 ? 57.625 -63.531 -4.523 1 16.81 19 PRO B CA 1
ATOM 2875 C C . PRO B 1 19 ? 57.844 -62.312 -5.418 1 16.81 19 PRO B C 1
ATOM 2877 O O . PRO B 1 19 ? 58.656 -61.469 -5.105 1 16.81 19 PRO B O 1
ATOM 2880 N N . SER B 1 20 ? 57.688 -62.469 -6.824 1 15.51 20 SER B N 1
ATOM 2881 C CA . SER B 1 20 ? 58.906 -62.562 -7.609 1 15.51 20 SER B CA 1
ATOM 2882 C C . SER B 1 20 ? 59.281 -61.219 -8.242 1 15.51 20 SER B C 1
ATOM 2884 O O . SER B 1 20 ? 60.375 -60.719 -8.078 1 15.51 20 SER B O 1
ATOM 2886 N N . LEU B 1 21 ? 58.812 -60.906 -9.594 1 16.44 21 LEU B N 1
ATOM 2887 C CA . LEU B 1 21 ? 59.781 -61 -10.688 1 16.44 21 LEU B CA 1
ATOM 2888 C C . LEU B 1 21 ? 60.312 -59.625 -11.039 1 16.44 21 LEU B C 1
ATOM 2890 O O . LEU B 1 21 ? 59.781 -58.594 -10.594 1 16.44 21 LEU B O 1
ATOM 2894 N N . ASN B 1 22 ? 60.125 -59.125 -12.477 1 16.41 22 ASN B N 1
ATOM 2895 C CA . ASN B 1 22 ? 61.188 -59.062 -13.477 1 16.41 22 ASN B CA 1
ATOM 2896 C C . ASN B 1 22 ? 61.656 -57.625 -13.695 1 16.41 22 ASN B C 1
ATOM 2898 O O . ASN B 1 22 ? 61 -56.656 -13.281 1 16.41 22 ASN B O 1
ATOM 2902 N N . PRO B 1 23 ? 61.688 -57.094 -15.102 1 19.14 23 PRO B N 1
ATOM 2903 C CA . PRO B 1 23 ? 62.844 -56.688 -15.922 1 19.14 23 PRO B CA 1
ATOM 2904 C C . PRO B 1 23 ? 62.969 -55.156 -16.031 1 19.14 23 PRO B C 1
ATOM 2906 O O . PRO B 1 23 ? 62 -54.438 -15.883 1 19.14 23 PRO B O 1
ATOM 2909 N N . PHE B 1 24 ? 64.188 -54.531 -16.172 1 20.27 24 PHE B N 1
ATOM 2910 C CA . PHE B 1 24 ? 64.812 -53.25 -15.945 1 20.27 24 PHE B CA 1
ATOM 2911 C C . PHE B 1 24 ? 64.625 -52.344 -17.172 1 20.27 24 PHE B C 1
ATOM 2913 O O . PHE B 1 24 ? 65.188 -51.25 -17.234 1 20.27 24 PHE B O 1
ATOM 2920 N N . PHE B 1 25 ? 63.656 -52.469 -18.094 1 20.47 25 PHE B N 1
ATOM 2921 C CA . PHE B 1 25 ? 64.125 -51.938 -19.344 1 20.47 25 PHE B CA 1
ATOM 2922 C C . PHE B 1 25 ? 64.25 -50.406 -19.281 1 20.47 25 PHE B C 1
ATOM 2924 O O . PHE B 1 25 ? 63.375 -49.75 -18.688 1 20.47 25 PHE B O 1
ATOM 2931 N N . SER B 1 26 ? 65.5 -49.875 -19.641 1 20.36 26 SER B N 1
ATOM 2932 C CA . SER B 1 26 ? 66.188 -48.594 -19.547 1 20.36 26 SER B CA 1
ATOM 2933 C C . SER B 1 26 ? 65.625 -47.594 -20.547 1 20.36 26 SER B C 1
ATOM 2935 O O . SER B 1 26 ? 66 -47.625 -21.734 1 20.36 26 SER B O 1
ATOM 2937 N N . ALA B 1 27 ? 64.375 -47.469 -20.672 1 20.84 27 ALA B N 1
ATOM 2938 C CA . ALA B 1 27 ? 63.969 -46.719 -21.875 1 20.84 27 ALA B CA 1
ATOM 2939 C C . ALA B 1 27 ? 64.562 -45.312 -21.859 1 20.84 27 ALA B C 1
ATOM 2941 O O . ALA B 1 27 ? 64.625 -44.688 -20.812 1 20.84 27 ALA B O 1
ATOM 2942 N N . VAL B 1 28 ? 65.062 -44.906 -23.094 1 24.08 28 VAL B N 1
ATOM 2943 C CA . VAL B 1 28 ? 65.812 -43.875 -23.734 1 24.08 28 VAL B CA 1
ATOM 2944 C C . VAL B 1 28 ? 65.125 -42.531 -23.578 1 24.08 28 VAL B C 1
ATOM 2946 O O . VAL B 1 28 ? 63.875 -42.469 -23.562 1 24.08 28 VAL B O 1
ATOM 2949 N N . ASN B 1 29 ? 65.875 -41.375 -23.266 1 21.08 29 ASN B N 1
ATOM 2950 C CA . ASN B 1 29 ? 65.625 -40.031 -22.703 1 21.08 29 ASN B CA 1
ATOM 2951 C C . ASN B 1 29 ? 65.188 -39.062 -23.766 1 21.08 29 ASN B C 1
ATOM 2953 O O . ASN B 1 29 ? 65.188 -37.844 -23.547 1 21.08 29 ASN B O 1
ATOM 2957 N N . PRO B 1 30 ? 64.25 -39.438 -24.703 1 21.77 30 PRO B N 1
ATOM 2958 C CA . PRO B 1 30 ? 64.312 -38.406 -25.75 1 21.77 30 PRO B CA 1
ATOM 2959 C C . PRO B 1 30 ? 63.938 -37.031 -25.25 1 21.77 30 PRO B C 1
ATOM 2961 O O . PRO B 1 30 ? 63.219 -36.906 -24.25 1 21.77 30 PRO B O 1
ATOM 2964 N N . LYS B 1 31 ? 64.625 -35.906 -25.875 1 27.89 31 LYS B N 1
ATOM 2965 C CA . LYS B 1 31 ? 64.75 -34.469 -25.656 1 27.89 31 LYS B CA 1
ATOM 2966 C C . LYS B 1 31 ? 63.438 -33.781 -25.922 1 27.89 31 LYS B C 1
ATOM 2968 O O . LYS B 1 31 ? 63 -33.656 -27.062 1 27.89 31 LYS B O 1
ATOM 2973 N N . ILE B 1 32 ? 62.188 -34.094 -25.234 1 20.34 32 ILE B N 1
ATOM 2974 C CA . ILE B 1 32 ? 60.906 -33.594 -25.719 1 20.34 32 ILE B CA 1
ATOM 2975 C C . ILE B 1 32 ? 60.906 -32.062 -25.672 1 20.34 32 ILE B C 1
ATOM 2977 O O . ILE B 1 32 ? 61.312 -31.453 -24.672 1 20.34 32 ILE B O 1
ATOM 2981 N N . GLN B 1 33 ? 60.844 -31.422 -26.875 1 27.25 33 GLN B N 1
ATOM 2982 C CA . GLN B 1 33 ? 60.688 -30.031 -27.328 1 27.25 33 GLN B CA 1
ATOM 2983 C C . GLN B 1 33 ? 59.531 -29.344 -26.625 1 27.25 33 GLN B C 1
ATOM 2985 O O . GLN B 1 33 ? 58.5 -29.969 -26.406 1 27.25 33 GLN B O 1
ATOM 2990 N N . PRO B 1 34 ? 59.812 -28.219 -25.859 1 26.03 34 PRO B N 1
ATOM 2991 C CA . PRO B 1 34 ? 58.844 -27.547 -25 1 26.03 34 PRO B CA 1
ATOM 2992 C C . PRO B 1 34 ? 57.625 -27.016 -25.766 1 26.03 34 PRO B C 1
ATOM 2994 O O . PRO B 1 34 ? 57.812 -26.359 -26.797 1 26.03 34 PRO B O 1
ATOM 2997 N N . PHE B 1 35 ? 56.531 -27.812 -25.906 1 23.61 35 PHE B N 1
ATOM 2998 C CA . PHE B 1 35 ? 55.312 -27.359 -26.547 1 23.61 35 PHE B CA 1
ATOM 2999 C C . PHE B 1 35 ? 54.812 -26.062 -25.922 1 23.61 35 PHE B C 1
ATOM 3001 O O . PHE B 1 35 ? 54.781 -25.938 -24.703 1 23.61 35 PHE B O 1
ATOM 3008 N N . CYS B 1 36 ? 54.969 -24.906 -26.672 1 27.66 36 CYS B N 1
ATOM 3009 C CA . CYS B 1 36 ? 54.438 -23.562 -26.406 1 27.66 36 CYS B CA 1
ATOM 3010 C C . CYS B 1 36 ? 52.938 -23.609 -26.094 1 27.66 36 CYS B C 1
ATOM 3012 O O . CYS B 1 36 ? 52.156 -24.125 -26.891 1 27.66 36 CYS B O 1
ATOM 3014 N N . HIS B 1 37 ? 52.594 -23.75 -24.797 1 25.39 37 HIS B N 1
ATOM 3015 C CA . HIS B 1 37 ? 51.188 -23.781 -24.359 1 25.39 37 HIS B CA 1
ATOM 3016 C C . HIS B 1 37 ? 50.469 -22.531 -24.812 1 25.39 37 HIS B C 1
ATOM 3018 O O . HIS B 1 37 ? 50.844 -21.406 -24.453 1 25.39 37 HIS B O 1
ATOM 3024 N N . ARG B 1 38 ? 50.031 -22.469 -26.156 1 27.06 38 ARG B N 1
ATOM 3025 C CA . ARG B 1 38 ? 49.062 -21.469 -26.562 1 27.06 38 ARG B CA 1
ATOM 3026 C C . ARG B 1 38 ? 47.875 -21.422 -25.594 1 27.06 38 ARG B C 1
ATOM 3028 O O . ARG B 1 38 ? 47.219 -22.422 -25.359 1 27.06 38 ARG B O 1
ATOM 3035 N N . SER B 1 39 ? 48 -20.578 -24.547 1 28.97 39 SER B N 1
ATOM 3036 C CA . SER B 1 39 ? 46.906 -20.312 -23.625 1 28.97 39 SER B CA 1
ATOM 3037 C C . SER B 1 39 ? 45.625 -20 -24.391 1 28.97 39 SER B C 1
ATOM 3039 O O . SER B 1 39 ? 45.594 -19.047 -25.172 1 28.97 39 SER B O 1
ATOM 3041 N N . VAL B 1 40 ? 44.938 -21.047 -24.875 1 28.86 40 VAL B N 1
ATOM 3042 C CA . VAL B 1 40 ? 43.594 -20.797 -25.391 1 28.86 40 VAL B CA 1
ATOM 3043 C C . VAL B 1 40 ? 42.781 -20.094 -24.328 1 28.86 40 VAL B C 1
ATOM 3045 O O . VAL B 1 40 ? 42.594 -20.609 -23.219 1 28.86 40 VAL B O 1
ATOM 3048 N N . SER B 1 41 ? 42.906 -18.75 -24.281 1 31.8 41 SER B N 1
ATOM 3049 C CA . SER B 1 41 ? 41.938 -18 -23.5 1 31.8 41 SER B CA 1
ATOM 3050 C C . SER B 1 41 ? 40.5 -18.453 -23.781 1 31.8 41 SER B C 1
ATOM 3052 O O . SER B 1 41 ? 40.031 -18.359 -24.922 1 31.8 41 SER B O 1
ATOM 3054 N N . PHE B 1 42 ? 40.125 -19.531 -23.141 1 29.08 42 PHE B N 1
ATOM 3055 C CA . PHE B 1 42 ? 38.688 -19.859 -23.203 1 29.08 42 PHE B CA 1
ATOM 3056 C C . PHE B 1 42 ? 37.844 -18.688 -22.719 1 29.08 42 PHE B C 1
ATOM 3058 O O . PHE B 1 42 ? 37.938 -18.281 -21.547 1 29.08 42 PHE B O 1
ATOM 3065 N N . THR B 1 43 ? 37.75 -17.672 -23.594 1 31.98 43 THR B N 1
ATOM 3066 C CA . THR B 1 43 ? 36.625 -16.781 -23.297 1 31.98 43 THR B CA 1
ATOM 3067 C C . THR B 1 43 ? 35.375 -17.578 -22.984 1 31.98 43 THR B C 1
ATOM 3069 O O . THR B 1 43 ? 34.844 -18.297 -23.844 1 31.98 43 THR B O 1
ATOM 3072 N N . VAL B 1 44 ? 35.312 -18.031 -21.812 1 30.25 44 VAL B N 1
ATOM 3073 C CA . VAL B 1 44 ? 34 -18.547 -21.422 1 30.25 44 VAL B CA 1
ATOM 3074 C C . VAL B 1 44 ? 32.938 -17.516 -21.75 1 30.25 44 VAL B C 1
ATOM 3076 O O . VAL B 1 44 ? 32.938 -16.406 -21.219 1 30.25 44 VAL B O 1
ATOM 3079 N N . ALA B 1 45 ? 32.5 -17.5 -22.938 1 29.94 45 ALA B N 1
ATOM 3080 C CA . ALA B 1 45 ? 31.25 -16.812 -23.203 1 29.94 45 ALA B CA 1
ATOM 3081 C C . ALA B 1 45 ? 30.25 -17.078 -22.078 1 29.94 45 ALA B C 1
ATOM 3083 O O . ALA B 1 45 ? 29.891 -18.219 -21.812 1 29.94 45 ALA B O 1
ATOM 3084 N N . ARG B 1 46 ? 30.406 -16.312 -21.062 1 31.67 46 ARG B N 1
ATOM 3085 C CA . ARG B 1 46 ? 29.25 -16.328 -20.172 1 31.67 46 ARG B CA 1
ATOM 3086 C C . ARG B 1 46 ? 27.938 -16.359 -20.969 1 31.67 46 ARG B C 1
ATOM 3088 O O . ARG B 1 46 ? 27.609 -15.406 -21.672 1 31.67 46 ARG B O 1
ATOM 3095 N N . SER B 1 47 ? 27.766 -17.547 -21.641 1 30.47 47 SER B N 1
ATOM 3096 C CA . SER B 1 47 ? 26.406 -17.703 -22.172 1 30.47 47 SER B CA 1
ATOM 3097 C C . SER B 1 47 ? 25.375 -17.172 -21.188 1 30.47 47 SER B C 1
ATOM 3099 O O . SER B 1 47 ? 25.188 -17.719 -20.094 1 30.47 47 SER B O 1
ATOM 3101 N N . CYS B 1 48 ? 25.406 -15.914 -20.953 1 33.44 48 CYS B N 1
ATOM 3102 C CA . CYS B 1 48 ? 24.219 -15.398 -20.297 1 33.44 48 CYS B CA 1
ATOM 3103 C C . CYS B 1 48 ? 22.953 -16.016 -20.891 1 33.44 48 CYS B C 1
ATOM 3105 O O . CYS B 1 48 ? 22.688 -15.852 -22.078 1 33.44 48 CYS B O 1
ATOM 3107 N N . SER B 1 49 ? 22.641 -17.297 -20.594 1 34.41 49 SER B N 1
ATOM 3108 C CA . SER B 1 49 ? 21.312 -17.797 -20.953 1 34.41 49 SER B CA 1
ATOM 3109 C C . SER B 1 49 ? 20.312 -16.656 -21.078 1 34.41 49 SER B C 1
ATOM 3111 O O . SER B 1 49 ? 20.141 -15.875 -20.141 1 34.41 49 SER B O 1
ATOM 3113 N N . LYS B 1 50 ? 20.234 -16.031 -22.094 1 44.5 50 LYS B N 1
ATOM 3114 C CA . LYS B 1 50 ? 19.25 -15.008 -22.453 1 44.5 50 LYS B CA 1
ATOM 3115 C C . LYS B 1 50 ? 17.875 -15.352 -21.906 1 44.5 50 LYS B C 1
ATOM 3117 O O . LYS B 1 50 ? 17.297 -16.375 -22.281 1 44.5 50 LYS B O 1
ATOM 3122 N N . MET B 1 51 ? 17.656 -15.18 -20.609 1 54.03 51 MET B N 1
ATOM 3123 C CA . MET B 1 51 ? 16.297 -15.273 -20.078 1 54.03 51 MET B CA 1
ATOM 3124 C C . MET B 1 51 ? 15.266 -14.977 -21.156 1 54.03 51 MET B C 1
ATOM 3126 O O . MET B 1 51 ? 15.375 -13.969 -21.859 1 54.03 51 MET B O 1
ATOM 3130 N N . ALA B 1 52 ? 14.609 -16.062 -21.688 1 60.84 52 ALA B N 1
ATOM 3131 C CA . ALA B 1 52 ? 13.555 -15.859 -22.672 1 60.84 52 ALA B CA 1
ATOM 3132 C C . ALA B 1 52 ? 12.688 -14.656 -22.297 1 60.84 52 ALA B C 1
ATOM 3134 O O . ALA B 1 52 ? 12.227 -14.547 -21.156 1 60.84 52 ALA B O 1
ATOM 3135 N N . SER B 1 53 ? 12.742 -13.555 -23.062 1 86.75 53 SER B N 1
ATOM 3136 C CA . SER B 1 53 ? 12.062 -12.281 -22.844 1 86.75 53 SER B CA 1
ATOM 3137 C C . SER B 1 53 ? 10.617 -12.344 -23.328 1 86.75 53 SER B C 1
ATOM 3139 O O . SER B 1 53 ? 10.344 -12.891 -24.406 1 86.75 53 SER B O 1
ATOM 3141 N N . TYR B 1 54 ? 9.695 -12.297 -22.5 1 97.25 54 TYR B N 1
ATOM 3142 C CA . TYR B 1 54 ? 8.281 -12.195 -22.828 1 97.25 54 TYR B CA 1
ATOM 3143 C C . TYR B 1 54 ? 7.785 -10.766 -22.688 1 97.25 54 TYR B C 1
ATOM 3145 O O . TYR B 1 54 ? 8.273 -10.008 -21.844 1 97.25 54 TYR B O 1
ATOM 3153 N N . THR B 1 55 ? 6.887 -10.359 -23.531 1 98.06 55 THR B N 1
ATOM 3154 C CA . THR B 1 55 ? 6.223 -9.062 -23.453 1 98.06 55 THR B CA 1
ATOM 3155 C C . THR B 1 55 ? 4.707 -9.234 -23.359 1 98.06 55 THR B C 1
ATOM 3157 O O . THR B 1 55 ? 4.184 -10.328 -23.609 1 98.06 55 THR B O 1
ATOM 3160 N N . ILE B 1 56 ? 4.07 -8.195 -22.953 1 98.56 56 ILE B N 1
ATOM 3161 C CA . ILE B 1 56 ? 2.623 -8.297 -22.812 1 98.56 56 ILE B CA 1
ATOM 3162 C C . ILE B 1 56 ? 1.938 -7.348 -23.797 1 98.56 56 ILE B C 1
ATOM 3164 O O . ILE B 1 56 ? 2.561 -6.406 -24.281 1 98.56 56 ILE B O 1
ATOM 3168 N N . GLU B 1 57 ? 0.721 -7.652 -24.078 1 98.31 57 GLU B N 1
ATOM 3169 C CA . GLU B 1 57 ? -0.196 -6.773 -24.797 1 98.31 57 GLU B CA 1
ATOM 3170 C C . GLU B 1 57 ? -1.589 -6.801 -24.172 1 98.31 57 GLU B C 1
ATOM 3172 O O . GLU B 1 57 ? -2.164 -7.871 -23.969 1 98.31 57 GLU B O 1
ATOM 3177 N N . GLU B 1 58 ? -2.107 -5.625 -23.891 1 98.19 58 GLU B N 1
ATOM 3178 C CA . GLU B 1 58 ? -3.381 -5.516 -23.188 1 98.19 58 GLU B CA 1
ATOM 3179 C C . GLU B 1 58 ? -4.539 -5.34 -24.172 1 98.19 58 GLU B C 1
ATOM 3181 O O . GLU B 1 58 ? -4.371 -4.758 -25.25 1 98.19 58 GLU B O 1
ATOM 3186 N N . ARG B 1 59 ? -5.668 -5.895 -23.844 1 98.06 59 ARG B N 1
ATOM 3187 C CA . ARG B 1 59 ? -6.941 -5.711 -24.547 1 98.06 59 ARG B CA 1
ATOM 3188 C C . ARG B 1 59 ? -8.055 -5.355 -23.562 1 98.06 59 ARG B C 1
ATOM 3190 O O . ARG B 1 59 ? -7.973 -5.695 -22.375 1 98.06 59 ARG B O 1
ATOM 3197 N N . GLY B 1 60 ? -9.086 -4.633 -24.047 1 97.94 60 GLY B N 1
ATOM 3198 C CA . GLY B 1 60 ? -10.164 -4.195 -23.172 1 97.94 60 GLY B CA 1
ATOM 3199 C C . GLY B 1 60 ? -9.766 -3.043 -22.266 1 97.94 60 GLY B C 1
ATOM 3200 O O . GLY B 1 60 ? -8.594 -2.887 -21.922 1 97.94 60 GLY B O 1
ATOM 3201 N N . PRO B 1 61 ? -10.805 -2.24 -21.797 1 97.12 61 PRO B N 1
ATOM 3202 C CA . PRO B 1 61 ? -10.484 -1.158 -20.875 1 97.12 61 PRO B CA 1
ATOM 3203 C C . PRO B 1 61 ? -10.008 -1.669 -19.516 1 97.12 61 PRO B C 1
ATOM 3205 O O . PRO B 1 61 ? -10.586 -2.613 -18.969 1 97.12 61 PRO B O 1
ATOM 3208 N N . GLN B 1 62 ? -8.961 -1.061 -19.016 1 96.94 62 GLN B N 1
ATOM 3209 C CA . GLN B 1 62 ? -8.523 -1.377 -17.672 1 96.94 62 GLN B CA 1
ATOM 3210 C C . GLN B 1 62 ? -9.641 -1.155 -16.656 1 96.94 62 GLN B C 1
ATOM 3212 O O . GLN B 1 62 ? -10.422 -0.207 -16.781 1 96.94 62 GLN B O 1
ATOM 3217 N N . ASN B 1 63 ? -9.719 -2.025 -15.719 1 97.12 63 ASN B N 1
ATOM 3218 C CA . ASN B 1 63 ? -10.719 -1.982 -14.664 1 97.12 63 ASN B CA 1
ATOM 3219 C C . ASN B 1 63 ? -12.117 -2.289 -15.203 1 97.12 63 ASN B C 1
ATOM 3221 O O . ASN B 1 63 ? -13.102 -1.726 -14.727 1 97.12 63 ASN B O 1
ATOM 3225 N N . SER B 1 64 ? -12.203 -3.059 -16.234 1 97.5 64 SER B N 1
ATOM 3226 C CA . SER B 1 64 ? -13.469 -3.521 -16.797 1 97.5 64 SER B CA 1
ATOM 3227 C C . SER B 1 64 ? -13.5 -5.039 -16.906 1 97.5 64 SER B C 1
ATOM 3229 O O . SER B 1 64 ? -12.469 -5.699 -16.766 1 97.5 64 SER B O 1
ATOM 3231 N N . MET B 1 65 ? -14.633 -5.59 -17.188 1 96.81 65 MET B N 1
ATOM 3232 C CA . MET B 1 65 ? -14.812 -7.031 -17.328 1 96.81 65 MET B CA 1
ATOM 3233 C C . MET B 1 65 ? -14.148 -7.531 -18.609 1 96.81 65 MET B C 1
ATOM 3235 O O . MET B 1 65 ? -13.914 -8.727 -18.766 1 96.81 65 MET B O 1
ATOM 3239 N N . ASP B 1 66 ? -13.805 -6.617 -19.469 1 97.44 66 ASP B N 1
ATOM 3240 C CA . ASP B 1 66 ? -13.258 -6.996 -20.766 1 97.44 66 ASP B CA 1
ATOM 3241 C C . ASP B 1 66 ? -11.727 -6.961 -20.75 1 97.44 66 ASP B C 1
ATOM 3243 O O . ASP B 1 66 ? -11.086 -7.402 -21.688 1 97.44 66 ASP B O 1
ATOM 3247 N N . TYR B 1 67 ? -11.148 -6.473 -19.688 1 98.44 67 TYR B N 1
ATOM 3248 C CA . TYR B 1 67 ? -9.703 -6.285 -19.625 1 98.44 67 TYR B CA 1
ATOM 3249 C C . TYR B 1 67 ? -8.977 -7.625 -19.609 1 98.44 67 TYR B C 1
ATOM 3251 O O . TYR B 1 67 ? -9.375 -8.547 -18.891 1 98.44 67 TYR B O 1
ATOM 3259 N N . ARG B 1 68 ? -7.926 -7.762 -20.5 1 98.62 68 ARG B N 1
ATOM 3260 C CA . ARG B 1 68 ? -7.09 -8.953 -20.609 1 98.62 68 ARG B CA 1
ATOM 3261 C C . ARG B 1 68 ? -5.629 -8.57 -20.844 1 98.62 68 ARG B C 1
ATOM 3263 O O . ARG B 1 68 ? -5.344 -7.57 -21.5 1 98.62 68 ARG B O 1
ATOM 3270 N N . VAL B 1 69 ? -4.77 -9.383 -20.328 1 98.81 69 VAL B N 1
ATOM 3271 C CA . VAL B 1 69 ? -3.34 -9.258 -20.594 1 98.81 69 VAL B CA 1
ATOM 3272 C C . VAL B 1 69 ? -2.85 -10.5 -21.344 1 98.81 69 VAL B C 1
ATOM 3274 O O . VAL B 1 69 ? -2.875 -11.609 -20.797 1 98.81 69 VAL B O 1
ATOM 3277 N N . PHE B 1 70 ? -2.398 -10.297 -22.547 1 98.88 70 PHE B N 1
ATOM 3278 C CA . PHE B 1 70 ? -1.869 -11.367 -23.375 1 98.88 70 PHE B CA 1
ATOM 3279 C C . PHE B 1 70 ? -0.346 -11.328 -23.406 1 98.88 70 PHE B C 1
ATOM 3281 O O . PHE B 1 70 ? 0.26 -10.305 -23.062 1 98.88 70 PHE B O 1
ATOM 3288 N N . PHE B 1 71 ? 0.259 -12.445 -23.781 1 98.88 71 PHE B N 1
ATOM 3289 C CA . PHE B 1 71 ? 1.71 -12.586 -23.75 1 98.88 71 PHE B CA 1
ATOM 3290 C C . PHE B 1 71 ? 2.252 -12.898 -25.141 1 98.88 71 PHE B C 1
ATOM 3292 O O . PHE B 1 71 ? 1.605 -13.594 -25.938 1 98.88 71 PHE B O 1
ATOM 3299 N N . LYS B 1 72 ? 3.445 -12.398 -25.375 1 98.5 72 LYS B N 1
ATOM 3300 C CA . LYS B 1 72 ? 4.223 -12.719 -26.562 1 98.5 72 LYS B CA 1
ATOM 3301 C C . LYS B 1 72 ? 5.633 -13.18 -26.203 1 98.5 72 LYS B C 1
ATOM 3303 O O . LYS B 1 72 ? 6.223 -12.672 -25.234 1 98.5 72 LYS B O 1
ATOM 3308 N N . ASN B 1 73 ? 6.109 -14.133 -26.984 1 97 73 ASN B N 1
ATOM 3309 C CA . ASN B 1 73 ? 7.504 -14.508 -26.797 1 97 73 ASN B CA 1
ATOM 3310 C C . ASN B 1 73 ? 8.438 -13.617 -27.609 1 97 73 ASN B C 1
ATOM 3312 O O . ASN B 1 73 ? 8.008 -12.625 -28.188 1 97 73 ASN B O 1
ATOM 3316 N N . ALA B 1 74 ? 9.711 -13.945 -27.609 1 94.69 74 ALA B N 1
ATOM 3317 C CA . ALA B 1 74 ? 10.734 -13.102 -28.219 1 94.69 74 ALA B CA 1
ATOM 3318 C C . ALA B 1 74 ? 10.531 -13.008 -29.734 1 94.69 74 ALA B C 1
ATOM 3320 O O . ALA B 1 74 ? 10.914 -12.008 -30.344 1 94.69 74 ALA B O 1
ATOM 3321 N N . SER B 1 75 ? 9.914 -14.023 -30.297 1 94.44 75 SER B N 1
ATOM 3322 C CA . SER B 1 75 ? 9.688 -14.047 -31.734 1 94.44 75 SER B CA 1
ATOM 3323 C C . SER B 1 75 ? 8.43 -13.273 -32.125 1 94.44 75 SER B C 1
ATOM 3325 O O . SER B 1 75 ? 8.117 -13.133 -33.312 1 94.44 75 SER B O 1
ATOM 3327 N N . GLY B 1 76 ? 7.68 -12.812 -31.109 1 96.31 76 GLY B N 1
ATOM 3328 C CA . GLY B 1 76 ? 6.469 -12.047 -31.359 1 96.31 76 GLY B CA 1
ATOM 3329 C C . GLY B 1 76 ? 5.227 -12.906 -31.469 1 96.31 76 GLY B C 1
ATOM 3330 O O . GLY B 1 76 ? 4.148 -12.414 -31.812 1 96.31 76 GLY B O 1
ATOM 3331 N N . THR B 1 77 ? 5.387 -14.188 -31.234 1 97.88 77 THR B N 1
ATOM 3332 C CA . THR B 1 77 ? 4.262 -15.117 -31.25 1 97.88 77 THR B CA 1
ATOM 3333 C C . THR B 1 77 ? 3.473 -15.031 -29.953 1 97.88 77 THR B C 1
ATOM 3335 O O . THR B 1 77 ? 4.059 -15.016 -28.859 1 97.88 77 THR B O 1
ATOM 3338 N N . TYR B 1 78 ? 2.127 -14.891 -30.109 1 98.62 78 TYR B N 1
ATOM 3339 C CA . TYR B 1 78 ? 1.287 -14.93 -28.906 1 98.62 78 TYR B CA 1
ATOM 3340 C C . TYR B 1 78 ? 1.342 -16.297 -28.25 1 98.62 78 TYR B C 1
ATOM 3342 O O . TYR B 1 78 ? 1.27 -17.328 -28.938 1 98.62 78 TYR B O 1
ATOM 3350 N N . VAL B 1 79 ? 1.459 -16.328 -26.922 1 98.75 79 VAL B N 1
ATOM 3351 C CA . VAL B 1 79 ? 1.648 -17.578 -26.219 1 98.75 79 VAL B CA 1
ATOM 3352 C C . VAL B 1 79 ? 0.76 -17.609 -24.969 1 98.75 79 VAL B C 1
ATOM 3354 O O . VAL B 1 79 ? 0.359 -16.562 -24.453 1 98.75 79 VAL B O 1
ATOM 3357 N N . SER B 1 80 ? 0.398 -18.844 -24.562 1 98.81 80 SER B N 1
ATOM 3358 C CA . SER B 1 80 ? -0.275 -19.047 -23.281 1 98.81 80 SER B CA 1
ATOM 3359 C C . SER B 1 80 ? 0.71 -18.984 -22.109 1 98.81 80 SER B C 1
ATOM 3361 O O . SER B 1 80 ? 1.675 -19.75 -22.062 1 98.81 80 SER B O 1
ATOM 3363 N N . PRO B 1 81 ? 0.493 -18.078 -21.125 1 98.88 81 PRO B N 1
ATOM 3364 C CA . PRO B 1 81 ? 1.369 -18.062 -19.953 1 98.88 81 PRO B CA 1
ATOM 3365 C C . PRO B 1 81 ? 1.224 -19.312 -19.094 1 98.88 81 PRO B C 1
ATOM 3367 O O . PRO B 1 81 ? 2.066 -19.578 -18.234 1 98.88 81 PRO B O 1
ATOM 3370 N N . PHE B 1 82 ? 0.206 -20.078 -19.312 1 98.88 82 PHE B N 1
ATOM 3371 C CA . PHE B 1 82 ? -0.054 -21.312 -18.594 1 98.88 82 PHE B CA 1
ATOM 3372 C C . PHE B 1 82 ? 0.723 -22.469 -19.203 1 98.88 82 PHE B C 1
ATOM 3374 O O . PHE B 1 82 ? 1.37 -23.234 -18.484 1 98.88 82 PHE B O 1
ATOM 3381 N N . HIS B 1 83 ? 0.744 -22.5 -20.531 1 98.81 83 HIS B N 1
ATOM 3382 C CA . HIS B 1 83 ? 1.179 -23.719 -21.188 1 98.81 83 HIS B CA 1
ATOM 3383 C C . HIS B 1 83 ? 2.496 -23.516 -21.922 1 98.81 83 HIS B C 1
ATOM 3385 O O . HIS B 1 83 ? 3.332 -24.422 -21.984 1 98.81 83 HIS B O 1
ATOM 3391 N N . ASP B 1 84 ? 2.682 -22.359 -22.484 1 98.62 84 ASP B N 1
ATOM 3392 C CA . ASP B 1 84 ? 3.777 -22.172 -23.438 1 98.62 84 ASP B CA 1
ATOM 3393 C C . ASP B 1 84 ? 5.039 -21.688 -22.719 1 98.62 84 ASP B C 1
ATOM 3395 O O . ASP B 1 84 ? 6.148 -21.844 -23.234 1 98.62 84 ASP B O 1
ATOM 3399 N N . ILE B 1 85 ? 4.918 -20.984 -21.594 1 98.56 85 ILE B N 1
ATOM 3400 C CA . ILE B 1 85 ? 6.09 -20.578 -20.828 1 98.56 85 ILE B CA 1
ATOM 3401 C C . ILE B 1 85 ? 6.621 -21.766 -20.031 1 98.56 85 ILE B C 1
ATOM 3403 O O . ILE B 1 85 ? 5.883 -22.391 -19.266 1 98.56 85 ILE B O 1
ATOM 3407 N N . PRO B 1 86 ? 7.871 -22.109 -20.281 1 98.12 86 PRO B N 1
ATOM 3408 C CA . PRO B 1 86 ? 8.398 -23.297 -19.594 1 98.12 86 PRO B CA 1
ATOM 3409 C C . PRO B 1 86 ? 8.469 -23.109 -18.078 1 98.12 86 PRO B C 1
ATOM 3411 O O . PRO B 1 86 ? 8.727 -22.016 -17.594 1 98.12 86 PRO B O 1
ATOM 3414 N N . LEU B 1 87 ? 8.227 -24.188 -17.359 1 98.56 87 LEU B N 1
ATOM 3415 C CA . LEU B 1 87 ? 8.391 -24.188 -15.914 1 98.56 87 LEU B CA 1
ATOM 3416 C C . LEU B 1 87 ? 9.828 -23.844 -15.531 1 98.56 87 LEU B C 1
ATOM 3418 O O . LEU B 1 87 ? 10.07 -22.922 -14.75 1 98.56 87 LEU B O 1
ATOM 3422 N N . THR B 1 88 ? 10.734 -24.625 -16.094 1 97.94 88 THR B N 1
ATOM 3423 C CA . THR B 1 88 ? 12.156 -24.391 -15.859 1 97.94 88 THR B CA 1
ATOM 3424 C C . THR B 1 88 ? 12.719 -23.422 -16.906 1 97.94 88 THR B C 1
ATOM 3426 O O . THR B 1 88 ? 12.57 -23.656 -18.109 1 97.94 88 THR B O 1
ATOM 3429 N N . PRO B 1 89 ? 13.328 -22.359 -16.391 1 96.62 89 PRO B N 1
ATOM 3430 C CA . PRO B 1 89 ? 13.938 -21.453 -17.375 1 96.62 89 PRO B CA 1
ATOM 3431 C C . PRO B 1 89 ? 15.016 -22.141 -18.203 1 96.62 89 PRO B C 1
ATOM 3433 O O . PRO B 1 89 ? 15.844 -22.891 -17.672 1 96.62 89 PRO B O 1
ATOM 3436 N N . PRO B 1 90 ? 14.969 -21.828 -19.453 1 91.06 90 PRO B N 1
ATOM 3437 C CA . PRO B 1 90 ? 16.016 -22.422 -20.297 1 91.06 90 PRO B CA 1
ATOM 3438 C C . PRO B 1 90 ? 17.422 -22.047 -19.812 1 91.06 90 PRO B C 1
ATOM 3440 O O . PRO B 1 90 ? 17.688 -20.891 -19.516 1 91.06 90 PRO B O 1
ATOM 3443 N N . GLY B 1 91 ? 18.219 -22.984 -19.703 1 88.25 91 GLY B N 1
ATOM 3444 C CA . GLY B 1 91 ? 19.609 -22.75 -19.344 1 88.25 91 GLY B CA 1
ATOM 3445 C C . GLY B 1 91 ? 19.844 -22.719 -17.844 1 88.25 91 GLY B C 1
ATOM 3446 O O . GLY B 1 91 ? 21 -22.625 -17.391 1 88.25 91 GLY B O 1
ATOM 3447 N N . SER B 1 92 ? 18.766 -22.766 -17.109 1 89.25 92 SER B N 1
ATOM 3448 C CA . SER B 1 92 ? 18.938 -22.75 -15.656 1 89.25 92 SER B CA 1
ATOM 3449 C C . SER B 1 92 ? 19.578 -24.062 -15.172 1 89.25 92 SER B C 1
ATOM 3451 O O . SER B 1 92 ? 19.219 -25.141 -15.641 1 89.25 92 SER B O 1
ATOM 3453 N N . THR B 1 93 ? 20.531 -23.953 -14.234 1 91.38 93 THR B N 1
ATOM 3454 C CA . THR B 1 93 ? 21.188 -25.125 -13.672 1 91.38 93 THR B CA 1
ATOM 3455 C C . THR B 1 93 ? 20.734 -25.375 -12.242 1 91.38 93 THR B C 1
ATOM 3457 O O . THR B 1 93 ? 21 -26.438 -11.672 1 91.38 93 THR B O 1
ATOM 3460 N N . ASP B 1 94 ? 20.078 -24.469 -11.695 1 94.31 94 ASP B N 1
ATOM 3461 C CA . ASP B 1 94 ? 19.547 -24.609 -10.344 1 94.31 94 ASP B CA 1
ATOM 3462 C C . ASP B 1 94 ? 18.172 -25.266 -10.367 1 94.31 94 ASP B C 1
ATOM 3464 O O . ASP B 1 94 ? 17.219 -24.703 -10.906 1 94.31 94 ASP B O 1
ATOM 3468 N N . PRO B 1 95 ? 18.078 -26.438 -9.773 1 96.25 95 PRO B N 1
ATOM 3469 C CA . PRO B 1 95 ? 16.812 -27.172 -9.828 1 96.25 95 PRO B CA 1
ATOM 3470 C C . PRO B 1 95 ? 15.695 -26.484 -9.031 1 96.25 95 PRO B C 1
ATOM 3472 O O . PRO B 1 95 ? 14.531 -26.875 -9.148 1 96.25 95 PRO B O 1
ATOM 3475 N N . ALA B 1 96 ? 16.016 -25.484 -8.258 1 98.19 96 ALA B N 1
ATOM 3476 C CA . ALA B 1 96 ? 15.016 -24.828 -7.422 1 98.19 96 ALA B CA 1
ATOM 3477 C C . ALA B 1 96 ? 14.523 -23.547 -8.07 1 98.19 96 ALA B C 1
ATOM 3479 O O . ALA B 1 96 ? 13.719 -22.812 -7.48 1 98.19 96 ALA B O 1
ATOM 3480 N N . VAL B 1 97 ? 15.047 -23.266 -9.234 1 98.62 97 VAL B N 1
ATOM 3481 C CA . VAL B 1 97 ? 14.695 -22.016 -9.906 1 98.62 97 VAL B CA 1
ATOM 3482 C C . VAL B 1 97 ? 13.656 -22.281 -10.992 1 98.62 97 VAL B C 1
ATOM 3484 O O . VAL B 1 97 ? 13.82 -23.203 -11.797 1 98.62 97 VAL B O 1
ATOM 3487 N N . PHE B 1 98 ? 12.617 -21.484 -10.984 1 98.88 98 PHE B N 1
ATOM 3488 C CA . PHE B 1 98 ? 11.516 -21.656 -11.93 1 98.88 98 PHE B CA 1
ATOM 3489 C C . PHE B 1 98 ? 11.07 -20.312 -12.484 1 98.88 98 PHE B C 1
ATOM 3491 O O . PHE B 1 98 ? 11.336 -19.266 -11.883 1 98.88 98 PHE B O 1
ATOM 3498 N N . ASN B 1 99 ? 10.406 -20.312 -13.688 1 98.81 99 ASN B N 1
ATOM 3499 C CA . ASN B 1 99 ? 9.68 -19.156 -14.164 1 98.81 99 ASN B CA 1
ATOM 3500 C C . ASN B 1 99 ? 8.391 -18.922 -13.367 1 98.81 99 ASN B C 1
ATOM 3502 O O . ASN B 1 99 ? 7.699 -19.875 -13.023 1 98.81 99 ASN B O 1
ATOM 3506 N N . MET B 1 100 ? 8.164 -17.719 -13.078 1 98.88 100 MET B N 1
ATOM 3507 C CA . MET B 1 100 ? 6.918 -17.281 -12.461 1 98.88 100 MET B CA 1
ATOM 3508 C C . MET B 1 100 ? 6.219 -16.234 -13.336 1 98.88 100 MET B C 1
ATOM 3510 O O . MET B 1 100 ? 6.863 -15.336 -13.867 1 98.88 100 MET B O 1
ATOM 3514 N N . VAL B 1 101 ? 4.949 -16.422 -13.523 1 98.94 101 VAL B N 1
ATOM 3515 C CA . VAL B 1 101 ? 4.113 -15.406 -14.156 1 98.94 101 VAL B CA 1
ATOM 3516 C C . VAL B 1 101 ? 3.455 -14.547 -13.086 1 98.94 101 VAL B C 1
ATOM 3518 O O . VAL B 1 101 ? 2.662 -15.039 -12.281 1 98.94 101 VAL B O 1
ATOM 3521 N N . VAL B 1 102 ? 3.74 -13.25 -13.086 1 98.94 102 VAL B N 1
ATOM 3522 C CA . VAL B 1 102 ? 3.184 -12.344 -12.086 1 98.94 102 VAL B CA 1
ATOM 3523 C C . VAL B 1 102 ? 1.781 -11.906 -12.508 1 98.94 102 VAL B C 1
ATOM 3525 O O . VAL B 1 102 ? 1.602 -11.336 -13.586 1 98.94 102 VAL B O 1
ATOM 3528 N N . GLU B 1 103 ? 0.84 -12.219 -11.648 1 98.94 103 GLU B N 1
ATOM 3529 C CA . GLU B 1 103 ? -0.55 -11.852 -11.898 1 98.94 103 GLU B CA 1
ATOM 3530 C C . GLU B 1 103 ? -0.93 -10.578 -11.148 1 98.94 103 GLU B C 1
ATOM 3532 O O . GLU B 1 103 ? -1.647 -9.727 -11.68 1 98.94 103 GLU B O 1
ATOM 3537 N N . VAL B 1 104 ? -0.46 -10.523 -9.984 1 98.88 104 VAL B N 1
ATOM 3538 C CA . VAL B 1 104 ? -0.852 -9.453 -9.062 1 98.88 104 VAL B CA 1
ATOM 3539 C C . VAL B 1 104 ? 0.393 -8.82 -8.453 1 98.88 104 VAL B C 1
ATOM 3541 O O . VAL B 1 104 ? 1.088 -9.438 -7.645 1 98.88 104 VAL B O 1
ATOM 3544 N N . PRO B 1 105 ? 0.7 -7.559 -8.82 1 98.75 105 PRO B N 1
ATOM 3545 C CA . PRO B 1 105 ? 1.8 -6.863 -8.148 1 98.75 105 PRO B CA 1
ATOM 3546 C C . PRO B 1 105 ? 1.538 -6.645 -6.664 1 98.75 105 PRO B C 1
ATOM 3548 O O . PRO B 1 105 ? 0.392 -6.426 -6.258 1 98.75 105 PRO B O 1
ATOM 3551 N N . ARG B 1 106 ? 2.561 -6.688 -5.844 1 98.69 106 ARG B N 1
ATOM 3552 C CA . ARG B 1 106 ? 2.441 -6.406 -4.418 1 98.69 106 ARG B CA 1
ATOM 3553 C C . ARG B 1 106 ? 1.715 -5.09 -4.176 1 98.69 106 ARG B C 1
ATOM 3555 O O . ARG B 1 106 ? 1.907 -4.125 -4.918 1 98.69 106 ARG B O 1
ATOM 3562 N N . TRP B 1 107 ? 0.83 -5.082 -3.148 1 98.38 107 TRP B N 1
ATOM 3563 C CA . TRP B 1 107 ? 0.105 -3.934 -2.619 1 98.38 107 TRP B CA 1
ATOM 3564 C C . TRP B 1 107 ? -0.975 -3.473 -3.594 1 98.38 107 TRP B C 1
ATOM 3566 O O . TRP B 1 107 ? -1.314 -2.289 -3.639 1 98.38 107 TRP B O 1
ATOM 3576 N N . THR B 1 108 ? -1.467 -4.336 -4.441 1 98.19 108 THR B N 1
ATOM 3577 C CA . THR B 1 108 ? -2.666 -4.102 -5.238 1 98.19 108 THR B CA 1
ATOM 3578 C C . THR B 1 108 ? -3.785 -5.055 -4.824 1 98.19 108 THR B C 1
ATOM 3580 O O . THR B 1 108 ? -3.539 -6.043 -4.129 1 98.19 108 THR B O 1
ATOM 3583 N N . ASN B 1 109 ? -4.977 -4.762 -5.23 1 98.31 109 ASN B N 1
ATOM 3584 C CA . ASN B 1 109 ? -6.125 -5.449 -4.66 1 98.31 109 ASN B CA 1
ATOM 3585 C C . ASN B 1 109 ? -6.844 -6.301 -5.703 1 98.31 109 ASN B C 1
ATOM 3587 O O . ASN B 1 109 ? -7.621 -7.195 -5.355 1 98.31 109 ASN B O 1
ATOM 3591 N N . ALA B 1 110 ? -6.68 -5.992 -6.984 1 98.5 110 ALA B N 1
ATOM 3592 C CA . ALA B 1 110 ? -7.445 -6.676 -8.023 1 98.5 110 ALA B CA 1
ATOM 3593 C C . ALA B 1 110 ? -7.082 -8.156 -8.086 1 98.5 110 ALA B C 1
ATOM 3595 O O . ALA B 1 110 ? -5.906 -8.508 -8.188 1 98.5 110 ALA B O 1
ATOM 3596 N N . LYS B 1 111 ? -8.055 -9.062 -7.996 1 98.5 111 LYS B N 1
ATOM 3597 C CA . LYS B 1 111 ? -7.832 -10.508 -8.094 1 98.5 111 LYS B CA 1
ATOM 3598 C C . LYS B 1 111 ? -7.613 -10.93 -9.539 1 98.5 111 LYS B C 1
ATOM 3600 O O . LYS B 1 111 ? -8.492 -11.531 -10.156 1 98.5 111 LYS B O 1
ATOM 3605 N N . MET B 1 112 ? -6.43 -10.648 -9.984 1 98.75 112 MET B N 1
ATOM 3606 C CA . MET B 1 112 ? -6.023 -10.992 -11.344 1 98.75 112 MET B CA 1
ATOM 3607 C C . MET B 1 112 ? -5.449 -12.406 -11.406 1 98.75 112 MET B C 1
ATOM 3609 O O . MET B 1 112 ? -4.648 -12.789 -10.547 1 98.75 112 MET B O 1
ATOM 3613 N N . GLU B 1 113 ? -5.855 -13.156 -12.383 1 98.56 113 GLU B N 1
ATOM 3614 C CA . GLU B 1 113 ? -5.383 -14.531 -12.508 1 98.56 113 GLU B CA 1
ATOM 3615 C C . GLU B 1 113 ? -5.32 -14.969 -13.969 1 98.56 113 GLU B C 1
ATOM 3617 O O . GLU B 1 113 ? -6.008 -14.398 -14.82 1 98.56 113 GLU B O 1
ATOM 3622 N N . ILE B 1 114 ? -4.477 -15.938 -14.203 1 98.81 114 ILE B N 1
ATOM 3623 C CA . ILE B 1 114 ? -4.523 -16.625 -15.484 1 98.81 114 ILE B CA 1
ATOM 3624 C C . ILE B 1 114 ? -5.891 -17.266 -15.68 1 98.81 114 ILE B C 1
ATOM 3626 O O . ILE B 1 114 ? -6.305 -18.109 -14.875 1 98.81 114 ILE B O 1
ATOM 3630 N N . LYS B 1 115 ? -6.555 -16.844 -16.703 1 98.56 115 LYS B N 1
ATOM 3631 C CA . LYS B 1 115 ? -7.859 -17.422 -17 1 98.56 115 LYS B CA 1
ATOM 3632 C C . LYS B 1 115 ? -7.719 -18.75 -17.719 1 98.56 115 LYS B C 1
ATOM 3634 O O . LYS B 1 115 ? -7.625 -18.781 -18.953 1 98.56 115 LYS B O 1
ATOM 3639 N N . THR B 1 116 ? -7.898 -19.781 -17.047 1 98.62 116 THR B N 1
ATOM 3640 C CA . THR B 1 116 ? -7.559 -21.125 -17.516 1 98.62 116 THR B CA 1
ATOM 3641 C C . THR B 1 116 ? -8.609 -21.625 -18.5 1 98.62 116 THR B C 1
ATOM 3643 O O . THR B 1 116 ? -8.391 -22.625 -19.188 1 98.62 116 THR B O 1
ATOM 3646 N N . THR B 1 117 ? -9.734 -20.922 -18.672 1 98.19 117 THR B N 1
ATOM 3647 C CA . THR B 1 117 ? -10.844 -21.406 -19.484 1 98.19 117 THR B CA 1
ATOM 3648 C C . THR B 1 117 ? -10.969 -20.594 -20.766 1 98.19 117 THR B C 1
ATOM 3650 O O . THR B 1 117 ? -11.969 -20.703 -21.484 1 98.19 117 THR B O 1
ATOM 3653 N N . GLU B 1 118 ? -10.023 -19.766 -21.016 1 97.94 118 GLU B N 1
ATOM 3654 C CA . GLU B 1 118 ? -10.023 -18.969 -22.234 1 97.94 118 GLU B CA 1
ATOM 3655 C C . GLU B 1 118 ? -8.812 -19.297 -23.109 1 97.94 118 GLU B C 1
ATOM 3657 O O . GLU B 1 118 ? -7.75 -19.641 -22.594 1 97.94 118 GLU B O 1
ATOM 3662 N N . LYS B 1 119 ? -9.016 -19.141 -24.391 1 97.75 119 LYS B N 1
ATOM 3663 C CA . LYS B 1 119 ? -7.922 -19.375 -25.344 1 97.75 119 LYS B CA 1
ATOM 3664 C C . LYS B 1 119 ? -6.754 -18.422 -25.062 1 97.75 119 LYS B C 1
ATOM 3666 O O . LYS B 1 119 ? -6.957 -17.25 -24.75 1 97.75 119 LYS B O 1
ATOM 3671 N N . LEU B 1 120 ? -5.582 -18.953 -25.156 1 98.31 120 LEU B N 1
ATOM 3672 C CA . LEU B 1 120 ? -4.32 -18.266 -24.875 1 98.31 120 LEU B CA 1
ATOM 3673 C C . LEU B 1 120 ? -4.176 -17.984 -23.391 1 98.31 120 LEU B C 1
ATOM 3675 O O . LEU B 1 120 ? -3.135 -17.484 -22.953 1 98.31 120 LEU B O 1
ATOM 3679 N N . ASN B 1 121 ? -5.191 -18.203 -22.609 1 98.81 121 ASN B N 1
ATOM 3680 C CA . ASN B 1 121 ? -5.176 -18.109 -21.156 1 98.81 121 ASN B CA 1
ATOM 3681 C C . ASN B 1 121 ? -4.66 -16.75 -20.703 1 98.81 121 ASN B C 1
ATOM 3683 O O . ASN B 1 121 ? -3.729 -16.672 -19.891 1 98.81 121 ASN B O 1
ATOM 3687 N N . PRO B 1 122 ? -5.258 -15.617 -21.109 1 98.88 122 PRO B N 1
ATOM 3688 C CA . PRO B 1 122 ? -4.789 -14.312 -20.656 1 98.88 122 PRO B CA 1
ATOM 3689 C C . PRO B 1 122 ? -4.961 -14.109 -19.156 1 98.88 122 PRO B C 1
ATOM 3691 O O . PRO B 1 122 ? -5.68 -14.875 -18.5 1 98.88 122 PRO B O 1
ATOM 3694 N N . ILE B 1 123 ? -4.215 -13.164 -18.578 1 98.88 123 ILE B N 1
ATOM 3695 C CA . ILE B 1 123 ? -4.547 -12.711 -17.219 1 98.88 123 ILE B CA 1
ATOM 3696 C C . ILE B 1 123 ? -5.824 -11.875 -17.266 1 98.88 123 ILE B C 1
ATOM 3698 O O . ILE B 1 123 ? -5.961 -10.977 -18.094 1 98.88 123 ILE B O 1
ATOM 3702 N N . ARG B 1 124 ? -6.707 -12.258 -16.438 1 98.56 124 ARG B N 1
ATOM 3703 C CA . ARG B 1 124 ? -7.996 -11.586 -16.328 1 98.56 124 ARG B CA 1
ATOM 3704 C C . ARG B 1 124 ? -8.445 -11.5 -14.875 1 98.56 124 ARG B C 1
ATOM 3706 O O . ARG B 1 124 ? -8.094 -12.352 -14.062 1 98.56 124 ARG B O 1
ATOM 3713 N N . GLN B 1 125 ? -9.211 -10.461 -14.594 1 98.56 125 GLN B N 1
ATOM 3714 C CA . GLN B 1 125 ? -9.68 -10.312 -13.227 1 98.56 125 GLN B CA 1
ATOM 3715 C C . GLN B 1 125 ? -10.852 -11.25 -12.938 1 98.56 125 GLN B C 1
ATOM 3717 O O . GLN B 1 125 ? -11.758 -11.391 -13.766 1 98.56 125 GLN B O 1
ATOM 3722 N N . ASP B 1 126 ? -10.844 -11.844 -11.781 1 97.62 126 ASP B N 1
ATOM 3723 C CA . ASP B 1 126 ? -11.938 -12.695 -11.32 1 97.62 126 ASP B CA 1
ATOM 3724 C C . ASP B 1 126 ? -13.227 -11.891 -11.164 1 97.62 126 ASP B C 1
ATOM 3726 O O . ASP B 1 126 ? -13.188 -10.695 -10.852 1 97.62 126 ASP B O 1
ATOM 3730 N N . VAL B 1 127 ? -14.359 -12.555 -11.453 1 96.81 127 VAL B N 1
ATOM 3731 C CA . VAL B 1 127 ? -15.68 -11.938 -11.398 1 96.81 127 VAL B CA 1
ATOM 3732 C C . VAL B 1 127 ? -16.625 -12.805 -10.57 1 96.81 127 VAL B C 1
ATOM 3734 O O . VAL B 1 127 ? -16.609 -14.031 -10.688 1 96.81 127 VAL B O 1
ATOM 3737 N N . LYS B 1 128 ? -17.359 -12.211 -9.711 1 92.94 128 LYS B N 1
ATOM 3738 C CA . LYS B 1 128 ? -18.438 -12.852 -8.969 1 92.94 128 LYS B CA 1
ATOM 3739 C C . LYS B 1 128 ? -19.719 -12.008 -9 1 92.94 128 LYS B C 1
ATOM 3741 O O . LYS B 1 128 ? -19.688 -10.828 -8.648 1 92.94 128 LYS B O 1
ATOM 3746 N N . LYS B 1 129 ? -20.812 -12.562 -9.5 1 93.19 129 LYS B N 1
ATOM 3747 C CA . LYS B 1 129 ? -22.094 -11.875 -9.617 1 93.19 129 LYS B CA 1
ATOM 3748 C C . LYS B 1 129 ? -21.953 -10.578 -10.406 1 93.19 129 LYS B C 1
ATOM 3750 O O . LYS B 1 129 ? -22.375 -9.516 -9.953 1 93.19 129 LYS B O 1
ATOM 3755 N N . GLU B 1 130 ? -21.141 -10.672 -11.477 1 93.38 130 GLU B N 1
ATOM 3756 C CA . GLU B 1 130 ? -20.969 -9.602 -12.453 1 93.38 130 GLU B CA 1
ATOM 3757 C C . GLU B 1 130 ? -20.219 -8.422 -11.859 1 93.38 130 GLU B C 1
ATOM 3759 O O . GLU B 1 130 ? -20.422 -7.273 -12.266 1 93.38 130 GLU B O 1
ATOM 3764 N N . LYS B 1 131 ? -19.516 -8.656 -10.883 1 95.62 131 LYS B N 1
ATOM 3765 C CA . LYS B 1 131 ? -18.656 -7.629 -10.297 1 95.62 131 LYS B CA 1
ATOM 3766 C C . LYS B 1 131 ? -17.203 -8.094 -10.25 1 95.62 131 LYS B C 1
ATOM 3768 O O . LYS B 1 131 ? -16.922 -9.242 -9.914 1 95.62 131 LYS B O 1
ATOM 3773 N N . LEU B 1 132 ? -16.344 -7.16 -10.641 1 97.75 132 LEU B N 1
ATOM 3774 C CA . LEU B 1 132 ? -14.922 -7.434 -10.5 1 97.75 132 LEU B CA 1
ATOM 3775 C C . LEU B 1 132 ? -14.555 -7.664 -9.039 1 97.75 132 LEU B C 1
ATOM 3777 O O . LEU B 1 132 ? -15.039 -6.957 -8.156 1 97.75 132 LEU B O 1
ATOM 3781 N N . ARG B 1 133 ? -13.703 -8.664 -8.797 1 97.75 133 ARG B N 1
ATOM 3782 C CA . ARG B 1 133 ? -13.367 -9.016 -7.418 1 97.75 133 ARG B CA 1
ATOM 3783 C C . ARG B 1 133 ? -12.047 -8.375 -7 1 97.75 133 ARG B C 1
ATOM 3785 O O . ARG B 1 133 ? -11.086 -8.375 -7.77 1 97.75 133 ARG B O 1
ATOM 3792 N N . PHE B 1 134 ? -12.07 -7.809 -5.824 1 97.88 134 PHE B N 1
ATOM 3793 C CA . PHE B 1 134 ? -10.906 -7.242 -5.152 1 97.88 134 PHE B CA 1
ATOM 3794 C C . PHE B 1 134 ? -10.703 -7.887 -3.785 1 97.88 134 PHE B C 1
ATOM 3796 O O . PHE B 1 134 ? -11.672 -8.148 -3.068 1 97.88 134 PHE B O 1
ATOM 3803 N N . VAL B 1 135 ? -9.43 -8.219 -3.504 1 97.88 135 VAL B N 1
ATOM 3804 C CA . VAL B 1 135 ? -9.172 -8.578 -2.113 1 97.88 135 VAL B CA 1
ATOM 3805 C C . VAL B 1 135 ? -9.336 -7.355 -1.221 1 97.88 135 VAL B C 1
ATOM 3807 O O . VAL B 1 135 ? -9.07 -6.227 -1.648 1 97.88 135 VAL B O 1
ATOM 3810 N N . LYS B 1 136 ? -9.766 -7.617 -0.02 1 97.25 136 LYS B N 1
ATOM 3811 C CA . LYS B 1 136 ? -9.945 -6.543 0.952 1 97.25 136 LYS B CA 1
ATOM 3812 C C . LYS B 1 136 ? -8.648 -6.27 1.712 1 97.25 136 LYS B C 1
ATOM 3814 O O . LYS B 1 136 ? -7.77 -7.129 1.78 1 97.25 136 LYS B O 1
ATOM 3819 N N . ASN B 1 137 ? -8.477 -4.992 2.186 1 98.06 137 ASN B N 1
ATOM 3820 C CA . ASN B 1 137 ? -7.355 -4.637 3.051 1 98.06 137 ASN B CA 1
ATOM 3821 C C . ASN B 1 137 ? -7.641 -4.988 4.508 1 98.06 137 ASN B C 1
ATOM 3823 O O . ASN B 1 137 ? -8.219 -4.188 5.242 1 98.06 137 ASN B O 1
ATOM 3827 N N . CYS B 1 138 ? -7.301 -6.164 4.887 1 97.69 138 CYS B N 1
ATOM 3828 C CA . CYS B 1 138 ? -7.441 -6.555 6.285 1 97.69 138 CYS B CA 1
ATOM 3829 C C . CYS B 1 138 ? -6.305 -5.984 7.125 1 97.69 138 CYS B C 1
ATOM 3831 O O . CYS B 1 138 ? -5.145 -6.375 6.961 1 97.69 138 CYS B O 1
ATOM 3833 N N . PHE B 1 139 ? -6.617 -5.117 8.047 1 96.75 139 PHE B N 1
ATOM 3834 C CA . PHE B 1 139 ? -5.598 -4.398 8.805 1 96.75 139 PHE B CA 1
ATOM 3835 C C . PHE B 1 139 ? -4.68 -5.375 9.531 1 96.75 139 PHE B C 1
ATOM 3837 O O . PHE B 1 139 ? -5.148 -6.289 10.211 1 96.75 139 PHE B O 1
ATOM 3844 N N . PRO B 1 140 ? -3.326 -5.184 9.312 1 96 140 PRO B N 1
ATOM 3845 C CA . PRO B 1 140 ? -2.613 -4.031 8.758 1 96 140 PRO B CA 1
ATOM 3846 C C . PRO B 1 140 ? -2.164 -4.254 7.316 1 96 140 PRO B C 1
ATOM 3848 O O . PRO B 1 140 ? -1.343 -3.494 6.797 1 96 140 PRO B O 1
ATOM 3851 N N . HIS B 1 141 ? -2.674 -5.328 6.672 1 97.06 141 HIS B N 1
ATOM 3852 C CA . HIS B 1 141 ? -2.178 -5.719 5.359 1 97.06 141 HIS B CA 1
ATOM 3853 C C . HIS B 1 141 ? -2.848 -4.906 4.254 1 97.06 141 HIS B C 1
ATOM 3855 O O . HIS B 1 141 ? -4.078 -4.836 4.188 1 97.06 141 HIS B O 1
ATOM 3861 N N . HIS B 1 142 ? -2.084 -4.289 3.416 1 97.44 142 HIS B N 1
ATOM 3862 C CA . HIS B 1 142 ? -2.572 -3.584 2.236 1 97.44 142 HIS B CA 1
ATOM 3863 C C . HIS B 1 142 ? -2.471 -4.457 0.991 1 97.44 142 HIS B C 1
ATOM 3865 O O . HIS B 1 142 ? -1.367 -4.773 0.54 1 97.44 142 HIS B O 1
ATOM 3871 N N . GLY B 1 143 ? -3.646 -4.793 0.418 1 97.88 143 GLY B N 1
ATOM 3872 C CA . GLY B 1 143 ? -3.6 -5.625 -0.772 1 97.88 143 GLY B CA 1
ATOM 3873 C C . GLY B 1 143 ? -2.809 -6.906 -0.574 1 97.88 143 GLY B C 1
ATOM 3874 O O . GLY B 1 143 ? -2.814 -7.484 0.515 1 97.88 143 GLY B O 1
ATOM 3875 N N . TYR B 1 144 ? -2.314 -7.426 -1.658 1 98.62 144 TYR B N 1
ATOM 3876 C CA . TYR B 1 144 ? -1.377 -8.539 -1.593 1 98.62 144 TYR B CA 1
ATOM 3877 C C . TYR B 1 144 ? -0.031 -8.094 -1.037 1 98.62 144 TYR B C 1
ATOM 3879 O O . TYR B 1 144 ? 0.476 -7.027 -1.405 1 98.62 144 TYR B O 1
ATOM 3887 N N . ILE B 1 145 ? 0.556 -8.867 -0.183 1 98.31 145 ILE B N 1
ATOM 3888 C CA . ILE B 1 145 ? 1.768 -8.391 0.473 1 98.31 145 ILE B CA 1
ATOM 3889 C C . ILE B 1 145 ? 2.994 -9.016 -0.185 1 98.31 145 ILE B C 1
ATOM 3891 O O . ILE B 1 145 ? 4.117 -8.852 0.296 1 98.31 145 ILE B O 1
ATOM 3895 N N . TRP B 1 146 ? 2.822 -9.719 -1.314 1 98.38 146 TRP B N 1
ATOM 3896 C CA . TRP B 1 146 ? 3.811 -10.297 -2.215 1 98.38 146 TRP B CA 1
ATOM 3897 C C . TRP B 1 146 ? 3.463 -10 -3.67 1 98.38 146 TRP B C 1
ATOM 3899 O O . TRP B 1 146 ? 2.352 -9.562 -3.973 1 98.38 146 TRP B O 1
ATOM 3909 N N . ASN B 1 147 ? 4.512 -10.125 -4.5 1 98.88 147 ASN B N 1
ATOM 3910 C CA . ASN B 1 147 ? 4.102 -10.383 -5.875 1 98.88 147 ASN B CA 1
ATOM 3911 C C . ASN B 1 147 ? 3.467 -11.766 -6.023 1 98.88 147 ASN B C 1
ATOM 3913 O O . ASN B 1 147 ? 4.062 -12.773 -5.633 1 98.88 147 ASN B O 1
ATOM 3917 N N . TYR B 1 148 ? 2.256 -11.734 -6.488 1 98.94 148 TYR B N 1
ATOM 3918 C CA . TYR B 1 148 ? 1.488 -12.969 -6.52 1 98.94 148 TYR B CA 1
ATOM 3919 C C . TYR B 1 148 ? 1.282 -13.453 -7.953 1 98.94 148 TYR B C 1
ATOM 3921 O O . TYR B 1 148 ? 1.105 -12.641 -8.867 1 98.94 148 TYR B O 1
ATOM 3929 N N . GLY B 1 149 ? 1.365 -14.773 -8.148 1 98.88 149 GLY B N 1
ATOM 3930 C CA . GLY B 1 149 ? 1.143 -15.328 -9.477 1 98.88 149 GLY B CA 1
ATOM 3931 C C . GLY B 1 149 ? 1.186 -16.844 -9.508 1 98.88 149 GLY B C 1
ATOM 3932 O O . GLY B 1 149 ? 0.674 -17.5 -8.594 1 98.88 149 GLY B O 1
ATOM 3933 N N . ALA B 1 150 ? 1.723 -17.359 -10.641 1 98.94 150 ALA B N 1
ATOM 3934 C CA . ALA B 1 150 ? 1.635 -18.797 -10.844 1 98.94 150 ALA B CA 1
ATOM 3935 C C . ALA B 1 150 ? 2.914 -19.344 -11.469 1 98.94 150 ALA B C 1
ATOM 3937 O O . ALA B 1 150 ? 3.639 -18.609 -12.148 1 98.94 150 ALA B O 1
ATOM 3938 N N . LEU B 1 151 ? 3.188 -20.609 -11.18 1 98.94 151 LEU B N 1
ATOM 3939 C CA . LEU B 1 151 ? 4.18 -21.344 -11.953 1 98.94 151 LEU B CA 1
ATOM 3940 C C . LEU B 1 151 ? 3.559 -21.922 -13.219 1 98.94 151 LEU B C 1
ATOM 3942 O O . LEU B 1 151 ? 2.607 -22.703 -13.141 1 98.94 151 LEU B O 1
ATOM 3946 N N . PRO B 1 152 ? 4.125 -21.516 -14.32 1 98.88 152 PRO B N 1
ATOM 3947 C CA . PRO B 1 152 ? 3.604 -22.109 -15.547 1 98.88 152 PRO B CA 1
ATOM 3948 C C . PRO B 1 152 ? 3.844 -23.625 -15.617 1 98.88 152 PRO B C 1
ATOM 3950 O O . PRO B 1 152 ? 4.652 -24.156 -14.852 1 98.88 152 PRO B O 1
ATOM 3953 N N . GLN B 1 153 ? 3.039 -24.266 -16.438 1 98.81 153 GLN B N 1
ATOM 3954 C CA . GLN B 1 153 ? 3.162 -25.703 -16.719 1 98.81 153 GLN B CA 1
ATOM 3955 C C . GLN B 1 153 ? 3.061 -26.516 -15.43 1 98.81 153 GLN B C 1
ATOM 3957 O O . GLN B 1 153 ? 3.824 -27.469 -15.227 1 98.81 153 GLN B O 1
ATOM 3962 N N . THR B 1 154 ? 2.256 -26.078 -14.539 1 98.94 154 THR B N 1
ATOM 3963 C CA . THR B 1 154 ? 1.782 -26.828 -13.383 1 98.94 154 THR B CA 1
ATOM 3964 C C . THR B 1 154 ? 0.257 -26.844 -13.328 1 98.94 154 THR B C 1
ATOM 3966 O O . THR B 1 154 ? -0.394 -25.969 -13.922 1 98.94 154 THR B O 1
ATOM 3969 N N . TRP B 1 155 ? -0.266 -27.859 -12.711 1 98.81 155 TRP B N 1
ATOM 3970 C CA . TRP B 1 155 ? -1.717 -27.969 -12.602 1 98.81 155 TRP B CA 1
ATOM 3971 C C . TRP B 1 155 ? -2.109 -28.812 -11.391 1 98.81 155 TRP B C 1
ATOM 3973 O O . TRP B 1 155 ? -1.583 -29.906 -11.195 1 98.81 155 TRP B O 1
ATOM 3983 N N . GLU B 1 156 ? -2.951 -28.188 -10.578 1 97.81 156 GLU B N 1
ATOM 3984 C CA . GLU B 1 156 ? -3.527 -28.953 -9.477 1 97.81 156 GLU B CA 1
ATOM 3985 C C . GLU B 1 156 ? -4.793 -29.688 -9.914 1 97.81 156 GLU B C 1
ATOM 3987 O O . GLU B 1 156 ? -5.891 -29.125 -9.859 1 97.81 156 GLU B O 1
ATOM 3992 N N . ASP B 1 157 ? -4.637 -30.906 -10.281 1 97.25 157 ASP B N 1
ATOM 3993 C CA . ASP B 1 157 ? -5.672 -31.75 -10.867 1 97.25 157 ASP B CA 1
ATOM 3994 C C . ASP B 1 157 ? -6.805 -32 -9.883 1 97.25 157 ASP B C 1
ATOM 3996 O O . ASP B 1 157 ? -6.586 -32.594 -8.82 1 97.25 157 ASP B O 1
ATOM 4000 N N . PRO B 1 158 ? -8.031 -31.594 -10.25 1 96.5 158 PRO B N 1
ATOM 4001 C CA . PRO B 1 158 ? -9.148 -31.781 -9.32 1 96.5 158 PRO B CA 1
ATOM 4002 C C . PRO B 1 158 ? -9.562 -33.25 -9.172 1 96.5 158 PRO B C 1
ATOM 4004 O O . PRO B 1 158 ? -10.359 -33.562 -8.289 1 96.5 158 PRO B O 1
ATOM 4007 N N . SER B 1 159 ? -9.07 -34.094 -9.961 1 95.75 159 SER B N 1
ATOM 4008 C CA . SER B 1 159 ? -9.359 -35.531 -9.828 1 95.75 159 SER B CA 1
ATOM 4009 C C . SER B 1 159 ? -8.359 -36.219 -8.914 1 95.75 159 SER B C 1
ATOM 4011 O O . SER B 1 159 ? -8.562 -37.344 -8.508 1 95.75 159 SER B O 1
ATOM 4013 N N . HIS B 1 160 ? -7.352 -35.562 -8.609 1 94.69 160 HIS B N 1
ATOM 4014 C CA . HIS B 1 160 ? -6.305 -36.094 -7.75 1 94.69 160 HIS B CA 1
ATOM 4015 C C . HIS B 1 160 ? -6.539 -35.719 -6.293 1 94.69 160 HIS B C 1
ATOM 4017 O O . HIS B 1 160 ? -6.789 -34.562 -5.984 1 94.69 160 HIS B O 1
ATOM 4023 N N . THR B 1 161 ? -6.492 -36.688 -5.398 1 95.62 161 THR B N 1
ATOM 4024 C CA . THR B 1 161 ? -6.504 -36.438 -3.961 1 95.62 161 THR B CA 1
ATOM 4025 C C . THR B 1 161 ? -5.082 -36.438 -3.402 1 95.62 161 THR B C 1
ATOM 4027 O O . THR B 1 161 ? -4.363 -37.438 -3.51 1 95.62 161 THR B O 1
ATOM 4030 N N . ASP B 1 162 ? -4.715 -35.344 -2.82 1 94.19 162 ASP B N 1
ATOM 4031 C CA . ASP B 1 162 ? -3.367 -35.219 -2.275 1 94.19 162 ASP B CA 1
ATOM 4032 C C . ASP B 1 162 ? -3.199 -36.094 -1.041 1 94.19 162 ASP B C 1
ATOM 4034 O O . ASP B 1 162 ? -4.055 -36.125 -0.154 1 94.19 162 ASP B O 1
ATOM 4038 N N . GLU B 1 163 ? -2.111 -36.781 -0.964 1 93.56 163 GLU B N 1
ATOM 4039 C CA . GLU B 1 163 ? -1.893 -37.781 0.097 1 93.56 163 GLU B CA 1
ATOM 4040 C C . GLU B 1 163 ? -1.61 -37.094 1.431 1 93.56 163 GLU B C 1
ATOM 4042 O O . GLU B 1 163 ? -1.852 -37.656 2.494 1 93.56 163 GLU B O 1
ATOM 4047 N N . HIS B 1 164 ? -1.136 -35.906 1.39 1 93.69 164 HIS B N 1
ATOM 4048 C CA . HIS B 1 164 ? -0.752 -35.219 2.617 1 93.69 164 HIS B CA 1
ATOM 4049 C C . HIS B 1 164 ? -1.942 -34.5 3.234 1 93.69 164 HIS B C 1
ATOM 4051 O O . HIS B 1 164 ? -2.02 -34.344 4.457 1 93.69 164 HIS B O 1
ATOM 4057 N N . THR B 1 165 ? -2.85 -34.031 2.381 1 94.5 165 THR B N 1
ATOM 4058 C CA . THR B 1 165 ? -3.938 -33.188 2.865 1 94.5 165 THR B CA 1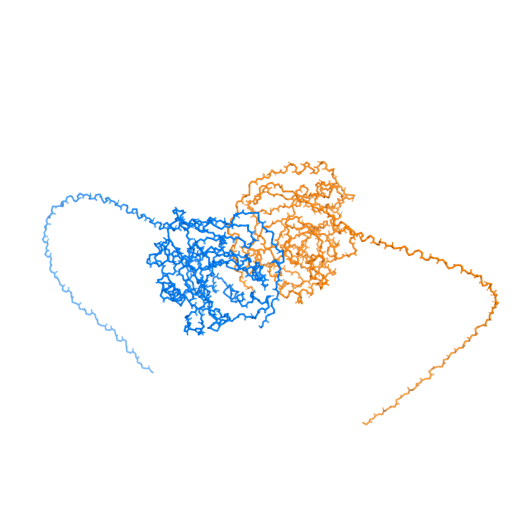
ATOM 4059 C C . THR B 1 165 ? -5.273 -33.906 2.758 1 94.5 165 THR B C 1
ATOM 4061 O O . THR B 1 165 ? -6.27 -33.5 3.352 1 94.5 165 THR B O 1
ATOM 4064 N N . ASN B 1 166 ? -5.344 -34.969 1.995 1 94.81 166 ASN B N 1
ATOM 4065 C CA . ASN B 1 166 ? -6.555 -35.75 1.708 1 94.81 166 ASN B CA 1
ATOM 4066 C C . ASN B 1 166 ? -7.613 -34.875 1.032 1 94.81 166 ASN B C 1
ATOM 4068 O O . ASN B 1 166 ? -8.812 -35.094 1.224 1 94.81 166 ASN B O 1
ATOM 4072 N N . CYS B 1 167 ? -7.176 -33.875 0.3 1 95.69 167 CYS B N 1
ATOM 4073 C CA . CYS B 1 167 ? -8.047 -32.969 -0.442 1 95.69 167 CYS B CA 1
ATOM 4074 C C . CYS B 1 167 ? -7.711 -33 -1.929 1 95.69 167 CYS B C 1
ATOM 4076 O O . CYS B 1 167 ? -6.602 -33.375 -2.314 1 95.69 167 CYS B O 1
ATOM 4078 N N . LYS B 1 168 ? -8.664 -32.594 -2.762 1 95.88 168 LYS B N 1
ATOM 4079 C CA . LYS B 1 168 ? -8.492 -32.562 -4.211 1 95.88 168 LYS B CA 1
ATOM 4080 C C . LYS B 1 168 ? -7.742 -31.281 -4.633 1 95.88 168 LYS B C 1
ATOM 4082 O O . LYS B 1 168 ? -7.641 -30.328 -3.863 1 95.88 168 LYS B O 1
ATOM 4087 N N . GLY B 1 169 ? -7.18 -31.359 -5.836 1 95 169 GLY B N 1
ATOM 4088 C CA . GLY B 1 169 ? -6.586 -30.156 -6.395 1 95 169 GLY B CA 1
ATOM 4089 C C . GLY B 1 169 ? -7.609 -29.078 -6.703 1 95 169 GLY B C 1
ATOM 4090 O O . GLY B 1 169 ? -8.781 -29.375 -6.93 1 95 169 GLY B O 1
ATOM 4091 N N . ASP B 1 170 ? -7.18 -27.812 -6.848 1 93.88 170 ASP B N 1
ATOM 4092 C CA . ASP B 1 170 ? -8.117 -26.703 -6.961 1 93.88 170 ASP B CA 1
ATOM 4093 C C . ASP B 1 170 ? -8.305 -26.281 -8.414 1 93.88 170 ASP B C 1
ATOM 4095 O O . ASP B 1 170 ? -8.82 -25.203 -8.695 1 93.88 170 ASP B O 1
ATOM 4099 N N . ASN B 1 171 ? -7.734 -27.078 -9.398 1 96.94 171 ASN B N 1
ATOM 4100 C CA . ASN B 1 171 ? -7.977 -26.906 -10.828 1 96.94 171 ASN B CA 1
ATOM 4101 C C . ASN B 1 171 ? -7.309 -25.641 -11.359 1 96.94 171 ASN B C 1
ATOM 4103 O O . ASN B 1 171 ? -7.805 -25.031 -12.312 1 96.94 171 ASN B O 1
ATOM 4107 N N . ASP B 1 172 ? -6.281 -25.156 -10.758 1 97.62 172 ASP B N 1
ATOM 4108 C CA . ASP B 1 172 ? -5.492 -24 -11.172 1 97.62 172 ASP B CA 1
ATOM 4109 C C . ASP B 1 172 ? -4.004 -24.344 -11.219 1 97.62 172 ASP B C 1
ATOM 4111 O O . ASP B 1 172 ? -3.58 -25.359 -10.68 1 97.62 172 ASP B O 1
ATOM 4115 N N . PRO B 1 173 ? -3.172 -23.516 -12.016 1 98.69 173 PRO B N 1
ATOM 4116 C CA . PRO B 1 173 ? -1.726 -23.641 -11.828 1 98.69 173 PRO B CA 1
ATOM 4117 C C . PRO B 1 173 ? -1.293 -23.344 -10.391 1 98.69 173 PRO B C 1
ATOM 4119 O O . PRO B 1 173 ? -2.053 -22.734 -9.625 1 98.69 173 PRO B O 1
ATOM 4122 N N . LEU B 1 174 ? -0.144 -23.812 -10.062 1 98.69 174 LEU B N 1
ATOM 4123 C CA . LEU B 1 174 ? 0.378 -23.609 -8.719 1 98.69 174 LEU B CA 1
ATOM 4124 C C . LEU B 1 174 ? 0.584 -22.125 -8.438 1 98.69 174 LEU B C 1
ATOM 4126 O O . LEU B 1 174 ? 1.202 -21.406 -9.234 1 98.69 174 LEU B O 1
ATOM 4130 N N . ASP B 1 175 ? 0.095 -21.672 -7.27 1 98.75 175 ASP B N 1
ATOM 4131 C CA . ASP B 1 175 ? 0.254 -20.297 -6.855 1 98.75 175 ASP B CA 1
ATOM 4132 C C . ASP B 1 175 ? 1.642 -20.047 -6.262 1 98.75 175 ASP B C 1
ATOM 4134 O O . ASP B 1 175 ? 2.221 -20.938 -5.641 1 98.75 175 ASP B O 1
ATOM 4138 N N . VAL B 1 176 ? 2.102 -18.828 -6.488 1 98.88 176 VAL B N 1
ATOM 4139 C CA . VAL B 1 176 ? 3.404 -18.453 -5.945 1 98.88 176 VAL B CA 1
ATOM 4140 C C . VAL B 1 176 ? 3.318 -17.094 -5.27 1 98.88 176 VAL B C 1
ATOM 4142 O O . VAL B 1 176 ? 2.707 -16.156 -5.809 1 98.88 176 VAL B O 1
ATOM 4145 N N . CYS B 1 177 ? 3.832 -17 -4.094 1 98.94 177 CYS B N 1
ATOM 4146 C CA . CYS B 1 177 ? 4.133 -15.75 -3.4 1 98.94 177 CYS B CA 1
ATOM 4147 C C . CYS B 1 177 ? 5.605 -15.383 -3.547 1 98.94 177 CYS B C 1
ATOM 4149 O O . CYS B 1 177 ? 6.469 -15.992 -2.912 1 98.94 177 CYS B O 1
ATOM 4151 N N . GLU B 1 178 ? 5.934 -14.461 -4.422 1 98.94 178 GLU B N 1
ATOM 4152 C CA . GLU B 1 178 ? 7.305 -13.984 -4.543 1 98.94 178 GLU B CA 1
ATOM 4153 C C . GLU B 1 178 ? 7.582 -12.844 -3.564 1 98.94 178 GLU B C 1
ATOM 4155 O O . GLU B 1 178 ? 6.914 -11.812 -3.602 1 98.94 178 GLU B O 1
ATOM 4160 N N . ILE B 1 179 ? 8.578 -12.961 -2.707 1 98.81 179 ILE B N 1
ATOM 4161 C CA . ILE B 1 179 ? 8.641 -12.18 -1.48 1 98.81 179 ILE B CA 1
ATOM 4162 C C . ILE B 1 179 ? 9.773 -11.156 -1.584 1 98.81 179 ILE B C 1
ATOM 4164 O O . ILE B 1 179 ? 10.117 -10.492 -0.601 1 98.81 179 ILE B O 1
ATOM 4168 N N . GLY B 1 180 ? 10.406 -10.969 -2.709 1 98 180 GLY B N 1
ATOM 4169 C CA . GLY B 1 180 ? 11.523 -10.047 -2.873 1 98 180 GLY B CA 1
ATOM 4170 C C . GLY B 1 180 ? 11.117 -8.594 -2.738 1 98 180 GLY B C 1
ATOM 4171 O O . GLY B 1 180 ? 9.945 -8.289 -2.494 1 98 180 GLY B O 1
ATOM 4172 N N . SER B 1 181 ? 12.062 -7.715 -2.883 1 96.94 181 SER B N 1
ATOM 4173 C CA . SER B 1 181 ? 11.883 -6.297 -2.588 1 96.94 181 SER B CA 1
ATOM 4174 C C . SER B 1 181 ? 11.219 -5.566 -3.748 1 96.94 181 SER B C 1
ATOM 4176 O O . SER B 1 181 ? 10.477 -4.605 -3.539 1 96.94 181 SER B O 1
ATOM 4178 N N . ARG B 1 182 ? 11.445 -6.016 -4.898 1 96.19 182 ARG B N 1
ATOM 4179 C CA . ARG B 1 182 ? 10.938 -5.324 -6.078 1 96.19 182 ARG B CA 1
ATOM 4180 C C . ARG B 1 182 ? 9.453 -5.582 -6.27 1 96.19 182 ARG B C 1
ATOM 4182 O O . ARG B 1 182 ? 8.992 -6.719 -6.16 1 96.19 182 ARG B O 1
ATOM 4189 N N . VAL B 1 183 ? 8.695 -4.523 -6.492 1 98.19 183 VAL B N 1
ATOM 4190 C CA . VAL B 1 183 ? 7.316 -4.688 -6.934 1 98.19 183 VAL B CA 1
ATOM 4191 C C . VAL B 1 183 ? 7.281 -4.965 -8.438 1 98.19 183 VAL B C 1
ATOM 4193 O O . VAL B 1 183 ? 7.707 -4.133 -9.234 1 98.19 183 VAL B O 1
ATOM 4196 N N . ALA B 1 184 ? 6.84 -6.094 -8.789 1 98.19 184 ALA B N 1
ATOM 4197 C CA . ALA B 1 184 ? 6.777 -6.496 -10.195 1 98.19 184 ALA B CA 1
ATOM 4198 C C . ALA B 1 184 ? 5.578 -5.863 -10.891 1 98.19 184 ALA B C 1
ATOM 4200 O O . ALA B 1 184 ? 4.707 -5.277 -10.242 1 98.19 184 ALA B O 1
ATOM 4201 N N . LYS B 1 185 ? 5.609 -5.898 -12.18 1 97.88 185 LYS B N 1
ATOM 4202 C CA . LYS B 1 185 ? 4.453 -5.5 -12.984 1 97.88 185 LYS B CA 1
ATOM 4203 C C . LYS B 1 185 ? 3.584 -6.707 -13.328 1 97.88 185 LYS B C 1
ATOM 4205 O O . LYS B 1 185 ? 4.09 -7.82 -13.477 1 97.88 185 LYS B O 1
ATOM 4210 N N . ARG B 1 186 ? 2.32 -6.43 -13.445 1 98.62 186 ARG B N 1
ATOM 4211 C CA . ARG B 1 186 ? 1.438 -7.48 -13.945 1 98.62 186 ARG B CA 1
ATOM 4212 C C . ARG B 1 186 ? 1.897 -7.984 -15.305 1 98.62 186 ARG B C 1
ATOM 4214 O O . ARG B 1 186 ? 2.15 -7.188 -16.219 1 98.62 186 ARG B O 1
ATOM 4221 N N . GLY B 1 187 ? 2.092 -9.281 -15.43 1 98.75 187 GLY B N 1
ATOM 4222 C CA . GLY B 1 187 ? 2.508 -9.859 -16.703 1 98.75 187 GLY B CA 1
ATOM 4223 C C . GLY B 1 187 ? 4 -10.133 -16.766 1 98.75 187 GLY B C 1
ATOM 4224 O O . GLY B 1 187 ? 4.473 -10.773 -17.703 1 98.75 187 GLY B O 1
ATOM 4225 N N . ASP B 1 188 ? 4.754 -9.617 -15.766 1 98.56 188 ASP B N 1
ATOM 4226 C CA . ASP B 1 188 ? 6.172 -9.961 -15.727 1 98.56 188 ASP B CA 1
ATOM 4227 C C . ASP B 1 188 ? 6.363 -11.477 -15.656 1 98.56 188 ASP B C 1
ATOM 4229 O O . ASP B 1 188 ? 5.617 -12.172 -14.969 1 98.56 188 ASP B O 1
ATOM 4233 N N . VAL B 1 189 ? 7.293 -11.977 -16.453 1 98.69 189 VAL B N 1
ATOM 4234 C CA . VAL B 1 189 ? 7.809 -13.336 -16.297 1 98.69 189 VAL B CA 1
ATOM 4235 C C . VAL B 1 189 ? 9.195 -13.289 -15.664 1 98.69 189 VAL B C 1
ATOM 4237 O O . VAL B 1 189 ? 10.156 -12.82 -16.297 1 98.69 189 VAL B O 1
ATOM 4240 N N . ILE B 1 190 ? 9.258 -13.742 -14.398 1 98.38 190 ILE B N 1
ATOM 4241 C CA . ILE B 1 190 ? 10.508 -13.633 -13.656 1 98.38 190 ILE B CA 1
ATOM 4242 C C . ILE B 1 190 ? 10.961 -15.016 -13.195 1 98.38 190 ILE B C 1
ATOM 4244 O O . ILE B 1 190 ? 10.18 -15.969 -13.211 1 98.38 190 ILE B O 1
ATOM 4248 N N . GLN B 1 191 ? 12.211 -15.133 -12.898 1 98.56 191 GLN B N 1
ATOM 4249 C CA . GLN B 1 191 ? 12.75 -16.359 -12.344 1 98.56 191 GLN B CA 1
ATOM 4250 C C . GLN B 1 191 ? 12.828 -16.297 -10.82 1 98.56 191 GLN B C 1
ATOM 4252 O O . GLN B 1 191 ? 13.336 -15.32 -10.258 1 98.56 191 GLN B O 1
ATOM 4257 N N . VAL B 1 192 ? 12.312 -17.344 -10.211 1 98.81 192 VAL B N 1
ATOM 4258 C CA . VAL B 1 192 ? 12.25 -17.312 -8.75 1 98.81 192 VAL B CA 1
ATOM 4259 C C . VAL B 1 192 ? 12.883 -18.578 -8.188 1 98.81 192 VAL B C 1
ATOM 4261 O O . VAL B 1 192 ? 12.82 -19.641 -8.805 1 98.81 192 VAL B O 1
ATOM 4264 N N . LYS B 1 193 ? 13.461 -18.422 -7.082 1 98.81 193 LYS B N 1
ATOM 4265 C CA . LYS B 1 193 ? 13.992 -19.531 -6.289 1 98.81 193 LYS B CA 1
ATOM 4266 C C . LYS B 1 193 ? 13.008 -19.953 -5.207 1 98.81 193 LYS B C 1
ATOM 4268 O O . LYS B 1 193 ? 12.602 -19.141 -4.375 1 98.81 193 LYS B O 1
ATOM 4273 N N . VAL B 1 194 ? 12.688 -21.25 -5.211 1 98.88 194 VAL B N 1
ATOM 4274 C CA . VAL B 1 194 ? 11.695 -21.781 -4.289 1 98.88 194 VAL B CA 1
ATOM 4275 C C . VAL B 1 194 ? 12.297 -21.922 -2.895 1 98.88 194 VAL B C 1
ATOM 4277 O O . VAL B 1 194 ? 13.438 -22.375 -2.742 1 98.88 194 VAL B O 1
ATOM 4280 N N . LEU B 1 195 ? 11.492 -21.531 -1.857 1 98.94 195 LEU B N 1
ATOM 4281 C CA . LEU B 1 195 ? 11.953 -21.578 -0.475 1 98.94 195 LEU B CA 1
ATOM 4282 C C . LEU B 1 195 ? 11.109 -22.531 0.349 1 98.94 195 LEU B C 1
ATOM 4284 O O . LEU B 1 195 ? 11.586 -23.094 1.338 1 98.94 195 LEU B O 1
ATOM 4288 N N . GLY B 1 196 ? 9.891 -22.719 0.038 1 98.94 196 GLY B N 1
ATOM 4289 C CA . GLY B 1 196 ? 8.961 -23.562 0.768 1 98.94 196 GLY B CA 1
ATOM 4290 C C . GLY B 1 196 ? 7.535 -23.453 0.251 1 98.94 196 GLY B C 1
ATOM 4291 O O . GLY B 1 196 ? 7.305 -22.984 -0.863 1 98.94 196 GLY B O 1
ATOM 4292 N N . VAL B 1 197 ? 6.59 -24.016 1.081 1 98.88 197 VAL B N 1
ATOM 4293 C CA . VAL B 1 197 ? 5.207 -24.031 0.62 1 98.88 197 VAL B CA 1
ATOM 4294 C C . VAL B 1 197 ? 4.262 -24.047 1.819 1 98.88 197 VAL B C 1
ATOM 4296 O O . VAL B 1 197 ? 4.594 -24.594 2.871 1 98.88 197 VAL B O 1
ATOM 4299 N N . LEU B 1 198 ? 3.178 -23.328 1.638 1 98.69 198 LEU B N 1
ATOM 4300 C CA . LEU B 1 198 ? 2.033 -23.422 2.539 1 98.69 198 LEU B CA 1
ATOM 4301 C C . LEU B 1 198 ? 0.918 -24.25 1.92 1 98.69 198 LEU B C 1
ATOM 4303 O O . LEU B 1 198 ? 0.699 -24.203 0.708 1 98.69 198 LEU B O 1
ATOM 4307 N N . ALA B 1 199 ? 0.202 -24.984 2.721 1 98.19 199 ALA B N 1
ATOM 4308 C CA . ALA B 1 199 ? -0.951 -25.75 2.27 1 98.19 199 ALA B CA 1
ATOM 4309 C C . ALA B 1 199 ? -2.25 -25.188 2.832 1 98.19 199 ALA B C 1
ATOM 4311 O O . ALA B 1 199 ? -2.662 -25.531 3.939 1 98.19 199 ALA B O 1
ATOM 4312 N N . MET B 1 200 ? -2.898 -24.375 2.076 1 97.44 200 MET B N 1
ATOM 4313 C CA . MET B 1 200 ? -4.191 -23.828 2.494 1 97.44 200 MET B CA 1
ATOM 4314 C C . MET B 1 200 ? -5.324 -24.766 2.096 1 97.44 200 MET B C 1
ATOM 4316 O O . MET B 1 200 ? -5.32 -25.312 0.994 1 97.44 200 MET B O 1
ATOM 4320 N N . ILE B 1 201 ? -6.18 -24.984 2.971 1 95.19 201 ILE B N 1
ATOM 4321 C CA . ILE B 1 201 ? -7.363 -25.797 2.717 1 95.19 201 ILE B CA 1
ATOM 4322 C C . ILE B 1 201 ? -8.586 -24.891 2.545 1 95.19 201 ILE B C 1
ATOM 4324 O O . ILE B 1 201 ? -8.953 -24.156 3.461 1 95.19 201 ILE B O 1
ATOM 4328 N N . ASP B 1 202 ? -9.133 -24.906 1.401 1 87.56 202 ASP B N 1
ATOM 4329 C CA . ASP B 1 202 ? -10.305 -24.094 1.082 1 87.56 202 ASP B CA 1
ATOM 4330 C C . ASP B 1 202 ? -11.398 -24.953 0.446 1 87.56 202 ASP B C 1
ATOM 4332 O O . ASP B 1 202 ? -11.242 -25.453 -0.668 1 87.56 202 ASP B O 1
ATOM 4336 N N . GLU B 1 203 ? -12.547 -25.125 1.175 1 84.44 203 GLU B N 1
ATOM 4337 C CA . GLU B 1 203 ? -13.727 -25.828 0.688 1 84.44 203 GLU B CA 1
ATOM 4338 C C . GLU B 1 203 ? -13.359 -27.234 0.186 1 84.44 203 GLU B C 1
ATOM 4340 O O . GLU B 1 203 ? -13.75 -27.625 -0.914 1 84.44 203 GLU B O 1
ATOM 4345 N N . GLY B 1 204 ? -12.477 -27.953 0.811 1 87.75 204 GLY B N 1
ATOM 4346 C CA . GLY B 1 204 ? -12.125 -29.328 0.491 1 87.75 204 GLY B CA 1
ATOM 4347 C C . GLY B 1 204 ? -11.031 -29.438 -0.558 1 87.75 204 GLY B C 1
ATOM 4348 O O . GLY B 1 204 ? -10.703 -30.531 -1.016 1 87.75 204 GLY B O 1
ATOM 4349 N N . GLU B 1 205 ? -10.516 -28.359 -0.907 1 94.06 205 GLU B N 1
ATOM 4350 C CA . GLU B 1 205 ? -9.43 -28.328 -1.889 1 94.06 205 GLU B CA 1
ATOM 4351 C C . GLU B 1 205 ? -8.125 -27.859 -1.256 1 94.06 205 GLU B C 1
ATOM 4353 O O . GLU B 1 205 ? -8.133 -27 -0.373 1 94.06 205 GLU B O 1
ATOM 4358 N N . THR B 1 206 ? -7.062 -28.531 -1.72 1 95.25 206 THR B N 1
ATOM 4359 C CA . THR B 1 206 ? -5.75 -28.031 -1.344 1 95.25 206 THR B CA 1
ATOM 4360 C C . THR B 1 206 ? -5.297 -26.922 -2.303 1 95.25 206 THR B C 1
ATOM 4362 O O . THR B 1 206 ? -5.32 -27.109 -3.521 1 95.25 206 THR B O 1
ATOM 4365 N N . ASP B 1 207 ? -5.055 -25.891 -1.724 1 96.38 207 ASP B N 1
ATOM 4366 C CA . ASP B 1 207 ? -4.504 -24.75 -2.443 1 96.38 207 ASP B CA 1
ATOM 4367 C C . ASP B 1 207 ? -3.068 -24.469 -2.01 1 96.38 207 ASP B C 1
ATOM 4369 O O . ASP B 1 207 ? -2.838 -23.766 -1.017 1 96.38 207 ASP B O 1
ATOM 4373 N N . TRP B 1 208 ? -2.168 -25.047 -2.812 1 98.25 208 TRP B N 1
ATOM 4374 C CA . TRP B 1 208 ? -0.753 -24.891 -2.486 1 98.25 208 TRP B CA 1
ATOM 4375 C C . TRP B 1 208 ? -0.278 -23.469 -2.789 1 98.25 208 TRP B C 1
ATOM 4377 O O . TRP B 1 208 ? -0.532 -22.938 -3.875 1 98.25 208 TRP B O 1
ATOM 4387 N N . LYS B 1 209 ? 0.384 -22.859 -1.801 1 98.81 209 LYS B N 1
ATOM 4388 C CA . LYS B 1 209 ? 0.976 -21.531 -1.952 1 98.81 209 LYS B CA 1
ATOM 4389 C C . LYS B 1 209 ? 2.496 -21.594 -1.85 1 98.81 209 LYS B C 1
ATOM 4391 O O . LYS B 1 209 ? 3.051 -21.594 -0.749 1 98.81 209 LYS B O 1
ATOM 4396 N N . ILE B 1 210 ? 3.146 -21.594 -3.029 1 98.94 210 ILE B N 1
ATOM 4397 C CA . ILE B 1 210 ? 4.605 -21.641 -3.064 1 98.94 210 ILE B CA 1
ATOM 4398 C C . ILE B 1 210 ? 5.176 -20.312 -2.58 1 98.94 210 ILE B C 1
ATOM 4400 O O . ILE B 1 210 ? 4.68 -19.234 -2.949 1 98.94 210 ILE B O 1
ATOM 4404 N N . VAL B 1 211 ? 6.16 -20.375 -1.711 1 98.94 211 VAL B N 1
ATOM 4405 C CA . VAL B 1 211 ? 6.926 -19.203 -1.305 1 98.94 211 VAL B CA 1
ATOM 4406 C C . VAL B 1 211 ? 8.266 -19.188 -2.031 1 98.94 211 VAL B C 1
ATOM 4408 O O . VAL B 1 211 ? 9.023 -20.156 -1.974 1 98.94 211 VAL B O 1
ATOM 4411 N N . ALA B 1 212 ? 8.547 -18.109 -2.74 1 98.94 212 ALA B N 1
ATOM 4412 C CA . ALA B 1 212 ? 9.75 -18.016 -3.562 1 98.94 212 ALA B CA 1
ATOM 4413 C C . ALA B 1 212 ? 10.305 -16.594 -3.561 1 98.94 212 ALA B C 1
ATOM 4415 O O . ALA B 1 212 ? 9.664 -15.664 -3.062 1 98.94 212 ALA B O 1
ATOM 4416 N N . ILE B 1 213 ? 11.492 -16.469 -4.027 1 98.94 213 ILE B N 1
ATOM 4417 C CA . ILE B 1 213 ? 12.117 -15.148 -4.102 1 98.94 213 ILE B CA 1
ATOM 4418 C C . ILE B 1 213 ? 12.781 -14.969 -5.469 1 98.94 213 ILE B C 1
ATOM 4420 O O . ILE B 1 213 ? 13.367 -15.914 -6.012 1 98.94 213 ILE B O 1
ATOM 4424 N N . ASP B 1 214 ? 12.609 -13.789 -6.055 1 98.56 214 ASP B N 1
ATOM 4425 C CA . ASP B 1 214 ? 13.297 -13.453 -7.297 1 98.56 214 ASP B CA 1
ATOM 4426 C C . ASP B 1 214 ? 14.797 -13.727 -7.184 1 98.56 214 ASP B C 1
ATOM 4428 O O . ASP B 1 214 ? 15.438 -13.305 -6.219 1 98.56 214 ASP B O 1
ATOM 4432 N N . VAL B 1 215 ? 15.336 -14.359 -8.203 1 98.25 215 VAL B N 1
ATOM 4433 C CA . VAL B 1 215 ? 16.75 -14.742 -8.156 1 98.25 215 VAL B CA 1
ATOM 4434 C C . VAL B 1 215 ? 17.625 -13.5 -8.148 1 98.25 215 VAL B C 1
ATOM 4436 O O . VAL B 1 215 ? 18.781 -13.555 -7.75 1 98.25 215 VAL B O 1
ATOM 4439 N N . ARG B 1 216 ? 17.156 -12.422 -8.586 1 97.12 216 ARG B N 1
ATOM 4440 C CA . ARG B 1 216 ? 17.922 -11.188 -8.703 1 97.12 216 ARG B CA 1
ATOM 4441 C C . ARG B 1 216 ? 17.891 -10.391 -7.398 1 97.12 216 ARG B C 1
ATOM 4443 O O . ARG B 1 216 ? 18.594 -9.391 -7.258 1 97.12 216 ARG B O 1
ATOM 4450 N N . ASP B 1 217 ? 17.031 -10.766 -6.41 1 98.19 217 ASP B N 1
ATOM 4451 C CA . ASP B 1 217 ? 16.875 -10.016 -5.164 1 98.19 217 ASP B CA 1
ATOM 4452 C C . ASP B 1 217 ? 18.141 -10.094 -4.316 1 98.19 217 ASP B C 1
ATOM 4454 O O . ASP B 1 217 ? 18.812 -11.125 -4.297 1 98.19 217 ASP B O 1
ATOM 4458 N N . LYS B 1 218 ? 18.422 -9.047 -3.525 1 96.62 218 LYS B N 1
ATOM 4459 C CA . LYS B 1 218 ? 19.609 -8.984 -2.691 1 96.62 218 LYS B CA 1
ATOM 4460 C C . LYS B 1 218 ? 19.609 -10.086 -1.638 1 96.62 218 LYS B C 1
ATOM 4462 O O . LYS B 1 218 ? 20.672 -10.539 -1.199 1 96.62 218 LYS B O 1
ATOM 4467 N N . LEU B 1 219 ? 18.406 -10.602 -1.244 1 97.88 219 LEU B N 1
ATOM 4468 C CA . LEU B 1 219 ? 18.312 -11.617 -0.201 1 97.88 219 LEU B CA 1
ATOM 4469 C C . LEU B 1 219 ? 18.312 -13.016 -0.804 1 97.88 219 LEU B C 1
ATOM 4471 O O . LEU B 1 219 ? 18.344 -14.008 -0.075 1 97.88 219 LEU B O 1
ATOM 4475 N N . ALA B 1 220 ? 18.312 -13.148 -2.086 1 98.25 220 ALA B N 1
ATOM 4476 C CA . ALA B 1 220 ? 18.203 -14.453 -2.732 1 98.25 220 ALA B CA 1
ATOM 4477 C C . ALA B 1 220 ? 19.344 -15.367 -2.309 1 98.25 220 ALA B C 1
ATOM 4479 O O . ALA B 1 220 ? 19.156 -16.578 -2.197 1 98.25 220 ALA B O 1
ATOM 4480 N N . ASN B 1 221 ? 20.484 -14.828 -2.014 1 97.81 221 ASN B N 1
ATOM 4481 C CA . ASN B 1 221 ? 21.672 -15.633 -1.695 1 97.81 221 ASN B CA 1
ATOM 4482 C C . ASN B 1 221 ? 21.594 -16.188 -0.278 1 97.81 221 ASN B C 1
ATOM 4484 O O . ASN B 1 221 ? 22.188 -17.234 0.015 1 97.81 221 ASN B O 1
ATOM 4488 N N . VAL B 1 222 ? 20.844 -15.516 0.582 1 98.19 222 VAL B N 1
ATOM 4489 C CA . VAL B 1 222 ? 20.844 -15.953 1.974 1 98.19 222 VAL B CA 1
ATOM 4490 C C . VAL B 1 222 ? 19.547 -16.703 2.275 1 98.19 222 VAL B C 1
ATOM 4492 O O . VAL B 1 222 ? 19.453 -17.422 3.266 1 98.19 222 VAL B O 1
ATOM 4495 N N . LEU B 1 223 ? 18.547 -16.5 1.48 1 98.62 223 LEU B N 1
ATOM 4496 C CA . LEU B 1 223 ? 17.312 -17.25 1.62 1 98.62 223 LEU B CA 1
ATOM 4497 C C . LEU B 1 223 ? 17.359 -18.531 0.787 1 98.62 223 LEU B C 1
ATOM 4499 O O . LEU B 1 223 ? 17.234 -18.484 -0.439 1 98.62 223 LEU B O 1
ATOM 4503 N N . ASN B 1 224 ? 17.469 -19.688 1.476 1 98.44 224 ASN B N 1
ATOM 4504 C CA . ASN B 1 224 ? 17.625 -20.938 0.752 1 98.44 224 ASN B CA 1
ATOM 4505 C C . ASN B 1 224 ? 16.578 -21.969 1.188 1 98.44 224 ASN B C 1
ATOM 4507 O O . ASN B 1 224 ? 16.453 -23.031 0.568 1 98.44 224 ASN B O 1
ATOM 4511 N N . ASP B 1 225 ? 15.914 -21.672 2.229 1 98.69 225 ASP B N 1
ATOM 4512 C CA . ASP B 1 225 ? 14.836 -22.5 2.758 1 98.69 225 ASP B CA 1
ATOM 4513 C C . ASP B 1 225 ? 13.812 -21.656 3.51 1 98.69 225 ASP B C 1
ATOM 4515 O O . ASP B 1 225 ? 14.086 -20.5 3.854 1 98.69 225 ASP B O 1
ATOM 4519 N N . ILE B 1 226 ? 12.688 -22.188 3.801 1 98.75 226 ILE B N 1
ATOM 4520 C CA . ILE B 1 226 ? 11.555 -21.438 4.324 1 98.75 226 ILE B CA 1
ATOM 4521 C C . ILE B 1 226 ? 11.906 -20.859 5.695 1 98.75 226 ILE B C 1
ATOM 4523 O O . ILE B 1 226 ? 11.492 -19.734 6.031 1 98.75 226 ILE B O 1
ATOM 4527 N N . GLU B 1 227 ? 12.672 -21.547 6.484 1 98 227 GLU B N 1
ATOM 4528 C CA . GLU B 1 227 ? 12.984 -21.109 7.84 1 98 227 GLU B CA 1
ATOM 4529 C C . GLU B 1 227 ? 13.922 -19.906 7.836 1 98 227 GLU B C 1
ATOM 4531 O O . GLU B 1 227 ? 14.016 -19.188 8.828 1 98 227 GLU B O 1
ATOM 4536 N N . ASP B 1 228 ? 14.68 -19.672 6.711 1 98.5 228 ASP B N 1
ATOM 4537 C CA . ASP B 1 228 ? 15.555 -18.516 6.594 1 98.5 228 ASP B CA 1
ATOM 4538 C C . ASP B 1 228 ? 14.758 -17.219 6.699 1 98.5 228 ASP B C 1
ATOM 4540 O O . ASP B 1 228 ? 15.312 -16.172 7.047 1 98.5 228 ASP B O 1
ATOM 4544 N N . LEU B 1 229 ? 13.461 -17.266 6.383 1 98.06 229 LEU B N 1
ATOM 4545 C CA . LEU B 1 229 ? 12.609 -16.078 6.469 1 98.06 229 LEU B CA 1
ATOM 4546 C C . LEU B 1 229 ? 12.555 -15.555 7.902 1 98.06 229 LEU B C 1
ATOM 4548 O O . LEU B 1 229 ? 12.539 -14.344 8.125 1 98.06 229 LEU B O 1
ATOM 4552 N N . ARG B 1 230 ? 12.516 -16.438 8.852 1 96.81 230 ARG B N 1
ATOM 4553 C CA . ARG B 1 230 ? 12.391 -16.016 10.242 1 96.81 230 ARG B CA 1
ATOM 4554 C C . ARG B 1 230 ? 13.617 -15.227 10.695 1 96.81 230 ARG B C 1
ATOM 4556 O O . ARG B 1 230 ? 13.5 -14.328 11.523 1 96.81 230 ARG B O 1
ATOM 4563 N N . LYS B 1 231 ? 14.719 -15.5 10.07 1 96.06 231 LYS B N 1
ATOM 4564 C CA . LYS B 1 231 ? 15.969 -14.828 10.422 1 96.06 231 LYS B CA 1
ATOM 4565 C C . LYS B 1 231 ? 16.094 -13.508 9.664 1 96.06 231 LYS B C 1
ATOM 4567 O O . LYS B 1 231 ? 16.469 -12.484 10.25 1 96.06 231 LYS B O 1
ATOM 4572 N N . HIS B 1 232 ? 15.773 -13.516 8.398 1 97.12 232 HIS B N 1
ATOM 4573 C CA . HIS B 1 232 ? 16.125 -12.383 7.543 1 97.12 232 HIS B CA 1
ATOM 4574 C C . HIS B 1 232 ? 14.922 -11.492 7.273 1 97.12 232 HIS B C 1
ATOM 4576 O O . HIS B 1 232 ? 15.07 -10.352 6.84 1 97.12 232 HIS B O 1
ATOM 4582 N N . MET B 1 233 ? 13.758 -11.969 7.508 1 97.56 233 MET B N 1
ATOM 4583 C CA . MET B 1 233 ? 12.492 -11.258 7.336 1 97.56 233 MET B CA 1
ATOM 4584 C C . MET B 1 233 ? 11.539 -11.547 8.492 1 97.56 233 MET B C 1
ATOM 4586 O O . MET B 1 233 ? 10.445 -12.07 8.289 1 97.56 233 MET B O 1
ATOM 4590 N N . PRO B 1 234 ? 11.945 -11.156 9.672 1 97.19 234 PRO B N 1
ATOM 4591 C CA . PRO B 1 234 ? 11.18 -11.539 10.859 1 97.19 234 PRO B CA 1
ATOM 4592 C C . PRO B 1 234 ? 9.727 -11.062 10.797 1 97.19 234 PRO B C 1
ATOM 4594 O O . PRO B 1 234 ? 9.461 -9.891 10.516 1 97.19 234 PRO B O 1
ATOM 4597 N N . GLY B 1 235 ? 8.812 -12.039 11.023 1 96.44 235 GLY B N 1
ATOM 4598 C CA . GLY B 1 235 ? 7.383 -11.773 11.078 1 96.44 235 GLY B CA 1
ATOM 4599 C C . GLY B 1 235 ? 6.691 -11.961 9.734 1 96.44 235 GLY B C 1
ATOM 4600 O O . GLY B 1 235 ? 5.461 -12.047 9.672 1 96.44 235 GLY B O 1
ATOM 4601 N N . PHE B 1 236 ? 7.43 -11.992 8.648 1 97.94 236 PHE B N 1
ATOM 4602 C CA . PHE B 1 236 ? 6.844 -11.992 7.312 1 97.94 236 PHE B CA 1
ATOM 4603 C C . PHE B 1 236 ? 6.117 -13.305 7.047 1 97.94 236 PHE B C 1
ATOM 4605 O O . PHE B 1 236 ? 5.035 -13.312 6.453 1 97.94 236 PHE B O 1
ATOM 4612 N N . LEU B 1 237 ? 6.738 -14.414 7.438 1 98.12 237 LEU B N 1
ATOM 4613 C CA . LEU B 1 237 ? 6.102 -15.711 7.246 1 98.12 237 LEU B CA 1
ATOM 4614 C C . LEU B 1 237 ? 4.793 -15.797 8.016 1 98.12 237 LEU B C 1
ATOM 4616 O O . LEU B 1 237 ? 3.771 -16.234 7.477 1 98.12 237 LEU B O 1
ATOM 4620 N N . GLU B 1 238 ? 4.777 -15.406 9.242 1 97.12 238 GLU B N 1
ATOM 4621 C CA . GLU B 1 238 ? 3.572 -15.375 10.07 1 97.12 238 GLU B CA 1
ATOM 4622 C C . GLU B 1 238 ? 2.508 -14.469 9.461 1 97.12 238 GLU B C 1
ATOM 4624 O O . GLU B 1 238 ? 1.321 -14.797 9.469 1 97.12 238 GLU B O 1
ATOM 4629 N N . ALA B 1 239 ? 2.939 -13.305 8.961 1 97.81 239 ALA B N 1
ATOM 4630 C CA . ALA B 1 239 ? 2.016 -12.391 8.297 1 97.81 239 ALA B CA 1
ATOM 4631 C C . ALA B 1 239 ? 1.405 -13.039 7.055 1 97.81 239 ALA B C 1
ATOM 4633 O O . ALA B 1 239 ? 0.239 -12.805 6.73 1 97.81 239 ALA B O 1
ATOM 4634 N N . THR B 1 240 ? 2.197 -13.844 6.359 1 98.5 240 THR B N 1
ATOM 4635 C CA . THR B 1 240 ? 1.704 -14.562 5.188 1 98.5 240 THR B CA 1
ATOM 4636 C C . THR B 1 240 ? 0.596 -15.539 5.578 1 98.5 240 THR B C 1
ATOM 4638 O O . THR B 1 240 ? -0.462 -15.57 4.945 1 98.5 240 THR B O 1
ATOM 4641 N N . PHE B 1 241 ? 0.792 -16.312 6.637 1 97.94 241 PHE B N 1
ATOM 4642 C CA . PHE B 1 241 ? -0.25 -17.203 7.145 1 97.94 241 PHE B CA 1
ATOM 4643 C C . PHE B 1 241 ? -1.493 -16.406 7.531 1 97.94 241 PHE B C 1
ATOM 4645 O O . PHE B 1 241 ? -2.609 -16.766 7.156 1 97.94 241 PHE B O 1
ATOM 4652 N N . GLU B 1 242 ? -1.274 -15.352 8.211 1 97.25 242 GLU B N 1
ATOM 4653 C CA . GLU B 1 242 ? -2.393 -14.539 8.688 1 97.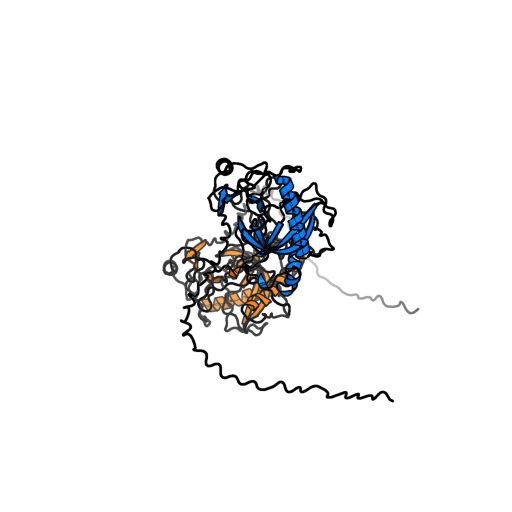25 242 GLU B CA 1
ATOM 4654 C C . GLU B 1 242 ? -3.189 -13.969 7.516 1 97.25 242 GLU B C 1
ATOM 4656 O O . GLU B 1 242 ? -4.422 -14 7.523 1 97.25 242 GLU B O 1
ATOM 4661 N N . TRP B 1 243 ? -2.479 -13.414 6.586 1 98.12 243 TRP B N 1
ATOM 4662 C CA . TRP B 1 243 ? -3.141 -12.844 5.418 1 98.12 243 TRP B CA 1
ATOM 4663 C C . TRP B 1 243 ? -4.082 -13.852 4.773 1 98.12 243 TRP B C 1
ATOM 4665 O O . TRP B 1 243 ? -5.273 -13.578 4.598 1 98.12 243 TRP B O 1
ATOM 4675 N N . PHE B 1 244 ? -3.557 -15.086 4.469 1 97.94 244 PHE B N 1
ATOM 4676 C CA . PHE B 1 244 ? -4.352 -16.109 3.805 1 97.94 244 PHE B CA 1
ATOM 4677 C C . PHE B 1 244 ? -5.488 -16.578 4.703 1 97.94 244 PHE B C 1
ATOM 4679 O O . PHE B 1 244 ? -6.551 -16.984 4.219 1 97.94 244 PHE B O 1
ATOM 4686 N N . LYS B 1 245 ? -5.301 -16.5 5.938 1 96.94 245 LYS B N 1
ATOM 4687 C CA . LYS B 1 245 ? -6.312 -16.922 6.898 1 96.94 245 LYS B CA 1
ATOM 4688 C C . LYS B 1 245 ? -7.516 -15.984 6.887 1 96.94 245 LYS B C 1
ATOM 4690 O O . LYS B 1 245 ? -8.656 -16.438 6.98 1 96.94 245 LYS B O 1
ATOM 4695 N N . ILE B 1 246 ? -7.293 -14.648 6.664 1 97.25 246 ILE B N 1
ATOM 4696 C CA . ILE B 1 246 ? -8.352 -13.719 7.051 1 97.25 246 ILE B CA 1
ATOM 4697 C C . ILE B 1 246 ? -8.844 -12.961 5.824 1 97.25 246 ILE B C 1
ATOM 4699 O O . ILE B 1 246 ? -9.875 -12.273 5.879 1 97.25 246 ILE B O 1
ATOM 4703 N N . TYR B 1 247 ? -8.195 -13.023 4.652 1 96.62 247 TYR B N 1
ATOM 4704 C CA . TYR B 1 247 ? -8.391 -12.07 3.562 1 96.62 247 TYR B CA 1
ATOM 4705 C C . TYR B 1 247 ? -9.789 -12.203 2.973 1 96.62 247 TYR B C 1
ATOM 4707 O O . TYR B 1 247 ? -10.281 -11.281 2.322 1 96.62 247 TYR B O 1
ATOM 4715 N N . LYS B 1 248 ? -10.516 -13.258 3.271 1 95.44 248 LYS B N 1
ATOM 4716 C CA . LYS B 1 248 ? -11.859 -13.453 2.734 1 95.44 248 LYS B CA 1
ATOM 4717 C C . LYS B 1 248 ? -12.922 -13.141 3.783 1 95.44 248 LYS B C 1
ATOM 4719 O O . LYS B 1 248 ? -14.109 -13.078 3.469 1 95.44 248 LYS B O 1
ATOM 4724 N N . VAL B 1 249 ? -12.547 -12.969 4.969 1 96.38 249 VAL B N 1
ATOM 4725 C CA . VAL B 1 249 ? -13.477 -12.836 6.09 1 96.38 249 VAL B CA 1
ATOM 4726 C C . VAL B 1 249 ? -14.375 -11.617 5.871 1 96.38 249 VAL B C 1
ATOM 4728 O O . VAL B 1 249 ? -15.578 -11.672 6.121 1 96.38 249 VAL B O 1
ATOM 4731 N N . PRO B 1 250 ? -13.875 -10.492 5.375 1 96 250 PRO B N 1
ATOM 4732 C CA . PRO B 1 250 ? -14.75 -9.336 5.148 1 96 250 PRO B CA 1
ATOM 4733 C C . PRO B 1 250 ? -15.875 -9.641 4.16 1 96 250 PRO B C 1
ATOM 4735 O O . PRO B 1 250 ? -16.891 -8.945 4.148 1 96 250 PRO B O 1
ATOM 4738 N N . ASP B 1 251 ? -15.672 -10.641 3.35 1 93.94 251 ASP B N 1
ATOM 4739 C CA . ASP B 1 251 ? -16.703 -11.023 2.381 1 93.94 251 ASP B CA 1
ATOM 4740 C C . ASP B 1 251 ? -17.656 -12.055 2.973 1 93.94 251 ASP B C 1
ATOM 4742 O O . ASP B 1 251 ? -18.422 -12.68 2.246 1 93.94 251 ASP B O 1
ATOM 4746 N N . GLY B 1 252 ? -17.547 -12.359 4.191 1 93.75 252 GLY B N 1
ATOM 4747 C CA . GLY B 1 252 ? -18.484 -13.242 4.879 1 93.75 252 GLY B CA 1
ATOM 4748 C C . GLY B 1 252 ? -18.031 -14.688 4.898 1 93.75 252 GLY B C 1
ATOM 4749 O O . GLY B 1 252 ? -18.797 -15.586 5.254 1 93.75 252 GLY B O 1
ATOM 4750 N N . LYS B 1 253 ? -16.812 -14.898 4.484 1 93.94 253 LYS B N 1
ATOM 4751 C CA . LYS B 1 253 ? -16.281 -16.266 4.488 1 93.94 253 LYS B CA 1
ATOM 4752 C C . LYS B 1 253 ? -15.594 -16.578 5.809 1 93.94 253 LYS B C 1
ATOM 4754 O O . LYS B 1 253 ? -15.164 -15.672 6.523 1 93.94 253 LYS B O 1
ATOM 4759 N N . PRO B 1 254 ? -15.594 -17.875 6.203 1 94.25 254 PRO B N 1
ATOM 4760 C CA . PRO B 1 254 ? -14.883 -18.25 7.422 1 94.25 254 PRO B CA 1
ATOM 4761 C C . PRO B 1 254 ? -13.367 -18.125 7.277 1 94.25 254 PRO B C 1
ATOM 4763 O O . PRO B 1 254 ? -12.859 -17.906 6.172 1 94.25 254 PRO B O 1
ATOM 4766 N N . PHE B 1 255 ? -12.711 -18.172 8.438 1 95.31 255 PHE B N 1
ATOM 4767 C CA . PHE B 1 255 ? -11.258 -18.234 8.414 1 95.31 255 PHE B CA 1
ATOM 4768 C C . PHE B 1 255 ? -10.781 -19.438 7.609 1 95.31 255 PHE B C 1
ATOM 4770 O O . PHE B 1 255 ? -11.32 -20.547 7.75 1 95.31 255 PHE B O 1
ATOM 4777 N N . ASN B 1 256 ? -9.789 -19.219 6.766 1 95.38 256 ASN B N 1
ATOM 4778 C CA . ASN B 1 256 ? -9.164 -20.359 6.102 1 95.38 256 ASN B CA 1
ATOM 4779 C C . ASN B 1 256 ? -8.305 -21.172 7.074 1 95.38 256 ASN B C 1
ATOM 4781 O O . ASN B 1 256 ? -7.832 -20.641 8.078 1 95.38 256 ASN B O 1
ATOM 4785 N N . THR B 1 257 ? -8.18 -22.438 6.762 1 95.75 257 THR B N 1
ATOM 4786 C CA . THR B 1 257 ? -7.328 -23.312 7.555 1 95.75 257 THR B CA 1
ATOM 4787 C C . THR B 1 257 ? -6.152 -23.828 6.723 1 95.75 257 THR B C 1
ATOM 4789 O O . THR B 1 257 ? -6.113 -23.625 5.508 1 95.75 257 THR B O 1
ATOM 4792 N N . PHE B 1 258 ? -5.223 -24.422 7.43 1 97.56 258 PHE B N 1
ATOM 4793 C CA . PHE B 1 258 ? -4.02 -24.922 6.777 1 97.56 258 PHE B CA 1
ATOM 4794 C C . PHE B 1 258 ? -3.727 -26.359 7.211 1 97.56 258 PHE B C 1
ATOM 4796 O O . PHE B 1 258 ? -4.02 -26.734 8.352 1 97.56 258 PHE B O 1
ATOM 4803 N N . ALA B 1 259 ? -3.164 -27.094 6.324 1 97.12 259 ALA B N 1
ATOM 4804 C CA . ALA B 1 259 ? -2.641 -28.406 6.684 1 97.12 259 ALA B CA 1
ATOM 4805 C C . ALA B 1 259 ? -1.362 -28.281 7.508 1 97.12 259 ALA B C 1
ATOM 4807 O O . ALA B 1 259 ? -0.911 -27.172 7.797 1 97.12 259 ALA B O 1
ATOM 4808 N N . PHE B 1 260 ? -0.905 -29.391 8.055 1 97.44 260 PHE B N 1
ATOM 4809 C CA . PHE B 1 260 ? 0.362 -29.516 8.766 1 97.44 260 PHE B CA 1
ATOM 4810 C C . PHE B 1 260 ? 0.393 -28.609 9.984 1 97.44 260 PHE B C 1
ATOM 4812 O O . PHE B 1 260 ? 1.401 -27.953 10.25 1 97.44 260 PHE B O 1
ATOM 4819 N N . ASN B 1 261 ? -0.672 -28.422 10.617 1 95.81 261 ASN B N 1
ATOM 4820 C CA . ASN B 1 261 ? -0.782 -27.609 11.828 1 95.81 261 ASN B CA 1
ATOM 4821 C C . ASN B 1 261 ? -0.385 -26.156 11.578 1 95.81 261 ASN B C 1
ATOM 4823 O O . ASN B 1 261 ? 0.323 -25.562 12.383 1 95.81 261 ASN B O 1
ATOM 4827 N N . SER B 1 262 ? -0.686 -25.672 10.406 1 95.44 262 SER B N 1
ATOM 4828 C CA . SER B 1 262 ? -0.407 -24.297 10.023 1 95.44 262 SER B CA 1
ATOM 4829 C C . SER B 1 262 ? 1.092 -24 10.039 1 95.44 262 SER B C 1
ATOM 4831 O O . SER B 1 262 ? 1.521 -22.922 10.453 1 95.44 262 SER B O 1
ATOM 4833 N N . GLU B 1 263 ? 1.781 -25 9.688 1 97.69 263 GLU B N 1
ATOM 4834 C CA . GLU B 1 263 ? 3.221 -24.828 9.5 1 97.69 263 GLU B CA 1
ATOM 4835 C C . GLU B 1 263 ? 3.602 -24.953 8.023 1 97.69 263 GLU B C 1
ATOM 4837 O O . GLU B 1 263 ? 3.008 -25.734 7.285 1 97.69 263 GLU B O 1
ATOM 4842 N N . PRO B 1 264 ? 4.59 -24.188 7.648 1 98.44 264 PRO B N 1
ATOM 4843 C CA . PRO B 1 264 ? 5.074 -24.344 6.273 1 98.44 264 PRO B CA 1
ATOM 4844 C C . PRO B 1 264 ? 5.871 -25.641 6.074 1 98.44 264 PRO B C 1
ATOM 4846 O O . PRO B 1 264 ? 6.32 -26.25 7.047 1 98.44 264 PRO B O 1
ATOM 4849 N N . LYS B 1 265 ? 5.902 -26.062 4.848 1 98.75 265 LYS B N 1
ATOM 4850 C CA . LYS B 1 265 ? 6.816 -27.141 4.492 1 98.75 265 LYS B CA 1
ATOM 4851 C C . LYS B 1 265 ? 8.039 -26.609 3.746 1 98.75 265 LYS B C 1
ATOM 4853 O O . LYS B 1 265 ? 7.961 -25.562 3.082 1 98.75 265 LYS B O 1
ATOM 4858 N N . ASN B 1 266 ? 9.109 -27.297 3.873 1 98.69 266 ASN B N 1
ATOM 4859 C CA . ASN B 1 266 ? 10.414 -26.797 3.434 1 98.69 266 ASN B CA 1
ATOM 4860 C C . ASN B 1 266 ? 10.555 -26.859 1.915 1 98.69 266 ASN B C 1
ATOM 4862 O O . ASN B 1 266 ? 9.625 -27.266 1.219 1 98.69 266 ASN B O 1
ATOM 4866 N N . LYS B 1 267 ? 11.688 -26.438 1.475 1 98.81 267 LYS B N 1
ATOM 4867 C CA . LYS B 1 267 ? 12.016 -26.344 0.055 1 98.81 267 LYS B CA 1
ATOM 4868 C C . LYS B 1 267 ? 11.867 -27.703 -0.638 1 98.81 267 LYS B C 1
ATOM 4870 O O . LYS B 1 267 ? 11.25 -27.797 -1.7 1 98.81 267 LYS B O 1
ATOM 4875 N N . ASP B 1 268 ? 12.438 -28.719 -0.07 1 98.75 268 ASP B N 1
ATOM 4876 C CA . ASP B 1 268 ? 12.398 -30.031 -0.692 1 98.75 268 ASP B CA 1
ATOM 4877 C C . ASP B 1 268 ? 10.961 -30.5 -0.885 1 98.75 268 ASP B C 1
ATOM 4879 O O . ASP B 1 268 ? 10.617 -31.078 -1.926 1 98.75 268 ASP B O 1
ATOM 4883 N N . PHE B 1 269 ? 10.188 -30.344 0.121 1 98.75 269 PHE B N 1
ATOM 4884 C CA . PHE B 1 269 ? 8.773 -30.688 0.008 1 98.75 269 PHE B CA 1
ATOM 4885 C C . PHE B 1 269 ? 8.109 -29.875 -1.094 1 98.75 269 PHE B C 1
ATOM 4887 O O . PHE B 1 269 ? 7.363 -30.422 -1.911 1 98.75 269 PHE B O 1
ATOM 4894 N N . ALA B 1 270 ? 8.367 -28.594 -1.1 1 98.88 270 ALA B N 1
ATOM 4895 C CA . ALA B 1 270 ? 7.809 -27.734 -2.133 1 98.88 270 ALA B CA 1
ATOM 4896 C C . ALA B 1 270 ? 8.188 -28.219 -3.527 1 98.88 270 ALA B C 1
ATOM 4898 O O . ALA B 1 270 ? 7.352 -28.266 -4.43 1 98.88 270 ALA B O 1
ATOM 4899 N N . LEU B 1 271 ? 9.438 -28.562 -3.703 1 98.88 271 LEU B N 1
ATOM 4900 C CA . LEU B 1 271 ? 9.914 -29.062 -4.988 1 98.88 271 LEU B CA 1
ATOM 4901 C C . LEU B 1 271 ? 9.188 -30.328 -5.383 1 98.88 271 LEU B C 1
ATOM 4903 O O . LEU B 1 271 ? 8.906 -30.562 -6.562 1 98.88 271 LEU B O 1
ATOM 4907 N N . SER B 1 272 ? 8.906 -31.156 -4.438 1 98.75 272 SER B N 1
ATOM 4908 C CA . SER B 1 272 ? 8.164 -32.375 -4.727 1 98.75 272 SER B CA 1
ATOM 4909 C C . SER B 1 272 ? 6.75 -32.062 -5.203 1 98.75 272 SER B C 1
ATOM 4911 O O . SER B 1 272 ? 6.223 -32.75 -6.09 1 98.75 272 SER B O 1
ATOM 4913 N N . ILE B 1 273 ? 6.109 -31.062 -4.586 1 98.69 273 ILE B N 1
ATOM 4914 C CA . ILE B 1 273 ? 4.773 -30.641 -5 1 98.69 273 ILE B CA 1
ATOM 4915 C C . ILE B 1 273 ? 4.828 -30.078 -6.414 1 98.69 273 ILE B C 1
ATOM 4917 O O . ILE B 1 273 ? 3.959 -30.359 -7.242 1 98.69 273 ILE B O 1
ATOM 4921 N N . ILE B 1 274 ? 5.84 -29.266 -6.688 1 98.88 274 ILE B N 1
ATOM 4922 C CA . ILE B 1 274 ? 6.012 -28.688 -8.016 1 98.88 274 ILE B CA 1
ATOM 4923 C C . ILE B 1 274 ? 6.184 -29.812 -9.047 1 98.88 274 ILE B C 1
ATOM 4925 O O . ILE B 1 274 ? 5.566 -29.781 -10.109 1 98.88 274 ILE B O 1
ATOM 4929 N N . LYS B 1 275 ? 7.016 -30.766 -8.734 1 98.69 275 LYS B N 1
ATOM 4930 C CA . LYS B 1 275 ? 7.219 -31.906 -9.617 1 98.69 275 LYS B CA 1
ATOM 4931 C C . LYS B 1 275 ? 5.91 -32.656 -9.859 1 98.69 275 LYS B C 1
ATOM 4933 O O . LYS B 1 275 ? 5.598 -33 -11 1 98.69 275 LYS B O 1
ATOM 4938 N N . GLN B 1 276 ? 5.203 -32.906 -8.828 1 98.25 276 GLN B N 1
ATOM 4939 C CA . GLN B 1 276 ? 3.93 -33.594 -8.922 1 98.25 276 GLN B CA 1
ATOM 4940 C C . GLN B 1 276 ? 2.949 -32.844 -9.82 1 98.25 276 GLN B C 1
ATOM 4942 O O . GLN B 1 276 ? 2.332 -33.438 -10.703 1 98.25 276 GLN B O 1
ATOM 4947 N N . THR B 1 277 ? 2.756 -31.578 -9.594 1 98.56 277 THR B N 1
ATOM 4948 C CA . THR B 1 277 ? 1.775 -30.781 -10.328 1 98.56 277 THR B CA 1
ATOM 4949 C C . THR B 1 277 ? 2.232 -30.562 -11.766 1 98.56 277 THR B C 1
ATOM 4951 O O . THR B 1 277 ? 1.405 -30.422 -12.672 1 98.56 277 THR B O 1
ATOM 4954 N N . HIS B 1 278 ? 3.529 -30.5 -11.961 1 98.75 278 HIS B N 1
ATOM 4955 C CA . HIS B 1 278 ? 4.039 -30.516 -13.328 1 98.75 278 HIS B CA 1
ATOM 4956 C C . HIS B 1 278 ? 3.656 -31.797 -14.047 1 98.75 278 HIS B C 1
ATOM 4958 O O . HIS B 1 278 ? 3.264 -31.781 -15.211 1 98.75 278 HIS B O 1
ATOM 4964 N N . GLY B 1 279 ? 3.832 -32.906 -13.398 1 98.44 279 GLY B N 1
ATOM 4965 C CA . GLY B 1 279 ? 3.406 -34.156 -13.961 1 98.44 279 GLY B CA 1
ATOM 4966 C C . GLY B 1 279 ? 1.929 -34.219 -14.305 1 98.44 279 GLY B C 1
ATOM 4967 O O . GLY B 1 279 ? 1.544 -34.719 -15.352 1 98.44 279 GLY B O 1
ATOM 4968 N N . GLN B 1 280 ? 1.123 -33.75 -13.414 1 98.31 280 GLN B N 1
ATOM 4969 C CA . GLN B 1 280 ? -0.31 -33.656 -13.672 1 98.31 280 GLN B CA 1
ATOM 4970 C C . GLN B 1 280 ? -0.593 -32.812 -14.914 1 98.31 280 GLN B C 1
ATOM 4972 O O . GLN B 1 280 ? -1.441 -33.156 -15.734 1 98.31 280 GLN B O 1
ATOM 4977 N N . TRP B 1 281 ? 0.109 -31.75 -15.016 1 98.5 281 TRP B N 1
ATOM 4978 C CA . TRP B 1 281 ? -0.01 -30.891 -16.188 1 98.5 281 TRP B CA 1
ATOM 4979 C C . TRP B 1 281 ? 0.39 -31.641 -17.453 1 98.5 281 TRP B C 1
ATOM 4981 O O . TRP B 1 281 ? -0.275 -31.531 -18.484 1 98.5 281 TRP B O 1
ATOM 4991 N N . GLN B 1 282 ? 1.479 -32.375 -17.391 1 98 282 GLN B N 1
ATOM 4992 C CA . GLN B 1 282 ? 1.911 -33.156 -18.547 1 98 282 GLN B CA 1
ATOM 4993 C C . GLN B 1 282 ? 0.821 -34.125 -19 1 98 282 GLN B C 1
ATOM 4995 O O . GLN B 1 282 ? 0.562 -34.25 -20.203 1 98 282 GLN B O 1
ATOM 5000 N N . GLN B 1 283 ? 0.199 -34.75 -18.047 1 97.31 283 GLN B N 1
ATOM 5001 C CA . GLN B 1 283 ? -0.902 -35.656 -18.359 1 97.31 283 GLN B CA 1
ATOM 5002 C C . GLN B 1 283 ? -2.053 -34.906 -19.031 1 97.31 283 GLN B C 1
ATOM 5004 O O . GLN B 1 283 ? -2.662 -35.406 -19.969 1 97.31 283 GLN B O 1
ATOM 5009 N N . LEU B 1 284 ? -2.311 -33.719 -18.516 1 97.62 284 LEU B N 1
ATOM 5010 C CA . LEU B 1 284 ? -3.338 -32.875 -19.094 1 97.62 284 LEU B CA 1
ATOM 5011 C C . LEU B 1 284 ? -3.016 -32.531 -20.547 1 97.62 284 LEU B C 1
ATOM 5013 O O . LEU B 1 284 ? -3.861 -32.688 -21.422 1 97.62 284 LEU B O 1
ATOM 5017 N N . MET B 1 285 ? -1.788 -32.156 -20.828 1 97.31 285 MET B N 1
ATOM 5018 C CA . MET B 1 285 ? -1.365 -31.719 -22.156 1 97.31 285 MET B CA 1
ATOM 5019 C C . MET B 1 285 ? -1.339 -32.875 -23.141 1 97.31 285 MET B C 1
ATOM 5021 O O . MET B 1 285 ? -1.513 -32.688 -24.344 1 97.31 285 MET B O 1
ATOM 5025 N N . GLN B 1 286 ? -1.161 -34.031 -22.625 1 95.38 286 GLN B N 1
ATOM 5026 C CA . GLN B 1 286 ? -1.107 -35.25 -23.469 1 95.38 286 GLN B CA 1
ATOM 5027 C C . GLN B 1 286 ? -2.5 -35.812 -23.672 1 95.38 286 GLN B C 1
ATOM 5029 O O . GLN B 1 286 ? -2.662 -36.812 -24.406 1 95.38 286 GLN B O 1
ATOM 5034 N N . GLY B 1 287 ? -3.455 -35.281 -23.016 1 94.06 287 GLY B N 1
ATOM 5035 C CA . GLY B 1 287 ? -4.824 -35.75 -23.172 1 94.06 287 GLY B CA 1
ATOM 5036 C C . GLY B 1 287 ? -5.109 -37.031 -22.391 1 94.06 287 GLY B C 1
ATOM 5037 O O . GLY B 1 287 ? -5.984 -37.812 -22.766 1 94.06 287 GLY B O 1
ATOM 5038 N N . LYS B 1 288 ? -4.426 -37.25 -21.328 1 94.44 288 LYS B N 1
ATOM 5039 C CA . LYS B 1 288 ? -4.52 -38.5 -20.578 1 94.44 288 LYS B CA 1
ATOM 5040 C C . LYS B 1 288 ? -5.383 -38.344 -19.328 1 94.44 288 LYS B C 1
ATOM 5042 O O . LYS B 1 288 ? -5.484 -39.25 -18.516 1 94.44 288 LYS B O 1
ATOM 5047 N N . THR B 1 289 ? -5.895 -37.25 -19.141 1 95.31 289 THR B N 1
ATOM 5048 C CA . THR B 1 289 ? -6.77 -36.969 -18 1 95.31 289 THR B CA 1
ATOM 5049 C C . THR B 1 289 ? -7.906 -36.031 -18.406 1 95.31 289 THR B C 1
ATOM 5051 O O . THR B 1 289 ? -7.852 -35.406 -19.469 1 95.31 289 THR B O 1
ATOM 5054 N N . ASP B 1 290 ? -9.016 -36.031 -17.672 1 95.75 290 ASP B N 1
ATOM 5055 C CA . ASP B 1 290 ? -10.086 -35.062 -17.859 1 95.75 29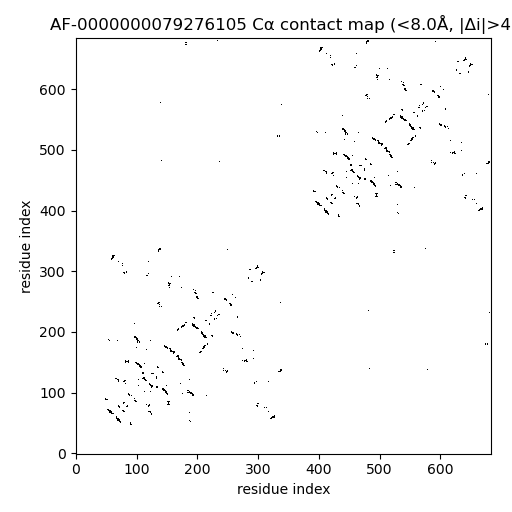0 ASP B CA 1
ATOM 5056 C C . ASP B 1 290 ? -9.586 -33.656 -17.625 1 95.75 290 ASP B C 1
ATOM 5058 O O . ASP B 1 290 ? -9.102 -33.312 -16.547 1 95.75 290 ASP B O 1
ATOM 5062 N N . PRO B 1 291 ? -9.656 -32.844 -18.656 1 96.06 291 PRO B N 1
ATOM 5063 C CA . PRO B 1 291 ? -9.109 -31.5 -18.531 1 96.06 291 PRO B CA 1
ATOM 5064 C C . PRO B 1 291 ? -9.906 -30.625 -17.547 1 96.06 291 PRO B C 1
ATOM 5066 O O . PRO B 1 291 ? -9.445 -29.562 -17.156 1 96.06 291 PRO B O 1
ATOM 5069 N N . ALA B 1 292 ? -11.07 -31 -17.156 1 96.56 292 ALA B N 1
ATOM 5070 C CA . ALA B 1 292 ? -11.883 -30.297 -16.172 1 96.56 292 ALA B CA 1
ATOM 5071 C C . ALA B 1 292 ? -12.117 -28.844 -16.594 1 96.56 292 ALA B C 1
ATOM 5073 O O . ALA B 1 292 ? -12 -27.938 -15.773 1 96.56 292 ALA B O 1
ATOM 5074 N N . GLY B 1 293 ? -12.367 -28.562 -17.875 1 97.62 293 GLY B N 1
ATOM 5075 C CA . GLY B 1 293 ? -12.727 -27.234 -18.375 1 97.62 293 GLY B CA 1
ATOM 5076 C C . GLY B 1 293 ? -11.523 -26.391 -18.75 1 97.62 293 GLY B C 1
ATOM 5077 O O . GLY B 1 293 ? -11.68 -25.281 -19.266 1 97.62 293 GLY B O 1
ATOM 5078 N N . ILE B 1 294 ? -10.305 -26.891 -18.562 1 98.31 294 ILE B N 1
ATOM 5079 C CA . ILE B 1 294 ? -9.086 -26.141 -18.875 1 98.31 294 ILE B CA 1
ATOM 5080 C C . ILE B 1 294 ? -8.898 -26.078 -20.391 1 98.31 294 ILE B C 1
ATOM 5082 O O . ILE B 1 294 ? -9.031 -27.094 -21.094 1 98.31 294 ILE B O 1
ATOM 5086 N N . VAL B 1 295 ? -8.703 -24.875 -20.891 1 98.31 295 VAL B N 1
ATOM 5087 C CA . VAL B 1 295 ? -8.32 -24.672 -22.281 1 98.31 295 VAL B CA 1
ATOM 5088 C C . VAL B 1 295 ? -6.816 -24.906 -22.438 1 98.31 295 VAL B C 1
ATOM 5090 O O . VAL B 1 295 ? -6.008 -24.266 -21.766 1 98.31 295 VAL B O 1
ATOM 5093 N N . CYS B 1 296 ? -6.41 -25.797 -23.406 1 98.31 296 CYS B N 1
ATOM 5094 C CA . CYS B 1 296 ? -5.043 -26.297 -23.422 1 98.31 296 CYS B CA 1
ATOM 5095 C C . CYS B 1 296 ? -4.305 -25.875 -24.672 1 98.31 296 CYS B C 1
ATOM 5097 O O . CYS B 1 296 ? -3.164 -26.297 -24.906 1 98.31 296 CYS B O 1
ATOM 5099 N N . GLU B 1 297 ? -4.93 -25.078 -25.531 1 97.5 297 GLU B N 1
ATOM 5100 C CA . GLU B 1 297 ? -4.242 -24.656 -26.75 1 97.5 297 GLU B CA 1
ATOM 5101 C C . GLU B 1 297 ? -2.887 -24.031 -26.422 1 97.5 297 GLU B C 1
ATOM 5103 O O . GLU B 1 297 ? -2.752 -23.297 -25.453 1 97.5 297 GLU B O 1
ATOM 5108 N N . ASN B 1 298 ? -1.884 -24.312 -27.203 1 98.38 298 ASN B N 1
ATOM 5109 C CA . ASN B 1 298 ? -0.514 -23.844 -27.047 1 98.38 298 ASN B CA 1
ATOM 5110 C C . ASN B 1 298 ? 0.221 -23.797 -28.375 1 98.38 298 ASN B C 1
ATOM 5112 O O . ASN B 1 298 ? -0.274 -24.312 -29.391 1 98.38 298 ASN B O 1
ATOM 5116 N N . VAL B 1 299 ? 1.394 -23.188 -28.344 1 97.94 299 VAL B N 1
ATOM 5117 C CA . VAL B 1 299 ? 2.074 -23.031 -29.625 1 97.94 299 VAL B CA 1
ATOM 5118 C C . VAL B 1 299 ? 3.457 -23.672 -29.562 1 97.94 299 VAL B C 1
ATOM 5120 O O . VAL B 1 299 ? 4.137 -23.812 -30.578 1 97.94 299 VAL B O 1
ATOM 5123 N N . THR B 1 300 ? 3.865 -24.109 -28.406 1 95.38 300 THR B N 1
ATOM 5124 C CA . THR B 1 300 ? 5.273 -24.5 -28.328 1 95.38 300 THR B CA 1
ATOM 5125 C C . THR B 1 300 ? 5.426 -25.859 -27.672 1 95.38 300 THR B C 1
ATOM 5127 O O . THR B 1 300 ? 6.527 -26.406 -27.625 1 95.38 300 THR B O 1
ATOM 5130 N N . VAL B 1 301 ? 4.414 -26.453 -27.094 1 96.25 301 VAL B N 1
ATOM 5131 C CA . VAL B 1 301 ? 4.562 -27.625 -26.234 1 96.25 301 VAL B CA 1
ATOM 5132 C C . VAL B 1 301 ? 4.68 -28.875 -27.094 1 96.25 301 VAL B C 1
ATOM 5134 O O . VAL B 1 301 ? 3.688 -29.359 -27.641 1 96.25 301 VAL B O 1
ATOM 5137 N N . ALA B 1 302 ? 5.824 -29.391 -27.031 1 92.56 302 ALA B N 1
ATOM 5138 C CA . ALA B 1 302 ? 6.082 -30.578 -27.844 1 92.56 302 ALA B CA 1
ATOM 5139 C C . ALA B 1 302 ? 5.207 -31.75 -27.375 1 92.56 302 ALA B C 1
ATOM 5141 O O . ALA B 1 302 ? 5.141 -32.062 -26.188 1 92.56 302 ALA B O 1
ATOM 5142 N N . GLY B 1 303 ? 4.57 -32.375 -28.328 1 90.38 303 GLY B N 1
ATOM 5143 C CA . GLY B 1 303 ? 3.779 -33.562 -28.016 1 90.38 303 GLY B CA 1
ATOM 5144 C C . GLY B 1 303 ? 2.371 -33.25 -27.562 1 90.38 303 GLY B C 1
ATOM 5145 O O . GLY B 1 303 ? 1.567 -34.125 -27.312 1 90.38 303 GLY B O 1
ATOM 5146 N N . SER B 1 304 ? 2.109 -32.031 -27.422 1 94.69 304 SER B N 1
ATOM 5147 C CA . SER B 1 304 ? 0.783 -31.609 -26.984 1 94.69 304 SER B CA 1
ATOM 5148 C C . SER B 1 304 ? -0.286 -32 -28 1 94.69 304 SER B C 1
ATOM 5150 O O . SER B 1 304 ? -0.086 -31.844 -29.203 1 94.69 304 SER B O 1
ATOM 5152 N N . ALA B 1 305 ? -1.423 -32.438 -27.547 1 92.81 305 ALA B N 1
ATOM 5153 C CA . ALA B 1 305 ? -2.57 -32.75 -28.391 1 92.81 305 ALA B CA 1
ATOM 5154 C C . ALA B 1 305 ? -3.303 -31.484 -28.828 1 92.81 305 ALA B C 1
ATOM 5156 O O . ALA B 1 305 ? -4.238 -31.531 -29.625 1 92.81 305 ALA B O 1
ATOM 5157 N N . HIS B 1 306 ? -2.893 -30.281 -28.375 1 95.44 306 HIS B N 1
ATOM 5158 C CA . HIS B 1 306 ? -3.662 -29.062 -28.531 1 95.44 306 HIS B CA 1
ATOM 5159 C C . HIS B 1 306 ? -2.822 -27.953 -29.172 1 95.44 306 HIS B C 1
ATOM 5161 O O . HIS B 1 306 ? -3.113 -26.766 -29.016 1 95.44 306 HIS B O 1
ATOM 5167 N N . MET B 1 307 ? -1.738 -28.297 -29.766 1 96.5 307 MET B N 1
ATOM 5168 C CA . MET B 1 307 ? -0.869 -27.297 -30.375 1 96.5 307 MET B CA 1
ATOM 5169 C C . MET B 1 307 ? -1.562 -26.625 -31.547 1 96.5 307 MET B C 1
ATOM 5171 O O . MET B 1 307 ? -2.221 -27.281 -32.344 1 96.5 307 MET B O 1
ATOM 5175 N N . VAL B 1 308 ? -1.455 -25.359 -31.688 1 97.44 308 VAL B N 1
ATOM 5176 C CA . VAL B 1 308 ? -2.006 -24.594 -32.781 1 97.44 308 VAL B CA 1
ATOM 5177 C C . VAL B 1 308 ? -0.901 -23.766 -33.438 1 97.44 308 VAL B C 1
ATOM 5179 O O . VAL B 1 308 ? 0.165 -23.562 -32.875 1 97.44 308 VAL B O 1
ATOM 5182 N N . ALA B 1 309 ? -1.208 -23.297 -34.625 1 97.19 309 ALA B N 1
ATOM 5183 C CA . ALA B 1 309 ? -0.253 -22.469 -35.375 1 97.19 309 ALA B CA 1
ATOM 5184 C C . ALA B 1 309 ? -0.204 -21.047 -34.812 1 97.19 309 ALA B C 1
ATOM 5186 O O . ALA B 1 309 ? -1.157 -20.594 -34.156 1 97.19 309 ALA B O 1
ATOM 5187 N N . ALA B 1 310 ? 0.877 -20.359 -35.062 1 97.94 310 ALA B N 1
ATOM 5188 C CA . ALA B 1 310 ? 1.072 -18.984 -34.625 1 97.94 310 ALA B CA 1
ATOM 5189 C C . ALA B 1 310 ? -0.051 -18.078 -35.125 1 97.94 310 ALA B C 1
ATOM 5191 O O . ALA B 1 310 ? -0.523 -17.203 -34.406 1 97.94 310 ALA B O 1
ATOM 5192 N N . ASP B 1 311 ? -0.513 -18.312 -36.312 1 97.94 311 ASP B N 1
ATOM 5193 C CA . ASP B 1 311 ? -1.567 -17.5 -36.906 1 97.94 311 ASP B CA 1
ATOM 5194 C C . ASP B 1 311 ? -2.887 -17.688 -36.156 1 97.94 311 ASP B C 1
ATOM 5196 O O . ASP B 1 311 ? -3.66 -16.734 -36.031 1 97.94 311 ASP B O 1
ATOM 5200 N N . THR B 1 312 ? -3.137 -18.906 -35.844 1 98.12 312 THR B N 1
ATOM 5201 C CA . THR B 1 312 ? -4.34 -19.188 -35.062 1 98.12 312 THR B CA 1
ATOM 5202 C C . THR B 1 312 ? -4.297 -18.469 -33.719 1 98.12 312 THR B C 1
ATOM 5204 O O . THR B 1 312 ? -5.297 -17.891 -33.281 1 98.12 312 THR B O 1
ATOM 5207 N N . ALA B 1 313 ? -3.148 -18.5 -33.031 1 98.44 313 ALA B N 1
ATOM 5208 C CA . ALA B 1 313 ? -2.971 -17.781 -31.781 1 98.44 313 ALA B CA 1
ATOM 5209 C C . ALA B 1 313 ? -3.23 -16.281 -31.953 1 98.44 313 ALA B C 1
ATOM 5211 O O . ALA B 1 313 ? -3.875 -15.656 -31.109 1 98.44 313 ALA B O 1
ATOM 5212 N N . LYS B 1 314 ? -2.732 -15.742 -33 1 98.38 314 LYS B N 1
ATOM 5213 C CA . LYS B 1 314 ? -2.947 -14.328 -33.312 1 98.38 314 LYS B CA 1
ATOM 5214 C C . LYS B 1 314 ? -4.434 -14.016 -33.469 1 98.38 314 LYS B C 1
ATOM 5216 O O . LYS B 1 314 ? -4.898 -12.961 -33.031 1 98.38 314 LYS B O 1
ATOM 5221 N N . GLN B 1 315 ? -5.164 -14.938 -34.094 1 98.19 315 GLN B N 1
ATOM 5222 C CA . GLN B 1 315 ? -6.602 -14.758 -34.25 1 98.19 315 GLN B CA 1
ATOM 5223 C C . GLN B 1 315 ? -7.316 -14.719 -32.906 1 98.19 315 GLN B C 1
ATOM 5225 O O . GLN B 1 315 ? -8.281 -13.969 -32.719 1 98.19 315 GLN B O 1
ATOM 5230 N N . PHE B 1 316 ? -6.871 -15.578 -32.031 1 98 316 PHE B N 1
ATOM 5231 C CA . PHE B 1 316 ? -7.453 -15.555 -30.688 1 98 316 PHE B CA 1
ATOM 5232 C C . PHE B 1 316 ? -7.277 -14.188 -30.047 1 98 316 PHE B C 1
ATOM 5234 O O . PHE B 1 316 ? -8.219 -13.648 -29.469 1 98 316 PHE B O 1
ATOM 5241 N N . PHE B 1 317 ? -6.113 -13.57 -30.109 1 97.88 317 PHE B N 1
ATOM 5242 C CA . PHE B 1 317 ? -5.824 -12.242 -29.594 1 97.88 317 PHE B CA 1
ATOM 5243 C C . PHE B 1 317 ? -6.723 -11.195 -30.234 1 97.88 317 PHE B C 1
ATOM 5245 O O . PHE B 1 317 ? -7.301 -10.352 -29.531 1 97.88 317 PHE B O 1
ATOM 5252 N N . GLU B 1 318 ? -6.824 -11.273 -31.516 1 97.69 318 GLU B N 1
ATOM 5253 C CA . GLU B 1 318 ? -7.551 -10.258 -32.281 1 97.69 318 GLU B CA 1
ATOM 5254 C C . GLU B 1 318 ? -9.047 -10.328 -32 1 97.69 318 GLU B C 1
ATOM 5256 O O . GLU B 1 318 ? -9.773 -9.359 -32.219 1 97.69 318 GLU B O 1
ATOM 5261 N N . ALA B 1 319 ? -9.461 -11.492 -31.547 1 97.44 319 ALA B N 1
ATOM 5262 C CA . ALA B 1 319 ? -10.875 -11.672 -31.25 1 97.44 319 ALA B CA 1
ATOM 5263 C C . ALA B 1 319 ? -11.25 -11 -29.922 1 97.44 319 ALA B C 1
ATOM 5265 O O . ALA B 1 319 ? -12.43 -10.797 -29.641 1 97.44 319 ALA B O 1
ATOM 5266 N N . ALA B 1 320 ? -10.258 -10.68 -29.031 1 96.75 320 ALA B N 1
ATOM 5267 C CA . ALA B 1 320 ? -10.508 -10.031 -27.75 1 96.75 320 ALA B CA 1
ATOM 5268 C C . ALA B 1 320 ? -10.906 -8.57 -27.953 1 96.75 320 ALA B C 1
ATOM 5270 O O . ALA B 1 320 ? -10.547 -7.949 -28.953 1 96.75 320 ALA B O 1
ATOM 5271 N N . PRO B 1 321 ? -11.688 -8.039 -27.016 1 95.31 321 PRO B N 1
ATOM 5272 C CA . PRO B 1 321 ? -12.141 -6.648 -27.156 1 95.31 321 PRO B CA 1
ATOM 5273 C C . PRO B 1 321 ? -10.984 -5.66 -27.281 1 95.31 321 PRO B C 1
ATOM 5275 O O . PRO B 1 321 ? -9.914 -5.875 -26.703 1 95.31 321 PRO B O 1
ATOM 5278 N N . GLU B 1 322 ? -11.227 -4.543 -27.906 1 95.62 322 GLU B N 1
ATOM 5279 C CA . GLU B 1 322 ? -10.203 -3.516 -28.094 1 95.62 322 GLU B CA 1
ATOM 5280 C C . GLU B 1 322 ? -9.961 -2.734 -26.812 1 95.62 322 GLU B C 1
ATOM 5282 O O . GLU B 1 322 ? -10.852 -2.641 -25.953 1 95.62 322 GLU B O 1
ATOM 5287 N N . THR B 1 323 ? -8.789 -2.133 -26.812 1 94 323 THR B N 1
ATOM 5288 C CA . THR B 1 323 ? -8.438 -1.304 -25.672 1 94 323 THR B CA 1
ATOM 5289 C C . THR B 1 323 ? -9.336 -0.07 -25.594 1 94 323 THR B C 1
ATOM 5291 O O . THR B 1 323 ? -9.82 0.41 -26.625 1 94 323 THR B O 1
ATOM 5294 N N . GLY B 1 324 ? -9.648 0.372 -24.453 1 94.19 324 GLY B N 1
ATOM 5295 C CA . GLY B 1 324 ? -10.477 1.55 -24.234 1 94.19 324 GLY B CA 1
ATOM 5296 C C . GLY B 1 324 ? -10 2.402 -23.062 1 94.19 324 GLY B C 1
ATOM 5297 O O . GLY B 1 324 ? -8.883 2.234 -22.578 1 94.19 324 GLY B O 1
ATOM 5298 N N . GLN B 1 325 ? -10.891 3.309 -22.734 1 95.44 325 GLN B N 1
ATOM 5299 C CA . GLN B 1 325 ? -10.578 4.203 -21.625 1 95.44 325 GLN B CA 1
ATOM 5300 C C . GLN B 1 325 ? -10.641 3.467 -20.297 1 95.44 325 GLN B C 1
ATOM 5302 O O . GLN B 1 325 ? -11.547 2.662 -20.062 1 95.44 325 GLN B O 1
ATOM 5307 N N . VAL B 1 326 ? -9.734 3.805 -19.484 1 96.12 326 VAL B N 1
ATOM 5308 C CA . VAL B 1 326 ? -9.68 3.201 -18.156 1 96.12 326 VAL B CA 1
ATOM 5309 C C . VAL B 1 326 ? -10.961 3.52 -17.391 1 96.12 326 VAL B C 1
ATOM 5311 O O . VAL B 1 326 ? -11.391 4.672 -17.344 1 96.12 326 VAL B O 1
ATOM 5314 N N . GLU B 1 327 ? -11.609 2.496 -16.828 1 96.25 327 GLU B N 1
ATOM 5315 C CA . GLU B 1 327 ? -12.812 2.691 -16.031 1 96.25 327 GLU B CA 1
ATOM 5316 C C . GLU B 1 327 ? -12.469 3.008 -14.586 1 96.25 327 GLU B C 1
ATOM 5318 O O . GLU B 1 327 ? -11.477 2.504 -14.055 1 96.25 327 GLU B O 1
ATOM 5323 N N . PRO B 1 328 ? -13.312 3.865 -13.93 1 95 328 PRO B N 1
ATOM 5324 C CA . PRO B 1 328 ? -13.055 4.188 -12.523 1 95 328 PRO B CA 1
ATOM 5325 C C . PRO B 1 328 ? -13.273 2.996 -11.594 1 95 328 PRO B C 1
ATOM 5327 O O . PRO B 1 328 ? -14.125 2.143 -11.867 1 95 328 PRO B O 1
ATOM 5330 N N . VAL B 1 329 ? -12.492 2.951 -10.602 1 95 329 VAL B N 1
ATOM 5331 C CA . VAL B 1 329 ? -12.633 1.929 -9.57 1 95 329 VAL B CA 1
ATOM 5332 C C . VAL B 1 329 ? -13.312 2.525 -8.344 1 95 329 VAL B C 1
ATOM 5334 O O . VAL B 1 329 ? -13.023 3.66 -7.953 1 95 329 VAL B O 1
ATOM 5337 N N . ASN B 1 330 ? -14.25 1.769 -7.738 1 93.69 330 ASN B N 1
ATOM 5338 C CA . ASN B 1 330 ? -14.898 2.197 -6.504 1 93.69 330 ASN B CA 1
ATOM 5339 C C . ASN B 1 330 ? -13.883 2.436 -5.391 1 93.69 330 ASN B C 1
ATOM 5341 O O . ASN B 1 330 ? -13.125 1.531 -5.031 1 93.69 330 ASN B O 1
ATOM 5345 N N . PRO B 1 331 ? -13.852 3.648 -4.801 1 93.81 331 PRO B N 1
ATOM 5346 C CA . PRO B 1 331 ? -12.875 3.971 -3.762 1 93.81 331 PRO B CA 1
ATOM 5347 C C . PRO B 1 331 ? -13.023 3.104 -2.514 1 93.81 331 PRO B C 1
ATOM 5349 O O . PRO B 1 331 ? -12.133 3.076 -1.662 1 93.81 331 PRO B O 1
ATOM 5352 N N . GLU B 1 332 ? -14.062 2.426 -2.393 1 93.31 332 GLU B N 1
ATOM 5353 C CA . GLU B 1 332 ? -14.297 1.561 -1.24 1 93.31 332 GLU B CA 1
ATOM 5354 C C . GLU B 1 332 ? -13.25 0.456 -1.159 1 93.31 332 GLU B C 1
ATOM 5356 O O . GLU B 1 332 ? -13.062 -0.153 -0.104 1 93.31 332 GLU B O 1
ATOM 5361 N N . ILE B 1 333 ? -12.555 0.215 -2.271 1 95.62 333 ILE B N 1
ATOM 5362 C CA . ILE B 1 333 ? -11.539 -0.829 -2.305 1 95.62 333 ILE B CA 1
ATOM 5363 C C . ILE B 1 333 ? -10.383 -0.453 -1.375 1 95.62 333 ILE B C 1
ATOM 5365 O O . ILE B 1 333 ? -9.586 -1.311 -0.985 1 95.62 333 ILE B O 1
ATOM 5369 N N . ASP B 1 334 ? -10.32 0.806 -0.994 1 96.25 334 ASP B N 1
ATOM 5370 C CA . ASP B 1 334 ? -9.195 1.308 -0.211 1 96.25 334 ASP B CA 1
ATOM 5371 C C . ASP B 1 334 ? -9.484 1.214 1.286 1 96.25 334 ASP B C 1
ATOM 5373 O O . ASP B 1 334 ? -8.625 1.525 2.109 1 96.25 334 ASP B O 1
ATOM 5377 N N . ALA B 1 335 ? -10.641 0.781 1.693 1 96.44 335 ALA B N 1
ATOM 5378 C CA . ALA B 1 335 ? -11.047 0.761 3.098 1 96.44 335 ALA B CA 1
ATOM 5379 C C . ALA B 1 335 ? -10.281 -0.312 3.871 1 96.44 335 ALA B C 1
ATOM 5381 O O . ALA B 1 335 ? -10.008 -1.391 3.34 1 96.44 335 ALA B O 1
ATOM 5382 N N . TRP B 1 336 ? -9.953 -0.019 5.125 1 96.5 336 TRP B N 1
ATOM 5383 C CA . TRP B 1 336 ? -9.461 -1.019 6.066 1 96.5 336 TRP B CA 1
ATOM 5384 C C . TRP B 1 336 ? -10.602 -1.89 6.586 1 96.5 336 TRP B C 1
ATOM 5386 O O . TRP B 1 336 ? -11.711 -1.405 6.793 1 96.5 336 TRP B O 1
ATOM 5396 N N . HIS B 1 337 ? -10.344 -3.107 6.742 1 97.31 337 HIS B N 1
ATOM 5397 C CA . HIS B 1 337 ? -11.219 -4.035 7.445 1 97.31 337 HIS B CA 1
ATOM 5398 C C . HIS B 1 337 ? -10.539 -4.605 8.688 1 97.31 337 HIS B C 1
ATOM 5400 O O . HIS B 1 337 ? -9.43 -5.129 8.602 1 97.31 337 HIS B O 1
ATOM 5406 N N . TYR B 1 338 ? -11.117 -4.492 9.812 1 96.62 338 TYR B N 1
ATOM 5407 C CA . TYR B 1 338 ? -10.562 -4.961 11.078 1 96.62 338 TYR B CA 1
ATOM 5408 C C . TYR B 1 338 ? -11.148 -6.316 11.461 1 96.62 338 TYR B C 1
ATOM 5410 O O . TYR B 1 338 ? -12.344 -6.426 11.742 1 96.62 338 TYR B O 1
ATOM 5418 N N . ILE B 1 339 ? -10.281 -7.32 11.406 1 95 339 ILE B N 1
ATOM 5419 C CA . ILE B 1 339 ? -10.727 -8.688 11.648 1 95 339 ILE B CA 1
ATOM 5420 C C . ILE B 1 339 ? -10.438 -9.078 13.094 1 95 339 ILE B C 1
ATOM 5422 O O . ILE B 1 339 ? -9.297 -8.953 13.555 1 95 339 ILE B O 1
ATOM 5426 N N . PRO B 1 340 ? -11.5 -9.453 13.875 1 85 340 PRO B N 1
ATOM 5427 C CA . PRO B 1 340 ? -11.25 -9.898 15.25 1 85 340 PRO B CA 1
ATOM 5428 C C . PRO B 1 340 ? -10.32 -11.109 15.32 1 85 340 PRO B C 1
ATOM 5430 O O . PRO B 1 340 ? -10.352 -11.969 14.438 1 85 340 PRO B O 1
ATOM 5433 N N . GLN B 1 341 ? -9.344 -10.992 16.156 1 70.31 341 GLN B N 1
ATOM 5434 C CA . GLN B 1 341 ? -8.422 -12.117 16.328 1 70.31 341 GLN B CA 1
ATOM 5435 C C . GLN B 1 341 ? -9.125 -13.297 16.984 1 70.31 341 GLN B C 1
ATOM 5437 O O . GLN B 1 341 ? -9.992 -13.109 17.844 1 70.31 341 GLN B O 1
ATOM 5442 N N . GLN B 1 342 ? -9.328 -14.438 16.312 1 54.62 342 GLN B N 1
ATOM 5443 C CA . GLN B 1 342 ? -9.852 -15.617 17 1 54.62 342 GLN B CA 1
ATOM 5444 C C . GLN B 1 342 ? -8.844 -16.141 18.031 1 54.62 342 GLN B C 1
ATOM 5446 O O . GLN B 1 342 ? -7.633 -16.031 17.828 1 54.62 342 GLN B O 1
#